Protein 1YVU (pdb70)

Foldseek 3Di:
DWFWLWWFKDFDFDPQKKWKKAWPDDDDVVCVLLVLLQVCVVQVFQWFDDPRIIIGDDDDPPFAWDFDAALVRDTIIIGGTIDGDDDDPDLRRVFSRLVSLCVSLVLVVVVQVVCCVVCVVLQKDDDVPFIKGFRKDKDWGWFAAAVGTIIIRIFIATWIWGPDFLLSVVQPDDDDQFQWWKDFPVDPDTFTFDDKDALLVDDQVVLVSNSNDSDDVQVVQSVCLNVPVVARGSWMWTATFQGDIGTSRRIITTDDDVVCVSCCVSFFLVVRLVVSLVSVVSSCVSCVNRRMDIGSGGDRFDDFQAFQQWKAAPVGDTDGAPLQDLVLLQPFQFDDPDLEFEEEEEEEDCCLVVVLVVVLQVSVVVNRHHYDYPYYDYDYDPPPVVLVVVVVVLVVPLVVGQEYEYEYCVVVVVSSLLSCLVRHFYHYHYPVCSVPDDSSVSSSLRNQRSCQQNLRHRIWGPAGFDQAAKEKEKEKDFRGDNHFTAKIKMWIWIAGRRQATPKIKIWIDGGDHLCGLLVSVLVVLVVVVVVPDAAEGHYEYEYAADQDPSNVVSCVVSCVVRRYAYWYKYKAQPDDIWIRDPPQSQQRIWGAGHQQKIFGFLDGDDDRSPGTTIIMGGPDHDDHSSSVVSNFSNQQPSSRSNDGDRGRPNCGCNVVSGVSSPDDDIDTDMDRRHSD

Radius of gyration: 27.71 Å; Cα contacts (8 Å, |Δi|>4): 1321; chains: 1; bounding box: 73×63×68 Å

B-factor: mean 47.28, std 25.0, range [2.0, 132.53]

InterPro domains:
  IPR003100 PAZ domain [PS50821] (168-259)
  IPR003165 Piwi domain [PF02171] (419-693)
  IPR003165 Piwi domain [PS50822] (419-694)
  IPR003165 Piwi domain [SM00950] (419-694)
  IPR012337 Ribonuclease H-like superfamily [SSF53098] (334-706)
  IPR036085 PAZ domain superfamily [SSF101690] (4-314)
  IPR036397 Ribonuclease H superfamily [G3DSA:3.30.420.10] (492-705)

Structure (mmCIF, N/CA/C/O backbone):
data_1YVU
#
_entry.id   1YVU
#
_cell.length_a   64.150
_cell.length_b   100.679
_cell.length_c   115.217
_cell.angle_alpha   90.00
_cell.angle_beta   90.00
_cell.angle_gamma   90.00
#
_symmetry.space_group_name_H-M   'P 21 21 21'
#
loop_
_entity.id
_entity.type
_entity.pdbx_description
1 polymer 'hypothetical protein aq_1447'
2 non-polymer 'CALCIUM ION'
3 water water
#
loop_
_atom_site.group_PDB
_atom_site.id
_atom_site.type_symbol
_atom_site.label_atom_id
_atom_site.label_alt_id
_atom_site.label_comp_id
_atom_site.label_asym_id
_atom_site.label_entity_id
_atom_site.label_seq_id
_atom_site.pdbx_PDB_ins_code
_atom_site.Cartn_x
_atom_site.Cartn_y
_atom_site.Cartn_z
_atom_site.occupancy
_atom_site.B_iso_or_equiv
_atom_site.auth_seq_id
_atom_site.auth_comp_id
_atom_site.auth_asym_id
_atom_site.auth_atom_id
_atom_site.pdbx_PDB_model_num
ATOM 1 N N . GLU A 1 4 ? 65.164 58.254 46.484 1.00 66.66 4 GLU A N 1
ATOM 2 C CA . GLU A 1 4 ? 65.435 57.481 45.236 1.00 68.83 4 GLU A CA 1
ATOM 3 C C . GLU A 1 4 ? 64.297 57.784 44.259 1.00 65.50 4 GLU A C 1
ATOM 4 O O . GLU A 1 4 ? 63.515 56.889 43.913 1.00 68.87 4 GLU A O 1
ATOM 10 N N . ALA A 1 5 ? 64.185 59.063 43.877 1.00 59.13 5 ALA A N 1
ATOM 11 C CA . ALA A 1 5 ? 63.165 59.615 42.944 1.00 48.34 5 ALA A CA 1
ATOM 12 C C . ALA A 1 5 ? 61.687 59.701 43.388 1.00 43.27 5 ALA A C 1
ATOM 13 O O . ALA A 1 5 ? 60.962 58.692 43.398 1.00 46.11 5 ALA A O 1
ATOM 15 N N . LEU A 1 6 ? 61.242 60.926 43.696 1.00 32.85 6 LEU A N 1
ATOM 16 C CA . LEU A 1 6 ? 59.883 61.179 44.164 1.00 24.55 6 LEU A CA 1
ATOM 17 C C . LEU A 1 6 ? 58.900 61.511 43.055 1.00 20.74 6 LEU A C 1
ATOM 18 O O . LEU A 1 6 ? 59.302 62.002 42.010 1.00 15.79 6 LEU A O 1
ATOM 23 N N . LEU A 1 7 ? 57.614 61.221 43.303 1.00 20.80 7 LEU A N 1
ATOM 24 C CA . LEU A 1 7 ? 56.518 61.488 42.370 1.00 11.91 7 LEU A CA 1
ATOM 25 C C . LEU A 1 7 ? 55.296 62.082 43.079 1.00 14.09 7 LEU A C 1
ATOM 26 O O . LEU A 1 7 ? 55.036 61.761 44.254 1.00 16.65 7 LEU A O 1
ATOM 31 N N . ASN A 1 8 ? 54.464 62.760 42.262 1.00 19.79 8 ASN A N 1
ATOM 32 C CA . ASN A 1 8 ? 53.180 63.421 42.593 1.00 15.86 8 ASN A CA 1
ATOM 33 C C . ASN A 1 8 ? 52.146 62.445 43.103 1.00 16.64 8 ASN A C 1
ATOM 34 O O . ASN A 1 8 ? 50.938 62.694 42.926 1.00 16.90 8 ASN A O 1
ATOM 39 N N . LEU A 1 9 ? 52.581 61.285 43.590 1.00 16.13 9 LEU A N 1
ATOM 40 C CA . LEU A 1 9 ? 51.654 60.246 44.050 1.00 13.86 9 LEU A CA 1
ATOM 41 C C . LEU A 1 9 ? 51.647 60.073 45.539 1.00 15.44 9 LEU A C 1
ATOM 42 O O . LEU A 1 9 ? 52.693 59.946 46.134 1.00 21.22 9 LEU A O 1
ATOM 47 N N . TYR A 1 10 ? 50.466 60.122 46.141 1.00 16.58 10 TYR A N 1
ATOM 48 C CA . TYR A 1 10 ? 50.323 59.987 47.583 1.00 20.26 10 TYR A CA 1
ATOM 49 C C . TYR A 1 10 ? 49.192 59.023 47.901 1.00 21.30 10 TYR A C 1
ATOM 50 O O . TYR A 1 10 ? 48.077 59.217 47.393 1.00 20.47 10 TYR A O 1
ATOM 59 N N . ARG A 1 11 ? 49.437 58.074 48.825 1.00 19.92 11 ARG A N 1
ATOM 60 C CA . ARG A 1 11 ? 48.429 57.086 49.244 1.00 11.39 11 ARG A CA 1
ATOM 61 C C . ARG A 1 11 ? 47.257 57.811 49.823 1.00 8.82 11 ARG A C 1
ATOM 62 O O . ARG A 1 11 ? 47.421 58.650 50.682 1.00 11.73 11 ARG A O 1
ATOM 70 N N . ILE A 1 12 ? 46.114 57.617 49.185 1.00 12.63 12 ILE A N 1
ATOM 71 C CA . ILE A 1 12 ? 44.869 58.218 49.611 1.00 17.26 12 ILE A CA 1
ATOM 72 C C . ILE A 1 12 ? 43.965 57.124 50.205 1.00 14.12 12 ILE A C 1
ATOM 73 O O . ILE A 1 12 ? 43.983 55.966 49.776 1.00 21.09 12 ILE A O 1
ATOM 78 N N . GLU A 1 13 ? 43.224 57.491 51.238 1.00 18.61 13 GLU A N 1
ATOM 79 C CA . GLU A 1 13 ? 42.346 56.564 51.924 1.00 17.55 13 GLU A CA 1
ATOM 80 C C . GLU A 1 13 ? 41.058 57.238 52.367 1.00 21.57 13 GLU A C 1
ATOM 81 O O . GLU A 1 13 ? 41.042 58.442 52.637 1.00 24.64 13 GLU A O 1
ATOM 87 N N . TYR A 1 14 ? 39.973 56.464 52.355 1.00 25.91 14 TYR A N 1
ATOM 88 C CA . TYR A 1 14 ? 38.654 56.928 52.782 1.00 22.88 14 TYR A CA 1
ATOM 89 C C . TYR A 1 14 ? 38.025 55.929 53.789 1.00 24.48 14 TYR A C 1
ATOM 90 O O . TYR A 1 14 ? 37.737 54.768 53.457 1.00 28.01 14 TYR A O 1
ATOM 99 N N . ARG A 1 15 ? 37.852 56.400 55.025 1.00 25.96 15 ARG A N 1
ATOM 100 C CA . ARG A 1 15 ? 37.265 55.629 56.131 1.00 29.68 15 ARG A CA 1
ATOM 101 C C . ARG A 1 15 ? 36.208 56.555 56.812 1.00 33.81 15 ARG A C 1
ATOM 102 O O . ARG A 1 15 ? 36.427 56.999 57.949 1.00 31.75 15 ARG A O 1
ATOM 110 N N . PRO A 1 16 ? 35.042 56.807 56.157 1.00 35.07 16 PRO A N 1
ATOM 111 C CA . PRO A 1 16 ? 33.997 57.690 56.725 1.00 34.96 16 PRO A CA 1
ATOM 112 C C . PRO A 1 16 ? 33.361 57.364 58.083 1.00 42.72 16 PRO A C 1
ATOM 113 O O . PRO A 1 16 ? 33.256 56.188 58.487 1.00 40.06 16 PRO A O 1
ATOM 117 N N . LYS A 1 17 ? 33.027 58.444 58.803 1.00 51.70 17 LYS A N 1
ATOM 118 C CA . LYS A 1 17 ? 32.387 58.382 60.123 1.00 56.08 17 LYS A CA 1
ATOM 119 C C . LYS A 1 17 ? 30.923 57.940 59.891 1.00 58.96 17 LYS A C 1
ATOM 120 O O . LYS A 1 17 ? 30.572 56.786 60.160 1.00 57.99 17 LYS A O 1
ATOM 126 N N . ASP A 1 18 ? 30.115 58.825 59.295 1.00 63.53 18 ASP A N 1
ATOM 127 C CA . ASP A 1 18 ? 28.710 58.539 58.954 1.00 66.03 18 ASP A CA 1
ATOM 128 C C . ASP A 1 18 ? 28.788 57.797 57.613 1.00 64.47 18 ASP A C 1
ATOM 129 O O . ASP A 1 18 ? 28.876 58.407 56.540 1.00 64.35 18 ASP A O 1
ATOM 134 N N . THR A 1 19 ? 28.811 56.473 57.704 1.00 61.57 19 THR A N 1
ATOM 135 C CA . THR A 1 19 ? 28.924 55.579 56.544 1.00 61.05 19 THR A CA 1
ATOM 136 C C . THR A 1 19 ? 27.601 55.359 55.770 1.00 56.70 19 THR A C 1
ATOM 137 O O . THR A 1 19 ? 27.528 54.497 54.891 1.00 56.03 19 THR A O 1
ATOM 141 N N . THR A 1 20 ? 26.577 56.160 56.084 1.00 55.71 20 THR A N 1
ATOM 142 C CA . THR A 1 20 ? 25.260 56.067 55.436 1.00 56.75 20 THR A CA 1
ATOM 143 C C . THR A 1 20 ? 25.210 56.849 54.117 1.00 53.18 20 THR A C 1
ATOM 144 O O . THR A 1 20 ? 25.542 58.047 54.065 1.00 48.35 20 THR A O 1
ATOM 148 N N . PHE A 1 21 ? 24.847 56.110 53.058 1.00 51.57 21 PHE A N 1
ATOM 149 C CA . PHE A 1 21 ? 24.737 56.572 51.658 1.00 48.46 21 PHE A CA 1
ATOM 150 C C . PHE A 1 21 ? 23.373 56.293 51.001 1.00 48.63 21 PHE A C 1
ATOM 151 O O . PHE A 1 21 ? 22.860 55.168 51.078 1.00 48.05 21 PHE A O 1
ATOM 159 N N . THR A 1 22 ? 22.867 57.283 50.261 1.00 44.98 22 THR A N 1
ATOM 160 C CA . THR A 1 22 ? 21.607 57.170 49.533 1.00 44.68 22 THR A CA 1
ATOM 161 C C . THR A 1 22 ? 21.834 56.731 48.063 1.00 38.19 22 THR A C 1
ATOM 162 O O . THR A 1 22 ? 22.542 57.390 47.294 1.00 32.57 22 THR A O 1
ATOM 166 N N . VAL A 1 23 ? 21.234 55.599 47.702 1.00 38.16 23 VAL A N 1
ATOM 167 C CA . VAL A 1 23 ? 21.347 55.036 46.355 1.00 41.50 23 VAL A CA 1
ATOM 168 C C . VAL A 1 23 ? 20.224 55.545 45.444 1.00 46.13 23 VAL A C 1
ATOM 169 O O . VAL A 1 23 ? 19.092 55.785 45.885 1.00 45.07 23 VAL A O 1
ATOM 173 N N . PHE A 1 24 ? 20.591 55.751 44.176 1.00 50.31 24 PHE A N 1
ATOM 174 C CA . PHE A 1 24 ? 19.704 56.217 43.113 1.00 46.49 24 PHE A CA 1
ATOM 175 C C . PHE A 1 24 ? 19.951 55.400 41.837 1.00 54.38 24 PHE A C 1
ATOM 176 O O . PHE A 1 24 ? 21.077 55.356 41.358 1.00 57.50 24 PHE A O 1
ATOM 184 N N . LYS A 1 25 ? 18.940 54.695 41.350 1.00 62.19 25 LYS A N 1
ATOM 185 C CA . LYS A 1 25 ? 19.079 53.924 40.105 1.00 61.69 25 LYS A CA 1
ATOM 186 C C . LYS A 1 25 ? 18.022 54.465 39.120 1.00 67.28 25 LYS A C 1
ATOM 187 O O . LYS A 1 25 ? 16.903 54.814 39.562 1.00 71.58 25 LYS A O 1
ATOM 193 N N . PRO A 1 26 ? 18.363 54.614 37.798 1.00 71.16 26 PRO A N 1
ATOM 194 C CA . PRO A 1 26 ? 17.379 55.130 36.825 1.00 69.37 26 PRO A CA 1
ATOM 195 C C . PRO A 1 26 ? 16.239 54.162 36.566 1.00 73.65 26 PRO A C 1
ATOM 196 O O . PRO A 1 26 ? 16.369 52.954 36.805 1.00 77.41 26 PRO A O 1
ATOM 200 N N . THR A 1 27 ? 15.104 54.691 36.130 1.00 78.83 27 THR A N 1
ATOM 201 C CA . THR A 1 27 ? 13.977 53.818 35.822 1.00 83.66 27 THR A CA 1
ATOM 202 C C . THR A 1 27 ? 14.061 53.421 34.341 1.00 90.74 27 THR A C 1
ATOM 203 O O . THR A 1 27 ? 13.351 52.526 33.878 1.00 87.13 27 THR A O 1
ATOM 207 N N . HIS A 1 28 ? 14.999 54.058 33.638 1.00 90.97 28 HIS A N 1
ATOM 208 C CA . HIS A 1 28 ? 15.252 53.821 32.216 1.00 97.04 28 HIS A CA 1
ATOM 209 C C . HIS A 1 28 ? 16.515 52.951 32.021 1.00 98.48 28 HIS A C 1
ATOM 210 O O . HIS A 1 28 ? 16.726 52.000 32.775 1.00 94.92 28 HIS A O 1
ATOM 217 N N . GLU A 1 29 ? 17.359 53.327 31.045 1.00 101.80 29 GLU A N 1
ATOM 218 C CA . GLU A 1 29 ? 18.590 52.599 30.664 1.00 107.05 29 GLU A CA 1
ATOM 219 C C . GLU A 1 29 ? 19.967 53.223 30.993 1.00 109.73 29 GLU A C 1
ATOM 220 O O . GLU A 1 29 ? 20.073 54.283 31.622 1.00 106.77 29 GLU A O 1
ATOM 226 N N . ILE A 1 30 ? 21.011 52.538 30.514 1.00 110.37 30 ILE A N 1
ATOM 227 C CA . ILE A 1 30 ? 22.420 52.913 30.683 1.00 112.23 30 ILE A CA 1
ATOM 228 C C . ILE A 1 30 ? 22.912 53.598 29.391 1.00 111.69 30 ILE A C 1
ATOM 229 O O . ILE A 1 30 ? 22.752 53.034 28.299 1.00 112.84 30 ILE A O 1
ATOM 234 N N . GLN A 1 31 ? 23.493 54.799 29.510 1.00 113.70 31 GLN A N 1
ATOM 235 C CA . GLN A 1 31 ? 24.050 55.527 28.356 1.00 112.37 31 GLN A CA 1
ATOM 236 C C . GLN A 1 31 ? 25.430 56.089 28.671 1.00 105.60 31 GLN A C 1
ATOM 237 O O . GLN A 1 31 ? 25.554 57.201 29.161 1.00 102.22 31 GLN A O 1
ATOM 243 N N . LYS A 1 32 ? 26.445 55.272 28.373 1.00 105.08 32 LYS A N 1
ATOM 244 C CA . LYS A 1 32 ? 27.885 55.508 28.610 1.00 100.50 32 LYS A CA 1
ATOM 245 C C . LYS A 1 32 ? 28.496 56.906 28.682 1.00 101.78 32 LYS A C 1
ATOM 246 O O . LYS A 1 32 ? 29.184 57.243 29.659 1.00 97.79 32 LYS A O 1
ATOM 252 N N . GLU A 1 33 ? 28.245 57.709 27.650 1.00 99.56 33 GLU A N 1
ATOM 253 C CA . GLU A 1 33 ? 28.773 59.072 27.545 1.00 90.99 33 GLU A CA 1
ATOM 254 C C . GLU A 1 33 ? 28.039 60.001 28.512 1.00 87.88 33 GLU A C 1
ATOM 255 O O . GLU A 1 33 ? 28.646 60.888 29.143 1.00 87.85 33 GLU A O 1
ATOM 261 N N . LYS A 1 34 ? 26.750 59.700 28.680 1.00 83.51 34 LYS A N 1
ATOM 262 C CA . LYS A 1 34 ? 25.834 60.453 29.521 1.00 78.78 34 LYS A CA 1
ATOM 263 C C . LYS A 1 34 ? 25.859 60.115 30.987 1.00 72.98 34 LYS A C 1
ATOM 264 O O . LYS A 1 34 ? 25.379 60.903 31.793 1.00 74.13 34 LYS A O 1
ATOM 270 N N . LEU A 1 35 ? 26.430 58.959 31.327 1.00 69.40 35 LEU A N 1
ATOM 271 C CA . LEU A 1 35 ? 26.519 58.503 32.711 1.00 60.54 35 LEU A CA 1
ATOM 272 C C . LEU A 1 35 ? 27.333 59.446 33.564 1.00 59.83 35 LEU A C 1
ATOM 273 O O . LEU A 1 35 ? 26.915 59.801 34.669 1.00 61.99 35 LEU A O 1
ATOM 278 N N . ASN A 1 36 ? 28.420 59.954 32.978 1.00 61.97 36 ASN A N 1
ATOM 279 C CA . ASN A 1 36 ? 29.333 60.889 33.648 1.00 58.20 36 ASN A CA 1
ATOM 280 C C . ASN A 1 36 ? 28.726 62.279 33.856 1.00 59.51 36 ASN A C 1
ATOM 281 O O . ASN A 1 36 ? 29.113 63.008 34.790 1.00 48.64 36 ASN A O 1
ATOM 286 N N . LYS A 1 37 ? 27.749 62.598 32.993 1.00 60.88 37 LYS A N 1
ATOM 287 C CA . LYS A 1 37 ? 27.004 63.871 33.001 1.00 58.63 37 LYS A CA 1
ATOM 288 C C . LYS A 1 37 ? 25.881 63.850 34.038 1.00 54.42 37 LYS A C 1
ATOM 289 O O . LYS A 1 37 ? 25.607 64.865 34.687 1.00 48.68 37 LYS A O 1
ATOM 295 N N . VAL A 1 38 ? 25.255 62.683 34.195 1.00 47.94 38 VAL A N 1
ATOM 296 C CA . VAL A 1 38 ? 24.162 62.498 35.139 1.00 48.29 38 VAL A CA 1
ATOM 297 C C . VAL A 1 38 ? 24.687 62.552 36.539 1.00 44.59 38 VAL A C 1
ATOM 298 O O . VAL A 1 38 ? 24.121 63.234 37.380 1.00 43.26 38 VAL A O 1
ATOM 302 N N . ARG A 1 39 ? 25.784 61.826 36.754 1.00 44.00 39 ARG A N 1
ATOM 303 C CA . ARG A 1 39 ? 26.496 61.737 38.031 1.00 43.66 39 ARG A CA 1
ATOM 304 C C . ARG A 1 39 ? 26.870 63.146 38.521 1.00 46.32 39 ARG A C 1
ATOM 305 O O . ARG A 1 39 ? 26.818 63.431 39.728 1.00 47.91 39 ARG A O 1
ATOM 313 N N . TRP A 1 40 ? 27.151 64.036 37.563 1.00 40.79 40 TRP A N 1
ATOM 314 C CA . TRP A 1 40 ? 27.502 65.414 37.856 1.00 43.88 40 TRP A CA 1
ATOM 315 C C . TRP A 1 40 ? 26.254 66.135 38.359 1.00 45.65 4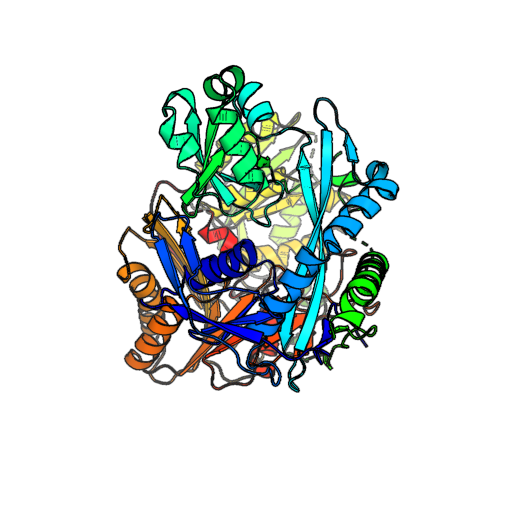0 TRP A C 1
ATOM 316 O O . TRP A 1 40 ? 26.293 66.835 39.382 1.00 43.80 40 TRP A O 1
ATOM 327 N N . ARG A 1 41 ? 25.138 65.864 37.681 1.00 44.17 41 ARG A N 1
ATOM 328 C CA . ARG A 1 41 ? 23.843 66.460 37.988 1.00 40.42 41 ARG A CA 1
ATOM 329 C C . ARG A 1 41 ? 23.202 65.928 39.253 1.00 40.78 41 ARG A C 1
ATOM 330 O O . ARG A 1 41 ? 22.515 66.701 39.943 1.00 36.29 41 ARG A O 1
ATOM 338 N N . VAL A 1 42 ? 23.495 64.651 39.590 1.00 37.02 42 VAL A N 1
ATOM 339 C CA . VAL A 1 42 ? 22.987 63.996 40.823 1.00 31.17 42 VAL A CA 1
ATOM 340 C C . VAL A 1 42 ? 23.646 64.721 41.971 1.00 26.98 42 VAL A C 1
ATOM 341 O O . VAL A 1 42 ? 23.022 64.988 42.959 1.00 28.64 42 VAL A O 1
ATOM 345 N N . PHE A 1 43 ? 24.912 65.058 41.802 1.00 24.37 43 PHE A N 1
ATOM 346 C CA . PHE A 1 43 ? 25.666 65.797 42.797 1.00 26.96 43 PHE A CA 1
ATOM 347 C C . PHE A 1 43 ? 25.159 67.274 42.884 1.00 31.76 43 PHE A C 1
ATOM 348 O O . PHE A 1 43 ? 25.087 67.836 43.973 1.00 29.59 43 PHE A O 1
ATOM 356 N N . LEU A 1 44 ? 24.730 67.859 41.765 1.00 36.41 44 LEU A N 1
ATOM 357 C CA . LEU A 1 44 ? 24.237 69.243 41.768 1.00 42.99 44 LEU A CA 1
ATOM 358 C C . LEU A 1 44 ? 22.903 69.477 42.484 1.00 46.96 44 LEU A C 1
ATOM 359 O O . LEU A 1 44 ? 22.799 70.393 43.312 1.00 39.70 44 LEU A O 1
ATOM 364 N N . GLN A 1 45 ? 21.903 68.635 42.169 1.00 53.66 45 GLN A N 1
ATOM 365 C CA . GLN A 1 45 ? 20.546 68.696 42.750 1.00 53.55 45 GLN A CA 1
ATOM 366 C C . GLN A 1 45 ? 20.475 68.271 44.213 1.00 56.15 45 GLN A C 1
ATOM 367 O O . GLN A 1 45 ? 19.722 68.855 45.007 1.00 55.69 45 GLN A O 1
ATOM 373 N N . THR A 1 46 ? 21.307 67.284 44.551 1.00 57.94 46 THR A N 1
ATOM 374 C CA . THR A 1 46 ? 21.444 66.726 45.900 1.00 57.25 46 THR A CA 1
ATOM 375 C C . THR A 1 46 ? 22.268 67.681 46.753 1.00 58.29 46 THR A C 1
ATOM 376 O O . THR A 1 46 ? 21.765 68.282 47.702 1.00 59.15 46 THR A O 1
ATOM 380 N N . GLY A 1 47 ? 23.532 67.819 46.379 1.00 52.91 47 GLY A N 1
ATOM 381 C CA . GLY A 1 47 ? 24.441 68.677 47.109 1.00 54.45 47 GLY A CA 1
ATOM 382 C C . GLY A 1 47 ? 25.415 67.831 47.893 1.00 53.17 47 GLY A C 1
ATOM 383 O O . GLY A 1 47 ? 26.268 68.367 48.595 1.00 54.08 47 GLY A O 1
ATOM 384 N N . LEU A 1 48 ? 25.269 66.509 47.791 1.00 47.30 48 LEU A N 1
ATOM 385 C CA . LEU A 1 48 ? 26.134 65.563 48.495 1.00 47.49 48 LEU A CA 1
ATOM 386 C C . LEU A 1 48 ? 26.985 64.807 47.489 1.00 47.46 48 LEU A C 1
ATOM 387 O O . LEU A 1 48 ? 26.477 64.413 46.434 1.00 45.68 48 LEU A O 1
ATOM 392 N N . PRO A 1 49 ? 28.311 64.660 47.760 1.00 43.81 49 PRO A N 1
ATOM 393 C CA . PRO A 1 49 ? 29.278 63.945 46.921 1.00 38.77 49 PRO A CA 1
ATOM 394 C C . PRO A 1 49 ? 28.727 62.622 46.371 1.00 36.64 49 PRO A C 1
ATOM 395 O O . PRO A 1 49 ? 28.093 61.855 47.098 1.00 34.88 49 PRO A O 1
ATOM 399 N N . THR A 1 50 ? 28.986 62.358 45.100 1.00 25.23 50 THR A N 1
ATOM 400 C CA . THR A 1 50 ? 28.438 61.190 44.460 1.00 18.73 50 THR A CA 1
ATOM 401 C C . THR A 1 50 ? 29.439 60.381 43.681 1.00 19.04 50 THR A C 1
ATOM 402 O O . THR A 1 50 ? 30.425 60.903 43.191 1.00 26.50 50 THR A O 1
ATOM 406 N N . PHE A 1 51 ? 29.206 59.078 43.637 1.00 24.97 51 PHE A N 1
ATOM 407 C CA . PHE A 1 51 ? 30.007 58.184 42.822 1.00 34.68 51 PHE A CA 1
ATOM 408 C C . PHE A 1 51 ? 29.080 57.226 42.069 1.00 33.73 51 PHE A C 1
ATOM 409 O O . PHE A 1 51 ? 27.946 56.981 42.496 1.00 33.12 51 PHE A O 1
ATOM 417 N N . ARG A 1 52 ? 29.587 56.688 40.964 1.00 35.50 52 ARG A N 1
ATOM 418 C CA . ARG A 1 52 ? 28.847 55.772 40.110 1.00 36.65 52 ARG A CA 1
ATOM 419 C C . ARG A 1 52 ? 29.330 54.319 40.254 1.00 37.26 52 ARG A C 1
ATOM 420 O O . ARG A 1 52 ? 30.435 53.984 39.834 1.00 36.43 52 ARG A O 1
ATOM 428 N N . ARG A 1 53 ? 28.489 53.473 40.858 1.00 43.44 53 ARG A N 1
ATOM 429 C CA . ARG A 1 53 ? 28.763 52.041 41.037 1.00 47.29 53 ARG A CA 1
ATOM 430 C C . ARG A 1 53 ? 27.886 51.366 39.988 1.00 49.66 53 ARG A C 1
ATOM 431 O O . ARG A 1 53 ? 26.690 51.169 40.204 1.00 46.38 53 ARG A O 1
ATOM 439 N N . GLU A 1 54 ? 28.482 51.098 38.824 1.00 56.83 54 GLU A N 1
ATOM 440 C CA . GLU A 1 54 ? 27.819 50.493 37.654 1.00 61.87 54 GLU A CA 1
ATOM 441 C C . GLU A 1 54 ? 26.550 51.262 37.209 1.00 64.41 54 GLU A C 1
ATOM 442 O O . GLU A 1 54 ? 26.661 52.226 36.449 1.00 69.17 54 GLU A O 1
ATOM 448 N N . ASP A 1 55 ? 25.383 50.907 37.753 1.00 62.41 55 ASP A N 1
ATOM 449 C CA . ASP A 1 55 ? 24.110 51.559 37.398 1.00 61.65 55 ASP A CA 1
ATOM 450 C C . ASP A 1 55 ? 23.546 52.423 38.501 1.00 56.68 55 ASP A C 1
ATOM 451 O O . ASP A 1 55 ? 22.719 53.304 38.263 1.00 56.82 55 ASP A O 1
ATOM 456 N N . GLU A 1 56 ? 23.954 52.099 39.719 1.00 54.04 56 GLU A N 1
ATOM 457 C CA . GLU A 1 56 ? 23.507 52.766 40.926 1.00 53.58 56 GLU A CA 1
ATOM 458 C C . GLU A 1 56 ? 24.353 54.003 41.241 1.00 43.71 56 GLU A C 1
ATOM 459 O O . GLU A 1 56 ? 25.569 53.931 41.229 1.00 47.29 56 GLU A O 1
ATOM 465 N N . PHE A 1 57 ? 23.704 55.128 41.530 1.00 37.44 57 PHE A N 1
ATOM 466 C CA . PHE A 1 57 ? 24.388 56.374 41.868 1.00 39.43 57 PHE A CA 1
ATOM 467 C C . PHE A 1 57 ? 24.385 56.600 43.375 1.00 39.52 57 PHE A C 1
ATOM 468 O O . PHE A 1 57 ? 23.430 57.126 43.950 1.00 42.97 57 PHE A O 1
ATOM 476 N N . TRP A 1 58 ? 25.501 56.244 44.000 1.00 42.19 58 TRP A N 1
ATOM 477 C CA . TRP A 1 58 ? 25.681 56.363 45.443 1.00 42.93 58 TRP A CA 1
ATOM 478 C C . TRP A 1 58 ? 26.026 57.785 45.895 1.00 40.12 58 TRP A C 1
ATOM 479 O O . TRP A 1 58 ? 26.987 58.362 45.430 1.00 38.84 58 TRP A O 1
ATOM 490 N N . CYS A 1 59 ? 25.255 58.324 46.832 1.00 37.94 59 CYS A N 1
ATOM 491 C CA . CYS A 1 59 ? 25.481 59.677 47.336 1.00 39.06 59 CYS A CA 1
ATOM 492 C C . CYS A 1 59 ? 25.857 59.710 48.815 1.00 42.66 59 CYS A C 1
ATOM 493 O O . CYS A 1 59 ? 25.202 59.092 49.627 1.00 41.29 59 CYS A O 1
ATOM 496 N N . ALA A 1 60 ? 26.856 60.516 49.160 1.00 43.53 60 ALA A N 1
ATOM 497 C CA . ALA A 1 60 ? 27.374 60.643 50.525 1.00 48.90 60 ALA A CA 1
ATOM 498 C C . ALA A 1 60 ? 26.573 61.374 51.603 1.00 50.70 60 ALA A C 1
ATOM 499 O O . ALA A 1 60 ? 26.858 62.526 51.919 1.00 47.12 60 ALA A O 1
ATOM 501 N N . GLY A 1 61 ? 25.646 60.661 52.229 1.00 56.16 61 GLY A N 1
ATOM 502 C CA . GLY A 1 61 ? 24.838 61.249 53.283 1.00 69.64 61 GLY A CA 1
ATOM 503 C C . GLY A 1 61 ? 23.345 61.085 53.107 1.00 73.37 61 GLY A C 1
ATOM 504 O O . GLY A 1 61 ? 22.877 60.436 52.166 1.00 75.54 61 GLY A O 1
ATOM 505 N N . LYS A 1 62 ? 22.600 61.721 54.011 1.00 82.67 62 LYS A N 1
ATOM 506 C CA . LYS A 1 62 ? 21.145 61.668 54.014 1.00 92.31 62 LYS A CA 1
ATOM 507 C C . LYS A 1 62 ? 20.484 62.925 53.463 1.00 95.62 62 LYS A C 1
ATOM 508 O O . LYS A 1 62 ? 20.813 64.048 53.866 1.00 91.62 62 LYS A O 1
ATOM 514 N N . VAL A 1 63 ? 19.602 62.707 52.486 1.00 103.86 63 VAL A N 1
ATOM 515 C CA . VAL A 1 63 ? 18.803 63.764 51.852 1.00 109.46 63 VAL A CA 1
ATOM 516 C C . VAL A 1 63 ? 17.407 63.505 52.428 1.00 114.05 63 VAL A C 1
ATOM 517 O O . VAL A 1 63 ? 16.850 62.409 52.241 1.00 117.01 63 VAL A O 1
ATOM 521 N N . GLU A 1 64 ? 16.866 64.482 53.158 1.00 117.24 64 GLU A N 1
ATOM 522 C CA . GLU A 1 64 ? 15.532 64.361 53.755 1.00 121.21 64 GLU A CA 1
ATOM 523 C C . GLU A 1 64 ? 14.453 64.534 52.688 1.00 122.46 64 GLU A C 1
ATOM 524 O O . GLU A 1 64 ? 14.645 65.296 51.733 1.00 122.79 64 GLU A O 1
ATOM 530 N N . LYS A 1 65 ? 13.360 63.774 52.834 1.00 118.29 65 LYS A N 1
ATOM 531 C CA . LYS A 1 65 ? 12.184 63.784 51.937 1.00 118.93 65 LYS A CA 1
ATOM 532 C C . LYS A 1 65 ? 12.431 63.377 50.461 1.00 114.76 65 LYS A C 1
ATOM 533 O O . LYS A 1 65 ? 11.535 63.545 49.623 1.00 115.23 65 LYS A O 1
ATOM 539 N N . ASP A 1 66 ? 13.616 62.822 50.158 1.00 118.68 66 ASP A N 1
ATOM 540 C CA . ASP A 1 66 ? 13.993 62.403 48.788 1.00 114.94 66 ASP A CA 1
ATOM 541 C C . ASP A 1 66 ? 13.139 61.279 48.178 1.00 117.24 66 ASP A C 1
ATOM 542 O O . ASP A 1 66 ? 13.020 60.183 48.744 1.00 121.31 66 ASP A O 1
ATOM 547 N N . THR A 1 67 ? 12.530 61.562 47.033 1.00 114.81 67 THR A N 1
ATOM 548 C CA . THR A 1 67 ? 11.706 60.567 46.367 1.00 112.10 67 THR A CA 1
ATOM 549 C C . THR A 1 67 ? 12.342 60.314 45.006 1.00 107.41 67 THR A C 1
ATOM 550 O O . THR A 1 67 ? 13.141 59.383 44.858 1.00 103.64 67 THR A O 1
ATOM 554 N N . LEU A 1 68 ? 12.034 61.194 44.047 1.00 102.79 68 LEU A N 1
ATOM 555 C CA . LEU A 1 68 ? 12.526 61.113 42.669 1.00 100.51 68 LEU A CA 1
ATOM 556 C C . LEU A 1 68 ? 13.413 62.277 42.266 1.00 89.54 68 LEU A C 1
ATOM 557 O O . LEU A 1 68 ? 13.250 63.407 42.744 1.00 85.47 68 LEU A O 1
ATOM 562 N N . TYR A 1 69 ? 14.357 61.975 41.379 1.00 85.65 69 TYR A N 1
ATOM 563 C CA . TYR A 1 69 ? 15.299 62.951 40.856 1.00 82.10 69 TYR A CA 1
ATOM 564 C C . TYR A 1 69 ? 15.081 63.103 39.367 1.00 75.92 69 TYR A C 1
ATOM 565 O O . TYR A 1 69 ? 15.250 62.149 38.607 1.00 67.52 69 TYR A O 1
ATOM 574 N N . LEU A 1 70 ? 14.689 64.313 38.973 1.00 73.28 70 LEU A N 1
ATOM 575 C CA . LEU A 1 70 ? 14.387 64.625 37.584 1.00 65.05 70 LEU A CA 1
ATOM 576 C C . LEU A 1 70 ? 15.464 65.524 36.971 1.00 64.02 70 LEU A C 1
ATOM 577 O O . LEU A 1 70 ? 15.237 66.701 36.686 1.00 64.05 70 LEU A O 1
ATOM 582 N N . THR A 1 71 ? 16.654 64.967 36.791 1.00 59.65 71 THR A N 1
ATOM 583 C CA . THR A 1 71 ? 17.771 65.701 36.196 1.00 56.56 71 THR A CA 1
ATOM 584 C C . THR A 1 71 ? 17.605 65.833 34.672 1.00 55.95 71 THR A C 1
ATOM 585 O O . THR A 1 71 ? 17.141 64.912 34.006 1.00 52.84 71 THR A O 1
ATOM 589 N N . LEU A 1 72 ? 17.907 67.014 34.149 1.00 56.83 72 LEU A N 1
ATOM 590 C CA . LEU A 1 72 ? 17.800 67.280 32.715 1.00 63.31 72 LEU A CA 1
ATOM 591 C C . LEU A 1 72 ? 19.192 67.455 32.109 1.00 62.80 72 LEU A C 1
ATOM 592 O O . LEU A 1 72 ? 19.937 68.329 32.535 1.00 63.49 72 LEU A O 1
ATOM 597 N N . SER A 1 73 ? 19.512 66.681 31.077 1.00 66.60 73 SER A N 1
ATOM 598 C CA . SER A 1 73 ? 20.826 66.763 30.433 1.00 72.10 73 SER A CA 1
ATOM 599 C C . SER A 1 73 ? 20.965 67.846 29.329 1.00 73.32 73 SER A C 1
ATOM 600 O O . SER A 1 73 ? 20.026 68.612 29.071 1.00 71.66 73 SER A O 1
ATOM 603 N N . ASN A 1 74 ? 22.164 67.930 28.735 1.00 74.92 74 ASN A N 1
ATOM 604 C CA . ASN A 1 74 ? 22.508 68.869 27.663 1.00 70.07 74 ASN A CA 1
ATOM 605 C C . ASN A 1 74 ? 21.669 68.615 26.434 1.00 71.74 74 ASN A C 1
ATOM 606 O O . ASN A 1 74 ? 21.270 69.560 25.760 1.00 74.41 74 ASN A O 1
ATOM 611 N N . GLY A 1 75 ? 21.418 67.325 26.164 1.00 74.15 75 GLY A N 1
ATOM 612 C CA . GLY A 1 75 ? 20.617 66.883 25.031 1.00 73.36 75 GLY A CA 1
ATOM 613 C C . GLY A 1 75 ? 19.290 67.604 25.068 1.00 74.59 75 GLY A C 1
ATOM 614 O O . GLY A 1 75 ? 19.077 68.490 24.256 1.00 79.92 75 GLY A O 1
ATOM 615 N N . GLU A 1 76 ? 18.530 67.343 26.133 1.00 74.90 76 GLU A N 1
ATOM 616 C CA . GLU A 1 76 ? 17.197 67.897 26.466 1.00 78.25 76 GLU A CA 1
ATOM 617 C C . GLU A 1 76 ? 16.441 66.736 27.096 1.00 76.28 76 GLU A C 1
ATOM 618 O O . GLU A 1 76 ? 15.333 66.915 27.591 1.00 77.55 76 GLU A O 1
ATOM 624 N N . ILE A 1 77 ? 17.063 65.555 27.094 1.00 74.86 77 ILE A N 1
ATOM 625 C CA . ILE A 1 77 ? 16.467 64.338 27.658 1.00 76.88 77 ILE A CA 1
ATOM 626 C C . ILE A 1 77 ? 16.342 64.455 29.180 1.00 77.43 77 ILE A C 1
ATOM 627 O O . ILE A 1 77 ? 17.294 64.861 29.858 1.00 71.70 77 ILE A O 1
ATOM 632 N N . VAL A 1 78 ? 15.153 64.147 29.700 1.00 71.80 78 VAL A N 1
ATOM 633 C CA . VAL A 1 78 ? 14.941 64.187 31.140 1.00 73.68 78 VAL A CA 1
ATOM 634 C C . VAL A 1 78 ? 15.193 62.769 31.656 1.00 76.63 78 VAL A C 1
ATOM 635 O O . VAL A 1 78 ? 14.948 61.778 30.942 1.00 72.90 78 VAL A O 1
ATOM 639 N N . GLU A 1 79 ? 15.786 62.694 32.853 1.00 78.31 79 GLU A N 1
ATOM 640 C CA . GLU A 1 79 ? 16.128 61.428 33.504 1.00 75.97 79 GLU A CA 1
ATOM 641 C C . GLU A 1 79 ? 15.591 61.315 34.921 1.00 69.36 79 GLU A C 1
ATOM 642 O O . GLU A 1 79 ? 15.814 62.193 35.740 1.00 68.53 79 GLU A O 1
ATOM 648 N N . LEU A 1 80 ? 14.889 60.223 35.199 1.00 68.45 80 LEU A N 1
ATOM 649 C CA . LEU A 1 80 ? 14.354 59.988 36.528 1.00 71.68 80 LEU A CA 1
ATOM 650 C C . LEU A 1 80 ? 15.053 58.820 37.209 1.00 71.30 80 LEU A C 1
ATOM 651 O O . LEU A 1 80 ? 15.507 57.864 36.562 1.00 70.12 80 LEU A O 1
ATOM 656 N N . LYS A 1 81 ? 15.275 59.001 38.508 1.00 66.11 81 LYS A N 1
ATOM 657 C CA . LYS A 1 81 ? 15.937 58.012 39.342 1.00 68.32 81 LYS A CA 1
ATOM 658 C C . LYS A 1 81 ? 15.446 58.097 40.767 1.00 68.90 81 LYS A C 1
ATOM 659 O O . LYS A 1 81 ? 15.212 59.200 41.275 1.00 70.92 81 LYS A O 1
ATOM 665 N N . ARG A 1 82 ? 15.258 56.924 41.384 1.00 66.23 82 ARG A N 1
ATOM 666 C CA . ARG A 1 82 ? 14.753 56.804 42.759 1.00 69.90 82 ARG A CA 1
ATOM 667 C C . ARG A 1 82 ? 15.579 55.841 43.642 1.00 63.42 82 ARG A C 1
ATOM 668 O O . ARG A 1 82 ? 16.768 55.741 43.426 1.00 60.16 82 ARG A O 1
ATOM 676 N N . VAL A 1 83 ? 14.937 55.134 44.597 1.00 62.40 83 VAL A N 1
ATOM 677 C CA . VAL A 1 83 ? 15.494 54.149 45.584 1.00 59.38 83 VAL A CA 1
ATOM 678 C C . VAL A 1 83 ? 16.057 54.812 46.849 1.00 56.07 83 VAL A C 1
ATOM 679 O O . VAL A 1 83 ? 16.158 56.048 46.925 1.00 54.99 83 VAL A O 1
ATOM 683 N N . GLY A 1 84 ? 16.348 53.966 47.845 1.00 52.14 84 GLY A N 1
ATOM 684 C CA . GLY A 1 84 ? 16.904 54.392 49.117 1.00 56.42 84 GLY A CA 1
ATOM 685 C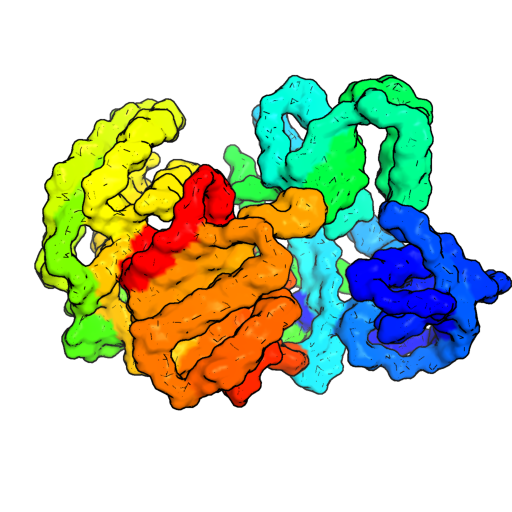 C . GLY A 1 84 ? 18.162 53.631 49.536 1.00 55.05 84 GLY A C 1
ATOM 686 O O . GLY A 1 84 ? 18.651 52.757 48.815 1.00 55.21 84 GLY A O 1
ATOM 687 N N . GLU A 1 85 ? 18.603 53.947 50.756 1.00 56.42 85 GLU A N 1
ATOM 688 C CA . GLU A 1 85 ? 19.796 53.458 51.481 1.00 61.93 85 GLU A CA 1
ATOM 689 C C . GLU A 1 85 ? 20.512 52.106 51.372 1.00 61.76 85 GLU A C 1
ATOM 690 O O . GLU A 1 85 ? 19.924 51.067 51.057 1.00 65.94 85 GLU A O 1
ATOM 696 N N . GLU A 1 86 ? 21.805 52.178 51.724 1.00 62.07 86 GLU A N 1
ATOM 697 C CA . GLU A 1 86 ? 22.793 51.087 51.787 1.00 62.66 86 GLU A CA 1
ATOM 698 C C . GLU A 1 86 ? 24.074 51.676 52.424 1.00 53.93 86 GLU A C 1
ATOM 699 O O . GLU A 1 86 ? 24.372 52.855 52.252 1.00 44.36 86 GLU A O 1
ATOM 705 N N . GLU A 1 87 ? 24.791 50.858 53.196 1.00 54.17 87 GLU A N 1
ATOM 706 C CA . GLU A 1 87 ? 26.011 51.272 53.893 1.00 52.00 87 GLU A CA 1
ATOM 707 C C . GLU A 1 87 ? 27.286 50.871 53.162 1.00 51.86 87 GLU A C 1
ATOM 708 O O . GLU A 1 87 ? 27.515 49.695 52.851 1.00 53.84 87 GLU A O 1
ATOM 714 N N . PHE A 1 88 ? 28.127 51.882 52.954 1.00 49.74 88 PHE A N 1
ATOM 715 C CA . PHE A 1 88 ? 29.412 51.841 52.233 1.00 52.64 88 PHE A CA 1
ATOM 716 C C . PHE A 1 88 ? 30.601 51.058 52.835 1.00 49.33 88 PHE A C 1
ATOM 717 O O . PHE A 1 88 ? 31.080 51.365 53.927 1.00 48.99 88 PHE A O 1
ATOM 725 N N . ARG A 1 89 ? 31.142 50.123 52.055 1.00 51.69 89 ARG A N 1
ATOM 726 C CA . ARG A 1 89 ? 32.275 49.301 52.496 1.00 54.88 89 ARG A CA 1
ATOM 727 C C . ARG A 1 89 ? 33.481 49.347 51.538 1.00 56.42 89 ARG A C 1
ATOM 728 O O . ARG A 1 89 ? 33.854 48.310 50.944 1.00 54.36 89 ARG A O 1
ATOM 736 N N . GLY A 1 90 ? 34.097 50.535 51.417 1.00 58.43 90 GLY A N 1
ATOM 737 C CA . GLY A 1 90 ? 35.249 50.735 50.527 1.00 51.86 90 GLY A CA 1
ATOM 738 C C . GLY A 1 90 ? 34.889 50.872 49.051 1.00 47.59 90 GLY A C 1
ATOM 739 O O . GLY A 1 90 ? 33.718 50.727 48.700 1.00 43.35 90 GLY A O 1
ATOM 740 N N . PHE A 1 91 ? 35.869 51.167 48.193 1.00 42.94 91 PHE A N 1
ATOM 741 C CA . PHE A 1 91 ? 35.599 51.327 46.760 1.00 39.59 91 PHE A CA 1
ATOM 742 C C . PHE A 1 91 ? 35.971 50.090 45.972 1.00 39.74 91 PHE A C 1
ATOM 743 O O . PHE A 1 91 ? 36.781 49.273 46.426 1.00 41.09 91 PHE A O 1
ATOM 751 N N . GLN A 1 92 ? 35.448 50.023 44.744 1.00 42.03 92 GLN A N 1
ATOM 752 C CA . GLN A 1 92 ? 35.704 48.922 43.797 1.00 40.53 92 GLN A CA 1
ATOM 753 C C . GLN A 1 92 ? 36.613 49.400 42.646 1.00 37.86 92 GLN A C 1
ATOM 754 O O . GLN A 1 92 ? 37.305 48.602 41.987 1.00 39.23 92 GLN A O 1
ATOM 760 N N . ASN A 1 93 ? 36.562 50.707 42.395 1.00 39.55 93 ASN A N 1
ATOM 761 C CA . ASN A 1 93 ? 37.347 51.362 41.363 1.00 40.33 93 ASN A CA 1
ATOM 762 C C . ASN A 1 93 ? 38.028 52.618 41.897 1.00 38.85 93 ASN A C 1
ATOM 763 O O . ASN A 1 93 ? 37.600 53.252 42.878 1.00 27.58 93 ASN A O 1
ATOM 768 N N . GLU A 1 94 ? 39.044 53.013 41.140 1.00 41.37 94 GLU A N 1
ATOM 769 C CA . GLU A 1 94 ? 39.844 54.209 41.372 1.00 37.89 94 GLU A CA 1
ATOM 770 C C . GLU A 1 94 ? 38.949 55.350 40.932 1.00 37.49 94 GLU A C 1
ATOM 771 O O . GLU A 1 94 ? 39.017 56.464 41.484 1.00 39.28 94 GLU A O 1
ATOM 777 N N . ARG A 1 95 ? 38.132 55.035 39.913 1.00 37.48 95 ARG A N 1
ATOM 778 C CA . ARG A 1 95 ? 37.178 55.947 39.296 1.00 34.87 95 ARG A CA 1
ATOM 779 C C . ARG A 1 95 ? 36.210 56.469 40.337 1.00 32.85 95 ARG A C 1
ATOM 780 O O . ARG A 1 95 ? 36.059 57.682 40.471 1.00 40.97 95 ARG A O 1
ATOM 788 N N . GLU A 1 96 ? 35.634 55.556 41.123 1.00 30.91 96 GLU A N 1
ATOM 789 C CA . GLU A 1 96 ? 34.678 55.909 42.177 1.00 30.77 96 GLU A CA 1
ATOM 790 C C . GLU A 1 96 ? 35.318 56.798 43.221 1.00 30.21 96 GLU A C 1
ATOM 791 O O . GLU A 1 96 ? 34.737 57.832 43.592 1.00 31.52 96 GLU A O 1
ATOM 797 N N . CYS A 1 97 ? 36.566 56.467 43.577 1.00 25.62 97 CYS A N 1
ATOM 798 C CA . CYS A 1 97 ? 37.343 57.224 44.562 1.00 18.46 97 CYS A CA 1
ATOM 799 C C . CYS A 1 97 ? 37.543 58.670 44.108 1.00 17.80 97 CYS A C 1
ATOM 800 O O . CYS A 1 97 ? 37.298 59.619 44.868 1.00 16.61 97 CYS A O 1
ATOM 803 N N . GLN A 1 98 ? 37.891 58.814 42.832 1.00 11.02 98 GLN A N 1
ATOM 804 C CA . GLN A 1 98 ? 38.089 60.113 42.215 1.00 5.41 98 GLN A CA 1
ATOM 805 C C . GLN A 1 98 ? 36.793 60.926 42.164 1.00 4.98 98 GLN A C 1
ATOM 806 O O . GLN A 1 98 ? 36.739 62.047 42.668 1.00 2.06 98 GLN A O 1
ATOM 812 N N . GLU A 1 99 ? 35.743 60.296 41.642 1.00 2.23 99 GLU A N 1
ATOM 813 C CA . GLU A 1 99 ? 34.430 60.903 41.501 1.00 8.28 99 GLU A CA 1
ATOM 814 C C . GLU A 1 99 ? 33.990 61.485 42.811 1.00 13.09 99 GLU A C 1
ATOM 815 O O . GLU A 1 99 ? 33.761 62.700 42.889 1.00 13.60 99 GLU A O 1
ATOM 821 N N . LEU A 1 100 ? 34.082 60.669 43.867 1.00 14.86 100 LEU A N 1
ATOM 822 C CA . LEU A 1 100 ? 33.692 61.104 45.209 1.00 17.15 100 LEU A CA 1
ATOM 823 C C . LEU A 1 100 ? 34.677 62.161 45.773 1.00 16.67 100 LEU A C 1
ATOM 824 O O . LEU A 1 100 ? 34.244 63.243 46.161 1.00 11.73 100 LEU A O 1
ATOM 829 N N . PHE A 1 101 ? 35.987 61.902 45.691 1.00 14.44 101 PHE A N 1
ATOM 830 C CA . PHE A 1 101 ? 37.000 62.846 46.184 1.00 18.46 101 PHE A CA 1
ATOM 831 C C . PHE A 1 101 ? 36.841 64.260 45.605 1.00 24.86 101 PHE A C 1
ATOM 832 O O . PHE A 1 101 ? 36.836 65.237 46.355 1.00 22.17 101 PHE A O 1
ATOM 840 N N . ARG A 1 102 ? 36.685 64.342 44.279 1.00 26.42 102 ARG A N 1
ATOM 841 C CA . ARG A 1 102 ? 36.545 65.607 43.549 1.00 28.91 102 ARG A CA 1
ATOM 842 C C . ARG A 1 102 ? 35.402 66.484 44.029 1.00 26.95 102 ARG A C 1
ATOM 843 O O . ARG A 1 102 ? 35.558 67.683 44.249 1.00 29.38 102 ARG A O 1
ATOM 851 N N . ASP A 1 103 ? 34.268 65.844 44.259 1.00 27.11 103 ASP A N 1
ATOM 852 C CA . ASP A 1 103 ? 33.059 66.499 44.730 1.00 23.31 103 ASP A CA 1
ATOM 853 C C . ASP A 1 103 ? 33.223 67.021 46.143 1.00 20.97 103 ASP A C 1
ATOM 854 O O . ASP A 1 103 ? 32.467 67.872 46.595 1.00 12.78 103 ASP A O 1
ATOM 859 N N . PHE A 1 104 ? 34.221 66.503 46.843 1.00 22.06 10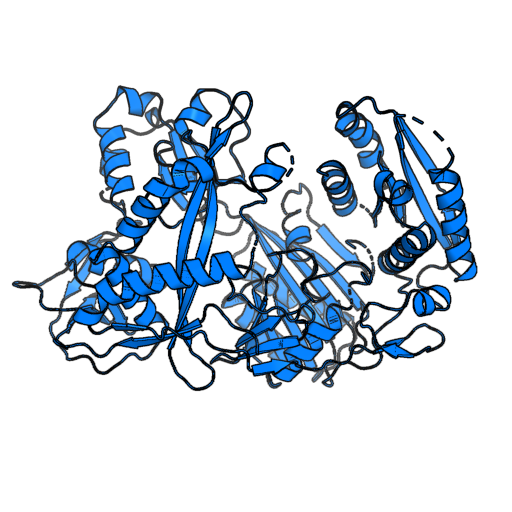4 PHE A N 1
ATOM 860 C CA . PHE A 1 104 ? 34.497 66.986 48.182 1.00 27.45 104 PHE A CA 1
ATOM 861 C C . PHE A 1 104 ? 35.282 68.271 48.076 1.00 28.46 104 PHE A C 1
ATOM 862 O O . PHE A 1 104 ? 34.982 69.216 48.780 1.00 32.68 104 PHE A O 1
ATOM 870 N N . LEU A 1 105 ? 36.219 68.326 47.124 1.00 31.54 105 LEU A N 1
ATOM 871 C CA . LEU A 1 105 ? 37.063 69.512 46.871 1.00 30.11 105 LEU A CA 1
ATOM 872 C C . LEU A 1 105 ? 36.222 70.701 46.416 1.00 30.54 105 LEU A C 1
ATOM 873 O O . LEU A 1 105 ? 36.598 71.8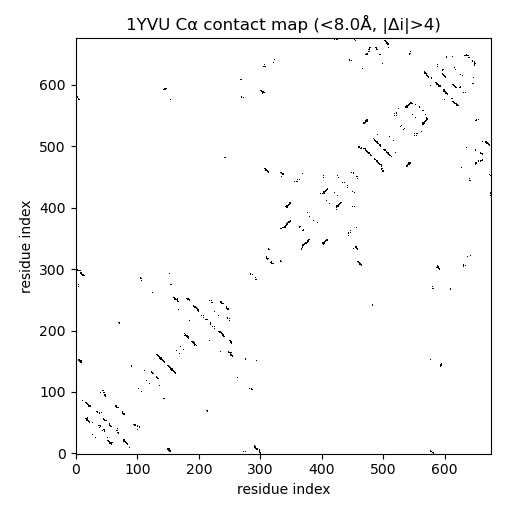70 46.574 1.00 28.77 105 LEU A O 1
ATOM 878 N N . THR A 1 106 ? 35.081 70.354 45.834 1.00 29.04 106 THR A N 1
ATOM 879 C CA . THR A 1 106 ? 34.129 71.296 45.307 1.00 32.38 106 THR A CA 1
ATOM 880 C C . THR A 1 106 ? 33.217 71.782 46.407 1.00 34.62 106 THR A C 1
ATOM 881 O O . THR A 1 106 ? 33.219 72.959 46.701 1.00 41.19 106 THR A O 1
ATOM 885 N N . LYS A 1 107 ? 32.479 70.868 47.040 1.00 46.78 107 LYS A N 1
ATOM 886 C CA . LYS A 1 107 ? 31.552 71.201 48.133 1.00 45.42 107 LYS A CA 1
ATOM 887 C C . LYS A 1 107 ? 32.214 71.844 49.364 1.00 44.15 107 LYS A C 1
ATOM 888 O O . LYS A 1 107 ? 31.551 72.609 50.068 1.00 47.64 107 LYS A O 1
ATOM 894 N N . THR A 1 108 ? 33.518 71.601 49.559 1.00 43.33 108 THR A N 1
ATOM 895 C CA . THR A 1 108 ? 34.279 72.178 50.677 1.00 44.44 108 THR A CA 1
ATOM 896 C C . THR A 1 108 ? 35.021 73.415 50.186 1.00 44.00 108 THR A C 1
ATOM 897 O O . THR A 1 108 ? 35.762 74.047 50.942 1.00 43.97 108 THR A O 1
ATOM 901 N N . LYS A 1 109 ? 34.861 73.701 48.888 1.00 52.24 109 LYS A N 1
ATOM 902 C CA . LYS A 1 109 ? 35.455 74.854 48.177 1.00 54.37 109 LYS A CA 1
ATOM 903 C C . LYS A 1 109 ? 36.935 75.152 48.448 1.00 51.13 109 LYS A C 1
ATOM 904 O O . LYS A 1 109 ? 37.393 76.282 48.268 1.00 51.15 109 LYS A O 1
ATOM 910 N N . VAL A 1 110 ? 37.678 74.101 48.808 1.00 49.13 110 VAL A N 1
ATOM 911 C CA . VAL A 1 110 ? 39.100 74.173 49.151 1.00 47.25 110 VAL A CA 1
ATOM 912 C C . VAL A 1 110 ? 40.049 74.485 47.984 1.00 44.50 110 VAL A C 1
ATOM 913 O O . VAL A 1 110 ? 41.111 75.082 48.173 1.00 40.72 110 VAL A O 1
ATOM 917 N N . LYS A 1 111 ? 39.624 74.136 46.776 1.00 45.57 111 LYS A N 1
ATOM 918 C CA . LYS A 1 111 ? 40.415 74.424 45.588 1.00 47.50 111 LYS A CA 1
ATOM 919 C C . LYS A 1 111 ? 40.144 75.900 45.227 1.00 43.62 111 LYS A C 1
ATOM 920 O O . LYS A 1 111 ? 41.001 76.594 44.683 1.00 44.98 111 LYS A O 1
ATOM 926 N N . ASP A 1 112 ? 38.975 76.388 45.630 1.00 46.69 112 ASP A N 1
ATOM 927 C CA . ASP A 1 112 ? 38.593 77.772 45.396 1.00 53.12 112 ASP A CA 1
ATOM 928 C C . ASP A 1 112 ? 39.278 78.685 46.413 1.00 52.61 112 ASP A C 1
ATOM 929 O O . ASP A 1 112 ? 39.620 79.821 46.082 1.00 53.40 112 ASP A O 1
ATOM 934 N N . LYS A 1 113 ? 39.482 78.188 47.642 1.00 53.83 113 LYS A N 1
ATOM 935 C CA . LYS A 1 113 ? 40.173 78.966 48.677 1.00 51.26 113 LYS A CA 1
ATOM 936 C C . LYS A 1 113 ? 41.636 79.092 48.258 1.00 53.88 113 LYS A C 1
ATOM 937 O O . LYS A 1 113 ? 42.221 80.164 48.385 1.00 52.20 113 LYS A O 1
ATOM 943 N N . PHE A 1 114 ? 42.175 78.021 47.667 1.00 50.29 114 PHE A N 1
ATOM 944 C CA . PHE A 1 114 ? 43.555 77.999 47.204 1.00 49.64 114 PHE A CA 1
ATOM 945 C C . PHE A 1 114 ? 43.796 78.955 46.052 1.00 53.83 114 PHE A C 1
ATOM 946 O O . PHE A 1 114 ? 44.725 79.754 46.104 1.00 55.28 114 PHE A O 1
ATOM 954 N N . ILE A 1 115 ? 43.007 78.826 44.988 1.00 56.57 115 ILE A N 1
ATOM 955 C CA . ILE A 1 115 ? 43.130 79.701 43.819 1.00 60.81 115 ILE A CA 1
ATOM 956 C C . ILE A 1 115 ? 43.098 81.185 44.255 1.00 60.22 115 ILE A C 1
ATOM 957 O O . ILE A 1 115 ? 44.038 81.917 43.962 1.00 64.08 115 ILE A O 1
ATOM 962 N N . SER A 1 116 ? 42.165 81.535 45.147 1.00 63.22 116 SER A N 1
ATOM 963 C CA . SER A 1 116 ? 42.046 82.905 45.646 1.00 55.99 116 SER A CA 1
ATOM 964 C C . SER A 1 116 ? 43.191 83.347 46.574 1.00 57.86 116 SER A C 1
ATOM 965 O O . SER A 1 116 ? 43.510 84.531 46.619 1.00 59.84 116 SER A O 1
ATOM 968 N N . ASP A 1 117 ? 43.805 82.402 47.288 1.00 55.53 117 ASP A N 1
ATOM 969 C CA . ASP A 1 117 ? 44.923 82.706 48.191 1.00 55.38 117 ASP A CA 1
ATOM 970 C C . ASP A 1 117 ? 46.265 82.772 47.424 1.00 57.86 117 ASP A C 1
ATOM 971 O O . ASP A 1 117 ? 47.244 83.372 47.901 1.00 58.78 117 ASP A O 1
ATOM 976 N N . PHE A 1 118 ? 46.291 82.175 46.231 1.00 54.34 118 PHE A N 1
ATOM 977 C CA . PHE A 1 118 ? 47.478 82.166 45.380 1.00 52.20 118 PHE A CA 1
ATOM 978 C C . PHE A 1 118 ? 47.507 83.436 44.531 1.00 56.87 118 PHE A C 1
ATOM 979 O O . PHE A 1 118 ? 48.535 83.790 43.984 1.00 56.59 118 PHE A O 1
ATOM 987 N N . TYR A 1 119 ? 46.352 84.073 44.368 1.00 61.99 119 TYR A N 1
ATOM 988 C CA . TYR A 1 119 ? 46.257 85.319 43.613 1.00 63.47 119 TYR A CA 1
ATOM 989 C C . TYR A 1 119 ? 46.667 86.469 44.528 1.00 66.94 119 TYR A C 1
ATOM 990 O O . TYR A 1 119 ? 47.429 87.329 44.119 1.00 68.38 119 TYR A O 1
ATOM 999 N N . LYS A 1 120 ? 46.234 86.418 45.796 1.00 68.81 120 LYS A N 1
ATOM 1000 C CA . LYS A 1 120 ? 46.549 87.442 46.808 1.00 71.82 120 LYS A CA 1
ATOM 1001 C C . LYS A 1 120 ? 48.059 87.725 46.979 1.00 72.77 120 LYS A C 1
ATOM 1002 O O . LYS A 1 120 ? 48.483 88.897 46.951 1.00 75.11 120 LYS A O 1
ATOM 1008 N N . LYS A 1 121 ? 48.859 86.659 47.065 1.00 74.54 121 LYS A N 1
ATOM 1009 C CA . LYS A 1 121 ? 50.306 86.802 47.209 1.00 76.61 121 LYS A CA 1
ATOM 1010 C C . LYS A 1 121 ? 51.014 86.856 45.851 1.00 73.46 121 LYS A C 1
ATOM 1011 O O . LYS A 1 121 ? 51.992 87.582 45.698 1.00 78.29 121 LYS A O 1
ATOM 1017 N N . PHE A 1 122 ? 50.518 86.096 44.870 1.00 72.22 122 PHE A N 1
ATOM 1018 C CA . PHE A 1 122 ? 51.162 86.016 43.550 1.00 70.00 122 PHE A CA 1
ATOM 1019 C C . PHE A 1 122 ? 50.610 86.789 42.324 1.00 72.43 122 PHE A C 1
ATOM 1020 O O . PHE A 1 122 ? 51.244 86.719 41.272 1.00 70.36 122 PHE A O 1
ATOM 1028 N N . ARG A 1 123 ? 49.501 87.544 42.445 1.00 70.42 123 ARG A N 1
ATOM 1029 C CA . ARG A 1 123 ? 48.883 88.339 41.325 1.00 76.92 123 ARG A CA 1
ATOM 1030 C C . ARG A 1 123 ? 49.839 89.208 40.507 1.00 75.20 123 ARG A C 1
ATOM 1031 O O . ARG A 1 123 ? 49.633 89.493 39.326 1.00 75.35 123 ARG A O 1
ATOM 1039 N N . ASP A 1 124 ? 50.860 89.655 41.211 1.00 72.51 124 ASP A N 1
ATOM 1040 C CA . ASP A 1 124 ? 51.901 90.528 40.729 1.00 70.62 124 ASP A CA 1
ATOM 1041 C C . ASP A 1 124 ? 52.874 89.734 39.883 1.00 69.18 124 ASP A C 1
ATOM 1042 O O . ASP A 1 124 ? 53.308 90.184 38.832 1.00 64.62 124 ASP A O 1
ATOM 1047 N N . LYS A 1 125 ? 53.140 88.513 40.336 1.00 67.41 125 LYS A N 1
ATOM 1048 C CA . LYS A 1 125 ? 54.059 87.572 39.691 1.00 66.00 125 LYS A CA 1
ATOM 1049 C C . LYS A 1 125 ? 53.378 86.832 38.545 1.00 65.66 125 LYS A C 1
ATOM 1050 O O . LYS A 1 125 ? 53.998 86.590 37.509 1.00 61.37 125 LYS A O 1
ATOM 1056 N N . ILE A 1 126 ? 52.091 86.527 38.736 1.00 62.50 126 ILE A N 1
ATOM 1057 C CA . ILE A 1 126 ? 51.228 85.841 37.758 1.00 61.78 126 ILE A CA 1
ATOM 1058 C C . ILE A 1 126 ? 51.009 86.670 36.466 1.00 66.00 126 ILE A C 1
ATOM 1059 O O . ILE A 1 126 ? 50.855 86.101 35.379 1.00 64.80 126 ILE A O 1
ATOM 1064 N N . THR A 1 127 ? 51.012 87.998 36.593 1.00 62.74 127 THR A N 1
ATOM 1065 C CA . THR A 1 127 ? 50.791 88.892 35.457 1.00 54.10 127 THR A CA 1
ATOM 1066 C C . THR A 1 127 ? 52.043 89.282 34.667 1.00 57.43 127 THR A C 1
ATOM 1067 O O . THR A 1 127 ? 53.123 89.495 35.229 1.00 54.83 127 THR A O 1
ATOM 1071 N N . VAL A 1 128 ? 51.869 89.317 33.345 1.00 58.13 128 VAL A N 1
ATOM 1072 C CA . VAL A 1 128 ? 52.899 89.695 32.368 1.00 64.34 128 VAL A CA 1
ATOM 1073 C C . VAL A 1 128 ? 52.272 90.813 31.501 1.00 69.98 128 VAL A C 1
ATOM 1074 O O . VAL A 1 128 ? 51.068 90.775 31.218 1.00 69.23 128 VAL A O 1
ATOM 1078 N N . GLN A 1 129 ? 53.070 91.828 31.147 1.00 76.91 129 GLN A N 1
ATOM 1079 C CA . GLN A 1 129 ? 52.612 92.958 30.323 1.00 82.02 129 GLN A CA 1
ATOM 1080 C C . GLN A 1 129 ? 53.458 93.150 29.090 1.00 82.99 129 GLN A C 1
ATOM 1081 O O . GLN A 1 129 ? 54.670 92.938 29.130 1.00 87.39 129 GLN A O 1
ATOM 1087 N N . GLY A 1 130 ? 52.818 93.630 28.028 1.00 85.97 130 GLY A N 1
ATOM 1088 C CA . GLY A 1 130 ? 53.497 93.909 26.775 1.00 83.86 130 GLY A CA 1
ATOM 1089 C C . GLY A 1 130 ? 53.003 95.252 26.269 1.00 91.82 130 GLY A C 1
ATOM 1090 O O . GLY A 1 130 ? 52.325 96.003 26.994 1.00 95.61 130 GLY A O 1
ATOM 1091 N N . LYS A 1 131 ? 53.390 95.592 25.044 1.00 95.05 131 LYS A N 1
ATOM 1092 C CA . LYS A 1 131 ? 52.928 96.831 24.438 1.00 96.16 131 LYS A CA 1
ATOM 1093 C C . LYS A 1 131 ? 51.691 96.420 23.615 1.00 98.35 131 LYS A C 1
ATOM 1094 O O . LYS A 1 131 ? 51.823 95.661 22.642 1.00 102.03 131 LYS A O 1
ATOM 1100 N N . ASN A 1 132 ? 50.506 96.894 24.050 1.00 95.96 132 ASN A N 1
ATOM 1101 C CA . ASN A 1 132 ? 49.148 96.666 23.459 1.00 96.08 132 ASN A CA 1
ATOM 1102 C C . ASN A 1 132 ? 48.359 95.389 23.902 1.00 95.88 132 ASN A C 1
ATOM 1103 O O . ASN A 1 132 ? 47.280 95.110 23.342 1.00 91.26 132 ASN A O 1
ATOM 1108 N N . ARG A 1 133 ? 48.854 94.673 24.929 1.00 91.21 133 ARG A N 1
ATOM 1109 C CA . ARG A 1 133 ? 48.222 93.432 25.440 1.00 85.19 133 ARG A CA 1
ATOM 1110 C C . ARG A 1 133 ? 48.694 93.050 26.871 1.00 82.56 133 ARG A C 1
ATOM 1111 O O . ARG A 1 133 ? 49.838 93.299 27.233 1.00 80.03 133 ARG A O 1
ATOM 1119 N N . LYS A 1 134 ? 47.813 92.419 27.655 1.00 77.50 134 LYS A N 1
ATOM 1120 C CA . LYS A 1 134 ? 48.081 91.997 29.056 1.00 73.31 134 LYS A CA 1
ATOM 1121 C C . LYS A 1 134 ? 47.605 90.525 29.301 1.00 67.42 134 LYS A C 1
ATOM 1122 O O . LYS A 1 134 ? 46.437 90.184 29.080 1.00 64.68 134 LYS A O 1
ATOM 1128 N N . ILE A 1 135 ? 48.531 89.664 29.737 1.00 67.59 135 ILE A N 1
ATOM 1129 C CA . ILE A 1 135 ? 48.282 88.223 29.987 1.00 62.55 135 ILE A CA 1
ATOM 1130 C C . ILE A 1 135 ? 48.432 87.796 31.485 1.00 61.78 135 ILE A C 1
ATOM 1131 O O . ILE A 1 135 ? 49.130 88.459 32.266 1.00 61.10 135 ILE A O 1
ATOM 1136 N N . ALA A 1 136 ? 47.772 86.688 31.859 1.00 59.98 136 ALA A N 1
ATOM 1137 C CA . ALA A 1 136 ? 47.808 86.096 33.211 1.00 54.02 136 ALA A CA 1
ATOM 1138 C C . ALA A 1 136 ? 48.076 84.592 33.106 1.00 44.90 136 ALA A C 1
ATOM 1139 O O . ALA A 1 136 ? 47.619 83.932 32.174 1.00 49.48 136 ALA A O 1
ATOM 1141 N N . LEU A 1 137 ? 48.839 84.067 34.059 1.00 49.26 137 LEU A N 1
ATOM 1142 C CA . LEU A 1 137 ? 49.201 82.645 34.109 1.00 47.09 137 LEU A CA 1
ATOM 1143 C C . LEU A 1 137 ? 48.335 81.973 35.160 1.00 43.78 137 LEU A C 1
ATOM 1144 O O . LEU A 1 137 ? 48.787 81.714 36.266 1.00 47.52 137 LEU A O 1
ATOM 1149 N N . ILE A 1 138 ? 47.090 81.680 34.809 1.00 44.45 138 ILE A N 1
ATOM 1150 C CA . ILE A 1 138 ? 46.148 81.064 35.741 1.00 42.97 138 ILE A CA 1
ATOM 1151 C C . ILE A 1 138 ? 46.542 79.654 36.200 1.00 47.88 138 ILE A C 1
ATOM 1152 O O . ILE A 1 138 ? 47.020 78.866 35.407 1.00 49.62 138 ILE A O 1
ATOM 1157 N N . PRO A 1 139 ? 46.507 79.396 37.523 1.00 49.30 139 PRO A N 1
ATOM 1158 C CA . PRO A 1 139 ? 46.860 78.071 38.060 1.00 53.01 139 PRO A CA 1
ATOM 1159 C C . PRO A 1 139 ? 45.718 77.079 37.963 1.00 54.61 139 PRO A C 1
ATOM 1160 O O . PRO A 1 139 ? 44.560 77.399 38.254 1.00 54.65 139 PRO A O 1
ATOM 1164 N N . GLU A 1 140 ? 46.053 75.875 37.527 1.00 60.06 140 GLU A N 1
ATOM 1165 C CA . GLU A 1 140 ? 45.081 74.800 37.435 1.00 63.90 140 GLU A CA 1
ATOM 1166 C C . GLU A 1 140 ? 45.631 73.665 38.276 1.00 58.36 140 GLU A C 1
ATOM 1167 O O . GLU A 1 140 ? 46.841 73.371 38.276 1.00 54.35 140 GLU A O 1
ATOM 1173 N N . VAL A 1 141 ? 44.739 73.139 39.103 1.00 56.34 141 VAL A N 1
ATOM 1174 C CA . VAL A 1 141 ? 45.065 72.047 39.989 1.00 52.83 141 VAL A CA 1
ATOM 1175 C C . VAL A 1 141 ? 44.222 70.853 39.554 1.00 48.58 141 VAL A C 1
ATOM 1176 O O . VAL A 1 141 ? 42.997 70.832 39.732 1.00 41.11 141 VAL A O 1
ATOM 1180 N N . ASN A 1 142 ? 44.891 69.915 38.891 1.00 46.00 142 ASN A N 1
ATOM 1181 C CA . ASN A 1 142 ? 44.265 68.698 38.409 1.00 49.76 142 ASN A CA 1
ATOM 1182 C C . ASN A 1 142 ? 44.630 67.498 39.296 1.00 48.09 142 ASN A C 1
ATOM 1183 O O . ASN A 1 142 ? 45.809 67.270 39.603 1.00 48.27 142 ASN A O 1
ATOM 1188 N N . GLU A 1 143 ? 43.592 66.819 39.795 1.00 50.07 143 GLU A N 1
ATOM 1189 C CA . GLU A 1 143 ? 43.718 65.623 40.652 1.00 45.28 143 GLU A CA 1
ATOM 1190 C C . GLU A 1 143 ? 43.048 64.436 39.974 1.00 47.67 143 GLU A C 1
ATOM 1191 O O . GLU A 1 143 ? 41.923 64.534 39.467 1.00 50.48 143 GLU A O 1
ATOM 1197 N N . LYS A 1 144 ? 43.737 63.312 39.988 1.00 47.35 144 LYS A N 1
ATOM 1198 C CA . LYS A 1 144 ? 43.209 62.078 39.440 1.00 41.64 144 LYS A CA 1
ATOM 1199 C C . LYS A 1 144 ? 43.620 60.975 40.419 1.00 40.07 144 LYS A C 1
ATOM 1200 O O . LYS A 1 144 ? 44.690 61.055 41.034 1.00 42.27 144 LYS A O 1
ATOM 1206 N N . VAL A 1 145 ? 42.724 60.023 40.665 1.00 39.02 145 VAL A N 1
ATOM 1207 C CA . VAL A 1 145 ? 43.029 58.916 41.563 1.00 33.56 145 VAL A CA 1
ATOM 1208 C C . VAL A 1 145 ? 43.439 57.696 40.756 1.00 29.87 145 VAL A C 1
ATOM 1209 O O . VAL A 1 145 ? 42.680 57.215 39.925 1.00 34.16 145 VAL A O 1
ATOM 1213 N N . LEU A 1 146 ? 44.682 57.270 40.968 1.00 28.78 146 LEU A N 1
ATOM 1214 C CA . LEU A 1 146 ? 45.283 56.101 40.314 1.00 21.58 146 LEU A CA 1
ATOM 1215 C C . LEU A 1 146 ? 45.399 54.959 41.314 1.00 16.84 146 LEU A C 1
ATOM 1216 O O . LEU A 1 146 ? 45.058 55.129 42.478 1.00 14.65 146 LEU A O 1
ATOM 1221 N N . LYS A 1 147 ? 45.886 53.811 40.860 1.00 21.17 147 LYS A N 1
ATOM 1222 C CA . LYS A 1 147 ? 45.990 52.621 41.693 1.00 27.00 147 LYS A CA 1
ATOM 1223 C C . LYS A 1 147 ? 47.368 52.082 41.506 1.00 30.31 147 LYS A C 1
ATOM 1224 O O . LYS A 1 147 ? 47.768 51.825 40.364 1.00 38.63 147 LYS A O 1
ATOM 1230 N N . SER A 1 148 ? 48.049 51.809 42.616 1.00 40.38 148 SER A N 1
ATOM 1231 C CA . SER A 1 148 ? 49.408 51.271 42.573 1.00 41.67 148 SER A CA 1
ATOM 1232 C C . SER A 1 148 ? 49.466 49.802 42.127 1.00 40.91 148 SER A C 1
ATOM 1233 O O . SER A 1 148 ? 48.431 49.152 41.875 1.00 39.95 148 SER A O 1
ATOM 1236 N N . GLU A 1 149 ? 50.693 49.297 42.030 1.00 40.70 149 GLU A N 1
ATOM 1237 C CA . GLU A 1 149 ? 50.971 47.917 41.641 1.00 41.94 149 GLU A CA 1
ATOM 1238 C C . GLU A 1 149 ? 50.396 46.994 42.720 1.00 40.02 149 GLU A C 1
ATOM 1239 O O . GLU A 1 149 ? 49.606 46.084 42.427 1.00 46.80 149 GLU A O 1
ATOM 1245 N N . GLU A 1 150 ? 50.686 47.372 43.967 1.00 39.48 150 GLU A N 1
ATOM 1246 C CA . GLU A 1 150 ? 50.289 46.650 45.166 1.00 39.62 150 GLU A CA 1
ATOM 1247 C C . GLU A 1 150 ? 48.784 46.674 45.435 1.00 36.62 150 GLU A C 1
ATOM 1248 O O . GLU A 1 150 ? 48.242 45.705 45.988 1.00 42.86 150 GLU A O 1
ATOM 1254 N N . GLY A 1 151 ? 48.121 47.762 45.030 1.00 37.15 151 GLY A N 1
ATOM 1255 C CA . GLY A 1 151 ? 46.683 47.866 45.207 1.00 33.27 151 GLY A CA 1
ATOM 1256 C C . GLY A 1 151 ? 46.100 49.075 45.924 1.00 33.89 151 GLY A C 1
ATOM 1257 O O . GLY A 1 151 ? 44.852 49.173 46.024 1.00 35.81 151 GLY A O 1
ATOM 1258 N N . TYR A 1 152 ? 46.966 49.980 46.411 1.00 33.73 152 TYR A N 1
ATOM 1259 C CA . TYR A 1 152 ? 46.539 51.196 47.125 1.00 34.47 152 TYR A CA 1
ATOM 1260 C C . TYR A 1 152 ? 46.206 52.282 46.112 1.00 34.49 152 TYR A C 1
ATOM 1261 O O . TYR A 1 152 ? 46.793 52.326 45.020 1.00 29.02 152 TYR A O 1
ATOM 1270 N N . PHE A 1 153 ? 45.231 53.125 46.457 1.00 34.77 153 PHE A N 1
ATOM 1271 C CA . PHE A 1 153 ? 44.845 54.240 45.593 1.00 30.11 153 PHE A CA 1
ATOM 1272 C C . PHE A 1 153 ? 45.797 55.406 45.812 1.00 31.24 153 PHE A C 1
ATOM 1273 O O . PHE A 1 153 ? 46.221 55.674 46.941 1.00 33.64 153 PHE A O 1
ATOM 1281 N N . LEU A 1 154 ? 46.239 56.016 44.721 1.00 23.53 154 LEU A N 1
ATOM 1282 C CA . LEU A 1 154 ? 47.164 57.139 44.818 1.00 26.98 154 LEU A CA 1
ATOM 1283 C C . LEU A 1 154 ? 46.526 58.427 44.337 1.00 24.36 154 LEU A C 1
ATOM 1284 O O . LEU A 1 154 ? 45.823 58.440 43.318 1.00 30.79 154 LEU A O 1
ATOM 1289 N N . LEU A 1 155 ? 46.700 59.507 45.090 1.00 24.60 155 LEU A N 1
ATOM 1290 C CA . LEU A 1 155 ? 46.175 60.750 44.607 1.00 19.41 155 LEU A CA 1
ATOM 1291 C C . LEU A 1 155 ? 47.305 61.353 43.836 1.00 22.19 155 LEU A C 1
ATOM 1292 O O . LEU A 1 155 ? 48.421 61.526 44.344 1.00 19.04 155 LEU A O 1
ATOM 1297 N N . HIS A 1 156 ? 47.039 61.439 42.542 1.00 25.24 156 HIS A N 1
ATOM 1298 C CA . HIS A 1 156 ? 47.937 62.051 41.603 1.00 27.72 156 HIS A CA 1
ATOM 1299 C C . HIS A 1 156 ? 47.491 63.512 41.642 1.00 33.78 156 HIS A C 1
ATOM 1300 O O . HIS A 1 156 ? 46.338 63.830 41.290 1.00 31.69 156 HIS A O 1
ATOM 1307 N N . LEU A 1 157 ? 48.405 64.368 42.106 1.00 34.65 157 LEU A N 1
ATOM 1308 C CA . LEU A 1 157 ? 48.140 65.792 42.207 1.00 35.85 157 LEU A CA 1
ATOM 1309 C C . LEU A 1 157 ? 49.223 66.652 41.570 1.00 34.24 157 LEU A C 1
ATOM 1310 O O . LEU A 1 157 ? 50.407 66.528 41.883 1.00 35.39 157 LEU A O 1
ATOM 1315 N N . ASP A 1 158 ? 48.789 67.546 40.694 1.00 37.46 158 ASP A N 1
ATOM 1316 C CA . ASP A 1 158 ? 49.701 68.438 40.008 1.00 39.80 158 ASP A CA 1
ATOM 1317 C C . ASP A 1 158 ? 49.162 69.863 40.007 1.00 42.03 158 ASP A C 1
ATOM 1318 O O . ASP A 1 158 ? 47.996 70.111 40.348 1.00 41.27 158 ASP A O 1
ATOM 1323 N N . LEU A 1 159 ? 50.051 70.778 39.608 1.00 38.94 159 LEU A N 1
ATOM 1324 C CA . LEU A 1 159 ? 49.792 72.207 39.495 1.00 39.42 159 LEU A CA 1
ATOM 1325 C C . LEU A 1 159 ? 50.402 72.700 38.193 1.00 37.65 159 LEU A C 1
ATOM 1326 O O . LEU A 1 159 ? 51.616 72.641 37.993 1.00 32.96 159 LEU A O 1
ATOM 1331 N N . LYS A 1 160 ? 49.548 73.122 37.277 1.00 36.96 160 LYS A N 1
ATOM 1332 C CA . LYS A 1 160 ? 50.028 73.634 36.006 1.00 49.02 160 LYS A CA 1
ATOM 1333 C C . LYS A 1 160 ? 49.546 75.076 35.838 1.00 44.35 160 LYS A C 1
ATOM 1334 O O . LYS A 1 160 ? 48.759 75.548 36.653 1.00 44.89 160 LYS A O 1
ATOM 1340 N N . PHE A 1 161 ? 50.109 75.812 34.877 1.00 43.01 161 PHE A N 1
ATOM 1341 C CA . PHE A 1 161 ? 49.713 77.209 34.630 1.00 42.49 161 PHE A CA 1
ATOM 1342 C C . PHE A 1 161 ? 49.105 77.423 33.267 1.00 41.60 161 PHE A C 1
ATOM 1343 O O . PHE A 1 161 ? 49.765 77.279 32.245 1.00 39.58 161 PHE A O 1
ATOM 1351 N N . ARG A 1 162 ? 47.833 77.786 33.281 1.00 39.59 162 ARG A N 1
ATOM 1352 C CA . ARG A 1 162 ? 47.046 78.033 32.085 1.00 41.98 162 ARG A CA 1
ATOM 1353 C C . ARG A 1 162 ? 47.297 79.469 31.665 1.00 42.28 162 ARG A C 1
ATOM 1354 O O . ARG A 1 162 ? 47.061 80.392 32.445 1.00 37.50 162 ARG A O 1
ATOM 1362 N N . ILE A 1 163 ? 47.835 79.643 30.458 1.00 41.13 163 ILE A N 1
ATOM 1363 C CA . ILE A 1 163 ? 48.141 80.981 29.931 1.00 43.68 163 ILE A CA 1
ATOM 1364 C C . ILE A 1 163 ? 46.872 81.537 29.306 1.00 43.54 163 ILE A C 1
ATOM 1365 O O . ILE A 1 163 ? 46.333 80.972 28.362 1.00 43.31 163 ILE A O 1
ATOM 1370 N N . GLN A 1 164 ? 46.375 82.630 29.871 1.00 44.38 164 GLN A N 1
ATOM 1371 C CA . GLN A 1 164 ? 45.137 83.234 29.410 1.00 50.70 164 GLN A CA 1
ATOM 1372 C C . GLN A 1 164 ? 45.189 84.753 29.402 1.00 52.64 164 GLN A C 1
ATOM 1373 O O . GLN A 1 164 ? 45.836 85.325 30.266 1.00 55.94 164 GLN A O 1
ATOM 1379 N N . PRO A 1 165 ? 44.554 85.420 28.402 1.00 58.42 165 PRO A N 1
ATOM 1380 C CA . PRO A 1 165 ? 44.525 86.891 28.311 1.00 57.27 165 PRO A CA 1
ATOM 1381 C C . PRO A 1 165 ? 43.448 87.461 29.240 1.00 60.58 165 PRO A C 1
ATOM 1382 O O . PRO A 1 165 ? 42.481 86.772 29.574 1.00 61.89 165 PRO A O 1
ATOM 1386 N N . PHE A 1 166 ? 43.615 88.723 29.628 1.00 59.32 166 PHE A N 1
ATOM 1387 C CA . PHE A 1 166 ? 42.673 89.406 30.513 1.00 62.37 166 PHE A CA 1
ATOM 1388 C C . PHE A 1 166 ? 41.343 89.598 29.803 1.00 65.80 166 PHE A C 1
ATOM 1389 O O . PHE A 1 166 ? 40.266 89.455 30.401 1.00 64.42 166 PHE A O 1
ATOM 1397 N N . GLU A 1 167 ? 41.456 89.811 28.493 1.00 62.28 167 GLU A N 1
ATOM 1398 C CA . GLU A 1 167 ? 40.326 90.043 27.613 1.00 61.19 167 GLU A CA 1
ATOM 1399 C C . GLU A 1 167 ? 39.578 88.766 27.355 1.00 53.26 167 GLU A C 1
ATOM 1400 O O . GLU A 1 167 ? 40.160 87.691 27.238 1.00 53.78 167 GLU A O 1
ATOM 1406 N N . THR A 1 168 ? 38.273 88.923 27.254 1.00 52.19 168 THR A N 1
ATOM 1407 C CA . THR A 1 168 ? 37.329 87.854 26.989 1.00 43.87 168 THR A CA 1
ATOM 1408 C C . THR A 1 168 ? 37.401 87.557 25.482 1.00 40.24 168 THR A C 1
ATOM 1409 O O . THR A 1 168 ? 38.100 88.261 24.748 1.00 36.11 168 THR A O 1
ATOM 1413 N N . LEU A 1 169 ? 36.736 86.493 25.038 1.00 35.51 169 LEU A N 1
ATOM 1414 C CA . LEU A 1 169 ? 36.695 86.167 23.616 1.00 32.37 169 LEU A CA 1
ATOM 1415 C C . LEU A 1 169 ? 35.738 87.160 22.943 1.00 30.35 169 LEU A C 1
ATOM 1416 O O . LEU A 1 169 ? 35.929 87.481 21.790 1.00 25.86 169 LEU A O 1
ATOM 1421 N N . GLN A 1 170 ? 34.782 87.707 23.706 1.00 34.07 170 GLN A N 1
ATOM 1422 C CA . GLN A 1 170 ? 33.832 88.726 23.219 1.00 31.28 170 GLN A CA 1
ATOM 1423 C C . GLN A 1 170 ? 34.548 90.083 23.043 1.00 33.45 170 GLN A C 1
ATOM 1424 O O . GLN A 1 170 ? 34.461 90.690 21.976 1.00 32.51 170 GLN A O 1
ATOM 1430 N N . THR A 1 171 ? 35.304 90.508 24.061 1.00 28.71 171 THR A N 1
ATOM 1431 C CA . THR A 1 171 ? 36.074 91.754 24.039 1.00 30.87 171 THR A CA 1
ATOM 1432 C C . THR A 1 171 ? 37.051 91.694 22.849 1.00 40.12 171 THR A C 1
ATOM 1433 O O . THR A 1 171 ? 37.281 92.692 22.174 1.00 38.75 171 THR A O 1
ATOM 1437 N N . LEU A 1 172 ? 37.540 90.484 22.571 1.00 43.88 172 LEU A N 1
ATOM 1438 C CA . LEU A 1 172 ? 38.477 90.209 21.474 1.00 48.15 172 LEU A CA 1
ATOM 1439 C C . LEU A 1 172 ? 37.850 90.171 20.093 1.00 49.54 172 LEU A C 1
ATOM 1440 O O . LEU A 1 172 ? 38.429 90.708 19.154 1.00 53.11 172 LEU A O 1
ATOM 1445 N N . LEU A 1 173 ? 36.705 89.499 19.959 1.00 51.14 173 LEU A N 1
ATOM 1446 C CA . LEU A 1 173 ? 35.997 89.397 18.674 1.00 50.21 173 LEU A CA 1
ATOM 1447 C C . LEU A 1 173 ? 35.431 90.757 18.239 1.00 55.83 173 LEU A C 1
ATOM 1448 O O . LEU A 1 173 ? 35.276 91.025 17.034 1.00 56.45 173 LEU A O 1
ATOM 1453 N N . GLU A 1 174 ? 35.198 91.619 19.241 1.00 63.68 174 GLU A N 1
ATOM 1454 C CA . GLU A 1 174 ? 34.682 92.990 19.086 1.00 63.58 174 GLU A CA 1
ATOM 1455 C C . GLU A 1 174 ? 35.702 93.924 18.434 1.00 65.75 174 GLU A C 1
ATOM 1456 O O . GLU A 1 174 ? 35.434 94.468 17.358 1.00 64.46 174 GLU A O 1
ATOM 1462 N N . ARG A 1 175 ? 36.879 94.061 19.063 1.00 68.39 175 ARG A N 1
ATOM 1463 C CA . ARG A 1 175 ? 37.929 94.965 18.587 1.00 67.28 175 ARG A CA 1
ATOM 1464 C C . ARG A 1 175 ? 38.535 94.720 17.205 1.00 73.45 175 ARG A C 1
ATOM 1465 O O . ARG A 1 175 ? 38.422 95.583 16.324 1.00 73.30 175 ARG A O 1
ATOM 1473 N N . ASN A 1 176 ? 39.119 93.545 16.989 1.00 75.86 176 ASN A N 1
ATOM 1474 C CA . ASN A 1 176 ? 39.714 93.230 15.694 1.00 81.99 176 ASN A CA 1
ATOM 1475 C C . ASN A 1 176 ? 39.415 91.804 15.249 1.00 81.41 176 ASN A C 1
ATOM 1476 O O . ASN A 1 176 ? 39.347 90.885 16.064 1.00 80.87 176 ASN A O 1
ATOM 1481 N N . ASP A 1 177 ? 39.225 91.651 13.941 1.00 87.08 177 ASP A N 1
ATOM 1482 C CA . ASP A 1 177 ? 38.915 90.369 13.303 1.00 92.87 177 ASP A CA 1
ATOM 1483 C C . ASP A 1 177 ? 40.122 89.483 12.933 1.00 97.99 177 ASP A C 1
ATOM 1484 O O . ASP A 1 177 ? 40.546 89.431 11.765 1.00 96.90 177 ASP A O 1
ATOM 1489 N N . PHE A 1 178 ? 40.660 88.788 13.941 1.00 102.09 178 PHE A N 1
ATOM 1490 C CA . PHE A 1 178 ? 41.789 87.847 13.793 1.00 100.86 178 PHE A CA 1
ATOM 1491 C C . PHE A 1 178 ? 41.197 86.419 13.678 1.00 100.33 178 PHE A C 1
ATOM 1492 O O . PHE A 1 178 ? 40.169 86.134 14.304 1.00 105.36 178 PHE A O 1
ATOM 1500 N N . ASN A 1 179 ? 41.832 85.553 12.879 1.00 102.02 179 ASN A N 1
ATOM 1501 C CA . ASN A 1 179 ? 41.386 84.161 12.617 1.00 98.78 179 ASN A CA 1
ATOM 1502 C C . ASN A 1 179 ? 40.971 83.304 13.827 1.00 92.32 179 ASN A C 1
ATOM 1503 O O . ASN A 1 179 ? 41.813 82.667 14.474 1.00 89.03 179 ASN A O 1
ATOM 1508 N N . PRO A 1 180 ? 39.645 83.219 14.087 1.00 89.44 180 PRO A N 1
ATOM 1509 C CA . PRO A 1 180 ? 39.042 82.471 15.198 1.00 86.70 180 PRO A CA 1
ATOM 1510 C C . PRO A 1 180 ? 39.180 80.948 15.284 1.00 82.79 180 PRO A C 1
ATOM 1511 O O . PRO A 1 180 ? 39.293 80.407 16.378 1.00 79.61 180 PRO A O 1
ATOM 1515 N N . LYS A 1 181 ? 39.191 80.264 14.141 1.00 81.83 181 LYS A N 1
ATOM 1516 C CA . LYS A 1 181 ? 39.271 78.804 14.113 1.00 87.68 181 LYS A CA 1
ATOM 1517 C C . LYS A 1 181 ? 40.590 78.221 14.563 1.00 87.45 181 LYS A C 1
ATOM 1518 O O . LYS A 1 181 ? 41.658 78.789 14.293 1.00 86.83 181 LYS A O 1
ATOM 1524 N N . ARG A 1 182 ? 40.463 77.111 15.302 1.00 82.40 182 ARG A N 1
ATOM 1525 C CA . ARG A 1 182 ? 41.561 76.341 15.908 1.00 84.32 182 ARG A CA 1
ATOM 1526 C C . ARG A 1 182 ? 42.086 76.991 17.179 1.00 79.12 182 ARG A C 1
ATOM 1527 O O . ARG A 1 182 ? 43.162 76.630 17.677 1.00 83.50 182 ARG A O 1
ATOM 1535 N N . ILE A 1 183 ? 41.349 77.967 17.692 1.00 75.52 183 ILE A N 1
ATOM 1536 C CA . ILE A 1 183 ? 41.776 78.643 18.900 1.00 72.28 183 ILE A CA 1
ATOM 1537 C C . ILE A 1 183 ? 41.198 77.926 20.100 1.00 71.52 183 ILE A C 1
ATOM 1538 O O . ILE A 1 183 ? 39.988 77.762 20.216 1.00 72.23 183 ILE A O 1
ATOM 1543 N N . ARG A 1 184 ? 42.093 77.435 20.952 1.00 64.74 184 ARG A N 1
ATOM 1544 C CA . ARG A 1 184 ? 41.701 76.718 22.158 1.00 58.17 184 ARG A CA 1
ATOM 1545 C C . ARG A 1 184 ? 41.216 77.737 23.172 1.00 52.09 184 ARG A C 1
ATOM 1546 O O . ARG A 1 184 ? 41.895 78.732 23.446 1.00 57.40 184 ARG A O 1
ATOM 1554 N N . VAL A 1 185 ? 39.965 77.566 23.580 1.00 46.97 185 VAL A N 1
ATOM 1555 C CA . VAL A 1 185 ? 39.327 78.445 24.559 1.00 40.60 185 VAL A CA 1
ATOM 1556 C C . VAL A 1 185 ? 38.854 77.658 25.786 1.00 36.92 185 VAL A C 1
ATOM 1557 O O . VAL A 1 185 ? 38.795 76.437 25.761 1.00 35.20 185 VAL A O 1
ATOM 1561 N N . LYS A 1 186 ? 38.556 78.363 26.872 1.00 37.03 186 LYS A N 1
ATOM 1562 C CA . LYS A 1 186 ? 38.082 77.735 28.098 1.00 40.49 186 LYS A CA 1
ATOM 1563 C C . LYS A 1 186 ? 37.098 78.638 28.821 1.00 45.39 186 LYS A C 1
ATOM 1564 O O . LYS A 1 186 ? 37.360 79.845 28.946 1.00 42.42 186 LYS A O 1
ATOM 1570 N N . PRO A 1 187 ? 35.951 78.073 29.279 1.00 46.01 187 PRO A N 1
ATOM 1571 C CA . PRO A 1 187 ? 34.911 78.812 30.027 1.00 49.67 187 PRO A CA 1
ATOM 1572 C C . PRO A 1 187 ? 35.432 79.035 31.465 1.00 50.56 187 PRO A C 1
ATOM 1573 O O . PRO A 1 187 ? 36.150 78.179 31.995 1.00 50.43 187 PRO A O 1
ATOM 1577 N N . ILE A 1 188 ? 35.013 80.121 32.119 1.00 51.47 188 ILE A N 1
ATOM 1578 C CA . ILE A 1 188 ? 35.525 80.475 33.450 1.00 56.71 188 ILE A CA 1
ATOM 1579 C C . ILE A 1 188 ? 35.493 79.455 34.603 1.00 58.75 188 ILE A C 1
ATOM 1580 O O . ILE A 1 188 ? 36.568 78.992 35.043 1.00 59.33 188 ILE A O 1
ATOM 1585 N N . GLY A 1 189 ? 34.303 79.132 35.107 1.00 59.62 189 GLY A N 1
ATOM 1586 C CA . GLY A 1 189 ? 34.216 78.166 36.194 1.00 59.61 189 GLY A CA 1
ATOM 1587 C C . GLY A 1 189 ? 34.178 76.708 35.727 1.00 54.74 189 GLY A C 1
ATOM 1588 O O . GLY A 1 189 ? 33.763 75.831 36.485 1.00 58.46 189 GLY A O 1
ATOM 1589 N N . ILE A 1 190 ? 34.600 76.457 34.477 1.00 55.50 190 ILE A N 1
ATOM 1590 C CA . ILE A 1 190 ? 34.603 75.120 33.861 1.00 54.93 190 ILE A CA 1
ATOM 1591 C C . ILE A 1 190 ? 36.007 74.558 33.482 1.00 53.75 190 ILE A C 1
ATOM 1592 O O . ILE A 1 190 ? 36.780 75.207 32.781 1.00 56.72 190 ILE A O 1
ATOM 1597 N N . ASP A 1 191 ? 36.262 73.314 33.920 1.00 50.87 191 ASP A N 1
ATOM 1598 C CA . ASP A 1 191 ? 37.503 72.527 33.710 1.00 47.55 191 ASP A CA 1
ATOM 1599 C C . ASP A 1 191 ? 37.631 72.006 32.248 1.00 43.85 191 ASP A C 1
ATOM 1600 O O . ASP A 1 191 ? 38.141 70.903 31.998 1.00 43.14 191 ASP A O 1
ATOM 1605 N N . PHE A 1 192 ? 37.259 72.830 31.286 1.00 42.60 192 PHE A N 1
ATOM 1606 C CA . PHE A 1 192 ? 37.255 72.384 29.898 1.00 42.48 192 PHE A CA 1
ATOM 1607 C C . PHE A 1 192 ? 37.955 73.286 28.875 1.00 40.02 192 PHE A C 1
ATOM 1608 O O . PHE A 1 192 ? 37.811 74.492 28.909 1.00 39.59 192 PHE A O 1
ATOM 1616 N N . VAL A 1 193 ? 38.670 72.668 27.933 1.00 32.48 193 VAL A N 1
ATOM 1617 C CA . VAL A 1 193 ? 39.366 73.384 26.863 1.00 31.73 193 VAL A CA 1
ATOM 1618 C C . VAL A 1 193 ? 38.976 72.705 25.539 1.00 35.49 193 VAL A C 1
ATOM 1619 O O . VAL A 1 193 ? 39.049 71.470 25.414 1.00 32.91 193 VAL A O 1
ATOM 1623 N N . GLY A 1 194 ? 38.528 73.532 24.591 1.00 32.79 194 GLY A N 1
ATOM 1624 C CA . GLY A 1 194 ? 38.122 73.070 23.274 1.00 37.04 194 GLY A CA 1
ATOM 1625 C C . GLY A 1 194 ? 38.527 74.056 22.194 1.00 38.73 194 GLY A C 1
ATOM 1626 O O . GLY A 1 194 ? 38.826 75.212 22.502 1.00 36.48 194 GLY A O 1
ATOM 1627 N N . ARG A 1 195 ? 38.573 73.597 20.942 1.00 45.33 195 ARG A N 1
ATOM 1628 C CA . ARG A 1 195 ? 38.950 74.453 19.807 1.00 50.57 195 ARG A CA 1
ATOM 1629 C C . ARG A 1 195 ? 37.722 75.001 19.128 1.00 48.03 195 ARG A C 1
ATOM 1630 O O . ARG A 1 195 ? 36.773 74.264 18.894 1.00 48.05 195 ARG A O 1
ATOM 1638 N N . VAL A 1 196 ? 37.782 76.272 18.738 1.00 54.04 196 VAL A N 1
ATOM 1639 C CA . VAL A 1 196 ? 36.662 76.954 18.078 1.00 55.92 196 VAL A CA 1
ATOM 1640 C C . VAL A 1 196 ? 36.355 76.380 16.696 1.00 62.48 196 VAL A C 1
ATOM 1641 O O . VAL A 1 196 ? 37.251 76.235 15.855 1.00 69.68 196 VAL A O 1
ATOM 1645 N N . GLN A 1 197 ? 35.078 76.053 16.492 1.00 65.87 197 GLN A N 1
ATOM 1646 C CA . GLN A 1 197 ? 34.597 75.504 15.229 1.00 72.36 197 GLN A CA 1
ATOM 1647 C C . GLN A 1 197 ? 33.789 76.528 14.418 1.00 72.65 197 GLN A C 1
ATOM 1648 O O . GLN A 1 197 ? 34.109 76.778 13.244 1.00 70.57 197 GLN A O 1
ATOM 1654 N N . ASP A 1 198 ? 32.742 77.083 15.046 1.00 74.21 198 ASP A N 1
ATOM 1655 C CA . ASP A 1 198 ? 31.832 78.071 14.432 1.00 74.01 198 ASP A CA 1
ATOM 1656 C C . ASP A 1 198 ? 31.494 79.251 15.347 1.00 69.81 198 ASP A C 1
ATOM 1657 O O . ASP A 1 198 ? 31.289 79.074 16.552 1.00 67.29 198 ASP A O 1
ATOM 1662 N N . VAL A 1 199 ? 31.440 80.446 14.751 1.00 66.04 199 VAL A N 1
ATOM 1663 C CA . VAL A 1 199 ? 31.087 81.685 15.448 1.00 56.71 199 VAL A CA 1
ATOM 1664 C C . VAL A 1 199 ? 29.939 82.339 14.689 1.00 57.71 199 VAL A C 1
ATOM 1665 O O . VAL A 1 199 ? 29.947 82.413 13.445 1.00 58.32 199 VAL A O 1
ATOM 1669 N N . PHE A 1 200 ? 28.935 82.759 15.457 1.00 57.34 200 PHE A N 1
ATOM 1670 C CA . PHE A 1 200 ? 27.773 83.452 14.925 1.00 55.74 200 PHE A CA 1
ATOM 1671 C C . PHE A 1 200 ? 27.207 84.426 15.962 1.00 55.47 200 PHE A C 1
ATOM 1672 O O . PHE A 1 200 ? 27.505 84.308 17.150 1.00 54.31 200 PHE A O 1
ATOM 1680 N N . LYS A 1 201 ? 26.405 85.382 15.493 1.00 53.86 201 LYS A N 1
ATOM 1681 C CA . LYS A 1 201 ? 25.784 86.403 16.336 1.00 51.74 201 LYS A CA 1
ATOM 1682 C C . LYS A 1 201 ? 24.607 85.880 17.161 1.00 51.29 201 LYS A C 1
ATOM 1683 O O . LYS A 1 201 ? 23.905 84.946 16.745 1.00 49.43 201 LYS A O 1
ATOM 1689 N N . ALA A 1 202 ? 24.397 86.499 18.325 1.00 49.76 202 ALA A N 1
ATOM 1690 C CA . ALA A 1 202 ? 23.322 86.131 19.238 1.00 48.84 202 ALA A CA 1
ATOM 1691 C C . ALA A 1 202 ? 21.993 86.748 18.835 1.00 48.76 202 ALA A C 1
ATOM 1692 O O . ALA A 1 202 ? 20.937 86.317 19.313 1.00 44.04 202 ALA A O 1
ATOM 1694 N N . LYS A 1 203 ? 22.054 87.741 17.938 1.00 51.27 203 LYS A N 1
ATOM 1695 C CA . LYS A 1 203 ? 20.859 88.398 17.390 1.00 59.19 203 LYS A CA 1
ATOM 1696 C C . LYS A 1 203 ? 20.081 87.324 16.619 1.00 64.39 203 LYS A C 1
ATOM 1697 O O . LYS A 1 203 ? 18.842 87.292 16.665 1.00 67.88 203 LYS A O 1
ATOM 1703 N N . GLU A 1 204 ? 20.843 86.435 15.956 1.00 65.22 204 GLU A N 1
ATOM 1704 C CA . GLU A 1 204 ? 20.344 85.331 15.119 1.00 60.64 204 GLU A CA 1
ATOM 1705 C C . GLU A 1 204 ? 19.379 84.382 15.803 1.00 62.69 204 GLU A C 1
ATOM 1706 O O . GLU A 1 204 ? 18.633 83.650 15.148 1.00 65.54 204 GLU A O 1
ATOM 1712 N N . LYS A 1 205 ? 19.418 84.380 17.131 1.00 56.18 205 LYS A N 1
ATOM 1713 C CA . LYS A 1 205 ? 18.538 83.548 17.923 1.00 53.07 205 LYS A CA 1
ATOM 1714 C C . LYS A 1 205 ? 17.640 84.430 18.796 1.00 49.42 205 LYS A C 1
ATOM 1715 O O . LYS A 1 205 ? 18.070 85.491 19.264 1.00 53.48 205 LYS A O 1
ATOM 1721 N N . GLY A 1 206 ? 16.383 84.013 18.952 1.00 48.83 206 GLY A N 1
ATOM 1722 C CA . GLY A 1 206 ? 15.410 84.751 19.749 1.00 48.77 206 GLY A CA 1
ATOM 1723 C C . GLY A 1 206 ? 15.373 84.373 21.222 1.00 48.66 206 GLY A C 1
ATOM 1724 O O . GLY A 1 206 ? 16.076 83.450 21.631 1.00 46.40 206 GLY A O 1
ATOM 1725 N N . GLU A 1 207 ? 14.492 85.032 21.984 1.00 47.06 207 GLU A N 1
ATOM 1726 C CA . GLU A 1 207 ? 14.333 84.842 23.439 1.00 49.77 207 GLU A CA 1
ATOM 1727 C C . GLU A 1 207 ? 14.364 83.449 24.091 1.00 47.49 207 GLU A C 1
ATOM 1728 O O . GLU A 1 207 ? 15.163 83.229 25.012 1.00 48.23 207 GLU A O 1
ATOM 1734 N N . GLU A 1 208 ? 13.553 82.505 23.600 1.00 50.83 208 GLU A N 1
ATOM 1735 C CA . GLU A 1 208 ? 13.506 81.140 24.175 1.00 48.61 208 GLU A CA 1
ATOM 1736 C C . GLU A 1 208 ? 14.782 80.289 24.035 1.00 48.74 208 GLU A C 1
ATOM 1737 O O . GLU A 1 208 ? 14.997 79.402 24.841 1.00 45.33 208 GLU A O 1
ATOM 1743 N N . PHE A 1 209 ? 15.651 80.597 23.069 1.00 45.20 209 PHE A N 1
ATOM 1744 C CA . PHE A 1 209 ? 16.907 79.866 22.860 1.00 35.74 209 PHE A CA 1
ATOM 1745 C C . PHE A 1 209 ? 17.784 79.972 24.089 1.00 39.45 209 PHE A C 1
ATOM 1746 O O . PHE A 1 209 ? 18.299 78.969 24.583 1.00 42.56 209 PHE A O 1
ATOM 1754 N N . PHE A 1 210 ? 17.934 81.216 24.550 1.00 37.71 210 PHE A N 1
ATOM 1755 C CA . PHE A 1 210 ? 18.752 81.604 25.697 1.00 35.04 210 PHE A CA 1
ATOM 1756 C C . PHE A 1 210 ? 18.250 81.062 26.981 1.00 29.77 210 PHE A C 1
ATOM 1757 O O . PHE A 1 210 ? 19.042 80.779 27.875 1.00 27.67 210 PHE A O 1
ATOM 1765 N N . ARG A 1 211 ? 16.925 80.979 27.067 1.00 34.36 211 ARG A N 1
ATOM 1766 C CA . ARG A 1 211 ? 16.223 80.448 28.228 1.00 35.99 211 ARG A CA 1
ATOM 1767 C C . ARG A 1 211 ? 16.389 78.926 28.230 1.00 36.36 211 ARG A C 1
ATOM 1768 O O . ARG A 1 211 ? 16.600 78.327 29.293 1.00 34.62 211 ARG A O 1
ATOM 1776 N N . LEU A 1 212 ? 16.390 78.337 27.025 1.00 30.86 212 LEU A N 1
ATOM 1777 C CA . LEU A 1 212 ? 16.538 76.900 26.860 1.00 35.51 212 LEU A CA 1
ATOM 1778 C C . LEU A 1 212 ? 17.937 76.432 27.150 1.00 34.79 212 LEU A C 1
ATOM 1779 O O . LEU A 1 212 ? 18.128 75.488 27.924 1.00 36.64 212 LEU A O 1
ATOM 1784 N N . CYS A 1 213 ? 18.907 77.144 26.582 1.00 31.19 213 CYS A N 1
ATOM 1785 C CA . CYS A 1 213 ? 20.321 76.837 26.744 1.00 37.32 213 CYS A CA 1
ATOM 1786 C C . CYS A 1 213 ? 20.803 77.108 28.176 1.00 37.66 213 CYS A C 1
ATOM 1787 O O . CYS A 1 213 ? 21.829 76.573 28.616 1.00 30.88 213 CYS A O 1
ATOM 1798 N N . GLU A 1 215 ? 18.499 76.612 30.784 1.00 53.62 215 GLU A N 1
ATOM 1799 C CA . GLU A 1 215 ? 17.895 75.481 31.477 1.00 63.02 215 GLU A CA 1
ATOM 1800 C C . GLU A 1 215 ? 18.717 74.205 31.226 1.00 65.59 215 GLU A C 1
ATOM 1801 O O . GLU A 1 215 ? 18.695 73.261 32.035 1.00 67.28 215 GLU A O 1
ATOM 1807 N N . ARG A 1 216 ? 19.480 74.218 30.130 1.00 65.91 216 ARG A N 1
ATOM 1808 C CA . ARG A 1 216 ? 20.333 73.092 29.746 1.00 64.90 216 ARG A CA 1
ATOM 1809 C C . ARG A 1 216 ? 21.783 73.269 30.144 1.00 62.32 216 ARG A C 1
ATOM 1810 O O . ARG A 1 216 ? 22.634 72.455 29.759 1.00 56.97 216 ARG A O 1
ATOM 1818 N N . SER A 1 217 ? 22.071 74.323 30.904 1.00 62.68 217 SER A N 1
ATOM 1819 C CA . SER A 1 217 ? 23.448 74.560 31.321 1.00 60.36 217 SER A CA 1
ATOM 1820 C C . SER A 1 217 ? 23.881 73.782 32.567 1.00 57.63 217 SER A C 1
ATOM 1821 O O . SER A 1 217 ? 23.230 73.808 33.625 1.00 59.26 217 SER A O 1
ATOM 1824 N N . THR A 1 218 ? 24.949 73.015 32.369 1.00 54.13 218 THR A N 1
ATOM 1825 C CA . THR A 1 218 ? 25.555 72.150 33.379 1.00 55.49 218 THR A CA 1
ATOM 1826 C C . THR A 1 218 ? 26.179 72.812 34.615 1.00 56.49 218 THR A C 1
ATOM 1827 O O . THR A 1 218 ? 26.104 72.245 35.717 1.00 59.21 218 THR A O 1
ATOM 1831 N N . HIS A 1 219 ? 26.842 73.961 34.412 1.00 57.97 219 HIS A N 1
ATOM 1832 C CA . HIS A 1 219 ? 27.509 74.714 35.483 1.00 52.53 219 HIS A CA 1
ATOM 1833 C C . HIS A 1 219 ? 26.835 76.051 35.743 1.00 51.31 219 HIS A C 1
ATOM 1834 O O . HIS A 1 219 ? 26.027 76.502 34.941 1.00 50.18 219 HIS A O 1
ATOM 1841 N N . LYS A 1 220 ? 27.232 76.695 36.841 1.00 52.55 220 LYS A N 1
ATOM 1842 C CA . LYS A 1 220 ? 26.698 77.987 37.306 1.00 52.40 220 LYS A CA 1
ATOM 1843 C C . LYS A 1 220 ? 27.095 79.226 36.485 1.00 50.54 220 LYS A C 1
ATOM 1844 O O . LYS A 1 220 ? 26.232 80.060 36.186 1.00 53.61 220 LYS A O 1
ATOM 1850 N N . SER A 1 221 ? 28.386 79.369 36.144 1.00 44.57 221 SER A N 1
ATOM 1851 C CA . SER A 1 221 ? 28.853 80.517 35.347 1.00 43.72 221 SER A CA 1
ATOM 1852 C C . SER A 1 221 ? 28.183 80.585 33.962 1.00 42.34 221 SER A C 1
ATOM 1853 O O . SER A 1 221 ? 27.911 81.674 33.465 1.00 38.78 221 SER A O 1
ATOM 1856 N N . SER A 1 222 ? 27.797 79.419 33.435 1.00 36.90 222 SER A N 1
ATOM 1857 C CA . SER A 1 222 ? 27.108 79.293 32.154 1.00 40.02 222 SER A CA 1
ATOM 1858 C C . SER A 1 222 ? 25.602 79.601 32.277 1.00 44.03 222 SER A C 1
ATOM 1859 O O . SER A 1 222 ? 25.005 80.093 31.315 1.00 40.53 222 SER A O 1
ATOM 1862 N N . LYS A 1 223 ? 25.003 79.335 33.455 1.00 42.18 223 LYS A N 1
ATOM 1863 C CA . LYS A 1 223 ? 23.582 79.648 33.740 1.00 42.34 223 LYS A CA 1
ATOM 1864 C C . LYS A 1 223 ? 23.519 81.158 33.689 1.00 41.37 223 LYS A C 1
ATOM 1865 O O . LYS A 1 223 ? 22.796 81.723 32.864 1.00 39.75 223 LYS A O 1
ATOM 1871 N N . LYS A 1 224 ? 24.452 81.765 34.430 1.00 41.05 224 LYS A N 1
ATOM 1872 C CA . LYS A 1 224 ? 24.612 83.214 34.552 1.00 45.17 224 LYS A CA 1
ATOM 1873 C C . LYS A 1 224 ? 25.040 83.948 33.281 1.00 47.39 224 LYS A C 1
ATOM 1874 O O . LYS A 1 224 ? 24.872 85.164 33.183 1.00 44.32 224 LYS A O 1
ATOM 1880 N N . ALA A 1 225 ? 25.598 83.212 32.321 1.00 44.15 225 ALA A N 1
ATOM 1881 C CA . ALA A 1 225 ? 26.028 83.786 31.047 1.00 39.47 225 ALA A CA 1
ATOM 1882 C C . ALA A 1 225 ? 24.848 83.787 30.061 1.00 40.47 225 ALA A C 1
ATOM 1883 O O . ALA A 1 225 ? 24.699 84.707 29.242 1.00 40.53 225 ALA A O 1
ATOM 1885 N N . TRP A 1 226 ? 24.004 82.757 30.152 1.00 38.50 226 TRP A N 1
ATOM 1886 C CA . TRP A 1 226 ? 22.836 82.666 29.293 1.00 36.39 226 TRP A CA 1
ATOM 1887 C C . TRP A 1 226 ? 21.744 83.566 29.855 1.00 40.21 226 TRP A C 1
ATOM 1888 O O . TRP A 1 226 ? 21.000 84.184 29.079 1.00 44.32 226 TRP A O 1
ATOM 1899 N N . GLU A 1 227 ? 21.734 83.725 31.189 1.00 40.11 227 GLU A N 1
ATOM 1900 C CA . GLU A 1 227 ? 20.773 84.594 31.900 1.00 41.24 227 GLU A CA 1
ATOM 1901 C C . GLU A 1 227 ? 20.935 86.021 31.394 1.00 42.39 227 GLU A C 1
ATOM 1902 O O . GLU A 1 227 ? 19.968 86.646 30.995 1.00 42.15 227 GLU A O 1
ATOM 1908 N N . GLU A 1 228 ? 22.180 86.461 31.259 1.00 37.50 228 GLU A N 1
ATOM 1909 C CA . GLU A 1 228 ? 22.482 87.795 30.790 1.00 37.48 228 GLU A CA 1
ATOM 1910 C C . GLU A 1 228 ? 22.097 88.079 29.345 1.00 36.75 228 GLU A C 1
ATOM 1911 O O . GLU A 1 228 ? 21.496 89.098 29.069 1.00 37.39 228 GLU A O 1
ATOM 1917 N N . LEU A 1 229 ? 22.331 87.143 28.435 1.00 39.63 229 LEU A N 1
ATOM 1918 C CA . LEU A 1 229 ? 22.013 87.398 27.024 1.00 36.39 229 LEU A CA 1
ATOM 1919 C C . LEU A 1 229 ? 20.517 87.496 26.792 1.00 32.54 229 LEU A C 1
ATOM 1920 O O . LEU A 1 229 ? 20.058 88.252 25.941 1.00 34.27 229 LEU A O 1
ATOM 1925 N N . LEU A 1 230 ? 19.777 86.763 27.613 1.00 32.89 230 LEU A N 1
ATOM 1926 C CA . LEU A 1 230 ? 18.326 86.730 27.589 1.00 27.95 230 LEU A CA 1
ATOM 1927 C C . LEU A 1 230 ? 17.758 88.036 28.166 1.00 32.23 230 LEU A C 1
ATOM 1928 O O . LEU A 1 230 ? 16.925 88.701 27.540 1.00 32.74 230 LEU A O 1
ATOM 1933 N N . LYS A 1 231 ? 18.256 88.394 29.350 1.00 30.55 231 LYS A N 1
ATOM 1934 C CA . LYS A 1 231 ? 17.802 89.561 30.081 1.00 24.57 231 LYS A CA 1
ATOM 1935 C C . LYS A 1 231 ? 18.440 90.900 29.751 1.00 30.22 231 LYS A C 1
ATOM 1936 O O . LYS A 1 231 ? 17.851 91.927 30.053 1.00 29.79 231 LYS A O 1
ATOM 1942 N N . ASN A 1 232 ? 19.596 90.900 29.084 1.00 34.73 232 ASN A N 1
ATOM 1943 C CA . ASN A 1 232 ? 20.301 92.144 28.702 1.00 30.68 232 ASN A CA 1
ATOM 1944 C C . ASN A 1 232 ? 20.407 92.224 27.175 1.00 33.96 232 ASN A C 1
ATOM 1945 O O . ASN A 1 232 ? 21.204 91.496 26.556 1.00 30.40 232 ASN A O 1
ATOM 1950 N N . ARG A 1 233 ? 19.639 93.144 26.584 1.00 36.59 233 ARG A N 1
ATOM 1951 C CA . ARG A 1 233 ? 19.628 93.295 25.127 1.00 40.41 233 ARG A CA 1
ATOM 1952 C C . ARG A 1 233 ? 20.747 94.081 24.485 1.00 40.43 233 ARG A C 1
ATOM 1953 O O . ARG A 1 233 ? 20.959 93.976 23.273 1.00 43.04 233 ARG A O 1
ATOM 1961 N N . GLU A 1 234 ? 21.479 94.834 25.300 1.00 36.73 234 GLU A N 1
ATOM 1962 C CA . GLU A 1 234 ? 22.632 95.589 24.831 1.00 37.48 234 GLU A CA 1
ATOM 1963 C C . GLU A 1 234 ? 23.649 94.515 24.419 1.00 35.74 234 GLU A C 1
ATOM 1964 O O . GLU A 1 234 ? 24.120 94.482 23.283 1.00 28.98 234 GLU A O 1
ATOM 1970 N N . LEU A 1 235 ? 23.821 93.553 25.324 1.00 33.84 235 LEU A N 1
ATOM 1971 C CA . LEU A 1 235 ? 24.722 92.419 25.173 1.00 30.46 235 LEU A CA 1
ATOM 1972 C C . LEU A 1 235 ? 24.312 91.518 24.028 1.00 32.41 235 LEU A C 1
ATOM 1973 O O . LEU A 1 235 ? 25.074 91.334 23.091 1.00 28.88 235 LEU A O 1
ATOM 1978 N N . ARG A 1 236 ? 23.093 90.986 24.108 1.00 32.28 236 ARG A N 1
ATOM 1979 C CA . ARG A 1 236 ? 22.554 90.072 23.109 1.00 31.60 236 ARG A CA 1
ATOM 1980 C C . ARG A 1 236 ? 22.750 90.502 21.680 1.00 35.50 236 ARG A C 1
ATOM 1981 O O . ARG A 1 236 ? 22.972 89.660 20.809 1.00 35.94 236 ARG A O 1
ATOM 1989 N N . GLU A 1 237 ? 22.649 91.800 21.428 1.00 36.30 237 GLU A N 1
ATOM 1990 C CA . GLU A 1 237 ? 22.845 92.270 20.068 1.00 45.56 237 GLU A CA 1
ATOM 1991 C C . GLU A 1 237 ? 24.287 92.148 19.579 1.00 46.65 237 GLU A C 1
ATOM 1992 O O . GLU A 1 237 ? 24.546 91.401 18.620 1.00 48.87 237 GLU A O 1
ATOM 1998 N N . LYS A 1 238 ? 25.222 92.703 20.362 1.00 48.30 238 LYS A N 1
ATOM 1999 C CA . LYS A 1 238 ? 26.666 92.666 20.064 1.00 44.73 238 LYS A CA 1
ATOM 2000 C C . LYS A 1 238 ? 27.352 91.326 20.408 1.00 34.50 238 LYS A C 1
ATOM 2001 O O . LYS A 1 238 ? 28.524 91.126 20.078 1.00 30.22 238 LYS A O 1
ATOM 2007 N N . ALA A 1 239 ? 26.615 90.420 21.051 1.00 31.71 239 ALA A N 1
ATOM 2008 C CA . ALA A 1 239 ? 27.163 89.138 21.469 1.00 29.26 239 ALA A CA 1
ATOM 2009 C C . ALA A 1 239 ? 27.245 88.051 20.445 1.00 29.30 239 ALA A C 1
ATOM 2010 O O . ALA A 1 239 ? 26.466 88.001 19.488 1.00 36.21 239 ALA A O 1
ATOM 2012 N N . PHE A 1 240 ? 28.216 87.181 20.678 1.00 29.07 240 PHE A N 1
ATOM 2013 C CA . PHE A 1 240 ? 28.463 86.039 19.832 1.00 29.54 240 PHE A CA 1
ATOM 2014 C C . PHE A 1 240 ? 28.338 84.753 20.623 1.00 29.55 240 PHE A C 1
ATOM 2015 O O . PHE A 1 240 ? 28.505 84.707 21.854 1.00 26.89 240 PHE A O 1
ATOM 2023 N N . LEU A 1 241 ? 27.955 83.713 19.902 1.00 27.24 241 LEU A N 1
ATOM 2024 C CA . LEU A 1 241 ? 27.834 82.396 20.476 1.00 28.63 241 LEU A CA 1
ATOM 2025 C C . LEU A 1 241 ? 28.819 81.611 19.674 1.00 30.14 241 LEU A C 1
ATOM 2026 O O . LEU A 1 241 ? 28.967 81.814 18.466 1.00 25.90 241 LEU A O 1
ATOM 2031 N N . VAL A 1 242 ? 29.582 80.814 20.411 1.00 31.68 242 VAL A N 1
ATOM 2032 C CA . VAL A 1 242 ? 30.655 79.989 19.879 1.00 36.26 242 VAL A CA 1
ATOM 2033 C C . VAL A 1 242 ? 30.362 78.506 20.053 1.00 35.89 242 VAL A C 1
ATOM 2034 O O . VAL A 1 242 ? 30.043 78.046 21.157 1.00 38.25 242 VAL A O 1
ATOM 2038 N N . VAL A 1 243 ? 30.489 77.768 18.950 1.00 39.47 243 VAL A N 1
ATOM 2039 C CA . VAL A 1 243 ? 30.275 76.319 18.948 1.00 41.80 243 VAL A CA 1
ATOM 2040 C C . VAL A 1 243 ? 31.653 75.644 18.971 1.00 42.07 243 VAL A C 1
ATOM 2041 O O . VAL A 1 243 ? 32.524 75.942 18.145 1.00 40.37 243 VAL A O 1
ATOM 2045 N N . LEU A 1 244 ? 31.854 74.779 19.959 1.00 49.06 244 LEU A N 1
ATOM 2046 C CA . LEU A 1 244 ? 33.115 74.073 20.111 1.00 56.47 244 LEU A CA 1
ATOM 2047 C C . LEU A 1 244 ? 33.111 72.661 19.510 1.00 61.01 244 LEU A C 1
ATOM 2048 O O . LEU A 1 244 ? 32.050 72.136 19.160 1.00 62.68 244 LEU A O 1
ATOM 2053 N N . GLU A 1 245 ? 34.310 72.081 19.385 1.00 67.67 245 GLU A N 1
ATOM 2054 C CA . GLU A 1 245 ? 34.570 70.769 18.772 1.00 74.55 245 GLU A CA 1
ATOM 2055 C C . GLU A 1 245 ? 33.588 69.623 18.927 1.00 76.56 245 GLU A C 1
ATOM 2056 O O . GLU A 1 245 ? 32.979 69.170 17.940 1.00 75.36 245 GLU A O 1
ATOM 2062 N N . LYS A 1 246 ? 33.404 69.200 20.174 1.00 79.19 246 LYS A N 1
ATOM 2063 C CA . LYS A 1 246 ? 32.513 68.098 20.513 1.00 78.41 246 LYS A CA 1
ATOM 2064 C C . LYS A 1 246 ? 31.033 68.469 20.252 1.00 79.95 246 LYS A C 1
ATOM 2065 O O . LYS A 1 246 ? 30.224 67.608 19.871 1.00 80.87 246 LYS A O 1
ATOM 2071 N N . GLY A 1 247 ? 30.743 69.773 20.330 1.00 76.78 247 GLY A N 1
ATOM 2072 C CA . GLY A 1 247 ? 29.400 70.285 20.094 1.00 74.25 247 GLY A CA 1
ATOM 2073 C C . GLY A 1 247 ? 28.978 71.432 20.998 1.00 72.94 247 GLY A C 1
ATOM 2074 O O . GLY A 1 247 ? 28.260 72.339 20.537 1.00 68.27 247 GLY A O 1
ATOM 2075 N N . TYR A 1 248 ? 29.416 71.367 22.268 1.00 70.26 248 TYR A N 1
ATOM 2076 C CA . TYR A 1 248 ? 29.151 72.324 23.370 1.00 65.69 248 TYR A CA 1
ATOM 2077 C C . TYR A 1 248 ? 29.090 73.803 22.944 1.00 63.17 248 TYR A C 1
ATOM 2078 O O . TYR A 1 248 ? 30.068 74.335 22.408 1.00 62.32 248 TYR A O 1
ATOM 2087 N N . THR A 1 249 ? 27.936 74.447 23.129 1.00 55.49 249 THR A N 1
ATOM 2088 C CA . THR A 1 249 ? 27.790 75.855 22.763 1.00 45.95 249 THR A CA 1
ATOM 2089 C C . THR A 1 249 ? 27.925 76.713 23.996 1.00 48.47 249 THR A C 1
ATOM 2090 O O . THR A 1 249 ? 27.318 76.418 25.034 1.00 47.36 249 THR A O 1
ATOM 2094 N N . TYR A 1 250 ? 28.777 77.735 23.886 1.00 44.94 250 TYR A N 1
ATOM 2095 C CA . TYR A 1 250 ? 29.045 78.683 24.973 1.00 35.24 250 TYR A CA 1
ATOM 2096 C C . TYR A 1 250 ? 29.097 80.103 24.404 1.00 28.15 250 TYR A C 1
ATOM 2097 O O . TYR A 1 250 ? 29.469 80.263 23.236 1.00 28.54 250 TYR A O 1
ATOM 2106 N N . PRO A 1 251 ? 28.624 81.132 25.171 1.00 22.27 251 PRO A N 1
ATOM 2107 C CA . PRO A 1 251 ? 28.640 82.548 24.746 1.00 18.87 251 PRO A CA 1
ATOM 2108 C C . PRO A 1 251 ? 30.059 83.060 24.852 1.00 14.60 251 PRO A C 1
ATOM 2109 O O . PRO A 1 251 ? 30.752 82.786 25.850 1.00 15.89 251 PRO A O 1
ATOM 2113 N N . ALA A 1 252 ? 30.469 83.833 23.845 1.00 18.31 252 ALA A N 1
ATOM 2114 C CA . ALA A 1 252 ? 31.804 84.420 23.773 1.00 15.58 252 ALA A CA 1
ATOM 2115 C C . ALA A 1 252 ? 32.180 85.209 25.021 1.00 22.29 252 ALA A C 1
ATOM 2116 O O . ALA A 1 252 ? 33.358 85.422 25.309 1.00 20.97 252 ALA A O 1
ATOM 2118 N N . THR A 1 253 ? 31.153 85.573 25.782 1.00 25.86 253 THR A N 1
ATOM 2119 C CA . THR A 1 253 ? 31.275 86.333 27.020 1.00 31.99 253 THR A CA 1
ATOM 2120 C C . THR A 1 253 ? 31.982 85.599 28.155 1.00 34.25 253 THR A C 1
ATOM 2121 O O . THR A 1 253 ? 32.640 86.234 28.985 1.00 38.14 253 THR A O 1
ATOM 2125 N N . ILE A 1 254 ? 31.867 84.276 28.198 1.00 36.01 254 ILE A N 1
ATOM 2126 C CA . ILE A 1 254 ? 32.530 83.525 29.255 1.00 40.91 254 ILE A CA 1
ATOM 2127 C C . ILE A 1 254 ? 33.730 82.743 28.748 1.00 44.27 254 ILE A C 1
ATOM 2128 O O . ILE A 1 254 ? 34.282 81.920 29.483 1.00 51.78 254 ILE A O 1
ATOM 2133 N N . LEU A 1 255 ? 34.126 82.973 27.498 1.00 47.43 255 LEU A N 1
ATOM 2134 C CA . LEU A 1 255 ? 35.272 82.264 26.938 1.00 44.80 255 LEU A CA 1
ATOM 2135 C C . LEU A 1 255 ? 36.538 83.082 26.961 1.00 41.57 255 LEU A C 1
ATOM 2136 O O . LEU A 1 255 ? 36.560 84.238 26.547 1.00 43.96 255 LEU A O 1
ATOM 2141 N N . LYS A 1 256 ? 37.578 82.470 27.508 1.00 43.46 256 LYS A N 1
ATOM 2142 C CA . LYS A 1 256 ? 38.890 83.071 27.580 1.00 39.64 256 LYS A CA 1
ATOM 2143 C C . LYS A 1 256 ? 39.808 82.155 26.770 1.00 32.69 256 LYS A C 1
ATOM 2144 O O . LYS A 1 256 ? 39.665 80.940 26.846 1.00 34.64 256 LYS A O 1
ATOM 2150 N N . PRO A 1 257 ? 40.643 82.722 25.873 1.00 36.27 257 PRO A N 1
ATOM 2151 C CA . PRO A 1 257 ? 41.583 81.946 25.048 1.00 31.70 257 PRO A CA 1
ATOM 2152 C C . PRO A 1 257 ? 42.691 81.330 25.848 1.00 33.08 257 PRO A C 1
ATOM 2153 O O . PRO A 1 257 ? 43.058 81.835 26.898 1.00 28.86 257 PRO A O 1
ATOM 2157 N N . VAL A 1 258 ? 43.195 80.211 25.349 1.00 37.22 258 VAL A N 1
ATOM 2158 C CA . VAL A 1 258 ? 44.290 79.480 25.985 1.00 37.98 258 VAL A CA 1
ATOM 2159 C C . VAL A 1 258 ? 45.510 79.579 25.028 1.00 39.77 258 VAL A C 1
ATOM 2160 O O . VAL A 1 258 ? 45.414 79.195 23.851 1.00 42.73 258 VAL A O 1
ATOM 2164 N N . LEU A 1 259 ? 46.624 80.129 25.535 1.00 39.38 259 LEU A N 1
ATOM 2165 C CA . LEU A 1 259 ? 47.843 80.360 24.743 1.00 42.14 259 LEU A CA 1
ATOM 2166 C C . LEU A 1 259 ? 49.029 79.447 25.025 1.00 44.67 259 LEU A C 1
ATOM 2167 O O . LEU A 1 259 ? 49.209 79.012 26.165 1.00 44.44 259 LEU A O 1
ATOM 2172 N N . THR A 1 260 ? 49.834 79.201 23.975 1.00 51.05 260 THR A N 1
ATOM 2173 C CA . THR A 1 260 ? 51.085 78.382 23.994 1.00 61.09 260 THR A CA 1
ATOM 2174 C C . THR A 1 260 ? 52.157 79.176 23.205 1.00 60.79 260 THR A C 1
ATOM 2175 O O . THR A 1 260 ? 51.845 80.259 22.698 1.00 63.04 260 THR A O 1
ATOM 2179 N N . TYR A 1 261 ? 53.367 78.596 23.072 1.00 64.67 261 TYR A N 1
ATOM 2180 C CA . TYR A 1 261 ? 54.598 79.115 22.406 1.00 63.86 261 TYR A CA 1
ATOM 2181 C C . TYR A 1 261 ? 55.598 79.582 23.458 1.00 61.70 261 TYR A C 1
ATOM 2182 O O . TYR A 1 261 ? 56.267 78.781 24.098 1.00 63.02 261 TYR A O 1
ATOM 2191 N N . GLU A 1 268 ? 60.470 90.505 25.776 1.00 113.29 268 GLU A N 1
ATOM 2192 C CA . GLU A 1 268 ? 60.020 89.223 25.225 1.00 114.77 268 GLU A CA 1
ATOM 2193 C C . GLU A 1 268 ? 59.116 88.518 26.234 1.00 110.01 268 GLU A C 1
ATOM 2194 O O . GLU A 1 268 ? 59.460 88.421 27.414 1.00 111.75 268 GLU A O 1
ATOM 2200 N N . ARG A 1 269 ? 57.968 88.028 25.758 1.00 110.77 269 ARG A N 1
ATOM 2201 C CA . ARG A 1 269 ? 56.971 87.329 26.591 1.00 108.48 269 ARG A CA 1
ATOM 2202 C C . ARG A 1 269 ? 57.388 85.925 26.959 1.00 107.24 269 ARG A C 1
ATOM 2203 O O . ARG A 1 269 ? 57.169 85.495 28.087 1.00 103.78 269 ARG A O 1
ATOM 2211 N N . ASN A 1 270 ? 57.987 85.231 25.989 1.00 107.22 270 ASN A N 1
ATOM 2212 C CA . ASN A 1 270 ? 58.481 83.867 26.154 1.00 99.12 270 ASN A CA 1
ATOM 2213 C C . ASN A 1 270 ? 59.418 83.761 27.343 1.00 98.74 270 ASN A C 1
ATOM 2214 O O . ASN A 1 270 ? 59.275 82.858 28.159 1.00 100.00 270 ASN A O 1
ATOM 2219 N N . GLU A 1 271 ? 60.257 84.782 27.508 1.00 93.08 271 GLU A N 1
ATOM 2220 C CA . GLU A 1 271 ? 61.218 84.871 28.597 1.00 96.72 271 GLU A CA 1
ATOM 2221 C C . GLU A 1 271 ? 60.570 84.979 29.972 1.00 92.70 271 GLU A C 1
ATOM 2222 O O . GLU A 1 271 ? 60.845 84.154 30.843 1.00 96.14 271 GLU A O 1
ATOM 2228 N N . VAL A 1 272 ? 59.666 85.951 30.137 1.00 88.29 272 VAL A N 1
ATOM 2229 C CA . VAL A 1 272 ? 58.990 86.190 31.428 1.00 91.02 272 VAL A CA 1
ATOM 2230 C C . VAL A 1 272 ? 57.969 85.093 31.777 1.00 90.39 272 VAL A C 1
ATOM 2231 O O . VAL A 1 272 ? 57.549 84.965 32.934 1.00 89.72 272 VAL A O 1
ATOM 2235 N N . ALA A 1 273 ? 57.602 84.296 30.774 1.00 91.65 273 ALA A N 1
ATOM 2236 C CA . ALA A 1 273 ? 56.649 83.202 30.948 1.00 89.89 273 ALA A CA 1
ATOM 2237 C C . ALA A 1 273 ? 57.344 81.838 30.982 1.00 90.96 273 ALA A C 1
ATOM 2238 O O . ALA A 1 273 ? 56.697 80.792 30.906 1.00 93.39 273 ALA A O 1
ATOM 2240 N N . ASP A 1 274 ? 58.671 81.865 31.071 1.00 89.97 274 ASP A N 1
ATOM 2241 C CA . ASP A 1 274 ? 59.482 80.653 31.179 1.00 92.58 274 ASP A CA 1
ATOM 2242 C C . ASP A 1 274 ? 59.898 80.448 32.651 1.00 95.74 274 ASP A C 1
ATOM 2243 O O . ASP A 1 274 ? 60.674 79.544 32.973 1.00 95.78 274 ASP A O 1
ATOM 2248 N N . ILE A 1 275 ? 59.362 81.295 33.538 1.00 93.60 275 ILE A N 1
ATOM 2249 C CA . ILE A 1 275 ? 59.614 81.209 34.989 1.00 93.20 275 ILE A CA 1
ATOM 2250 C C . ILE A 1 275 ? 58.514 80.281 35.530 1.00 88.67 275 ILE A C 1
ATOM 2251 O O . ILE A 1 275 ? 58.490 79.917 36.705 1.00 89.33 275 ILE A O 1
ATOM 2256 N N . VAL A 1 276 ? 57.628 79.883 34.626 1.00 90.19 276 VAL A N 1
ATOM 2257 C CA . VAL A 1 276 ? 56.511 79.009 34.910 1.00 85.38 276 VAL A CA 1
ATOM 2258 C C . VAL A 1 276 ? 56.917 77.539 34.896 1.00 79.99 276 VAL A C 1
ATOM 2259 O O . VAL A 1 276 ? 56.171 76.679 35.375 1.00 83.56 276 VAL A O 1
ATOM 2263 N N . ARG A 1 277 ? 58.114 77.281 34.363 1.00 82.59 277 ARG A N 1
ATOM 2264 C CA . ARG A 1 277 ? 58.702 75.944 34.282 1.00 82.02 277 ARG A CA 1
ATOM 2265 C C . ARG A 1 277 ? 58.975 75.445 35.689 1.00 83.56 277 ARG A C 1
ATOM 2266 O O . ARG A 1 277 ? 58.807 74.258 35.974 1.00 84.40 277 ARG A O 1
ATOM 2282 N N . GLU A 1 279 ? 61.378 75.282 39.434 1.00 85.98 279 GLU A N 1
ATOM 2283 C CA . GLU A 1 279 ? 62.426 74.343 39.837 1.00 89.77 279 GLU A CA 1
ATOM 2284 C C . GLU A 1 279 ? 61.653 73.119 40.369 1.00 88.38 279 GLU A C 1
ATOM 2285 O O . GLU A 1 279 ? 60.479 73.267 40.747 1.00 87.60 279 GLU A O 1
ATOM 2291 N N . PRO A 1 280 ? 62.242 71.890 40.329 1.00 81.30 280 PRO A N 1
ATOM 2292 C CA . PRO A 1 280 ? 61.510 70.725 40.852 1.00 80.17 280 PRO A CA 1
ATOM 2293 C C . PRO A 1 280 ? 61.141 70.856 42.346 1.00 74.69 280 PRO A C 1
ATOM 2294 O O . PRO A 1 280 ? 60.160 70.278 42.785 1.00 71.39 280 PRO A O 1
ATOM 2298 N N . GLY A 1 281 ? 61.897 71.678 43.081 1.00 68.13 281 GLY A N 1
ATOM 2299 C CA . GLY A 1 281 ? 61.634 71.934 44.489 1.00 63.35 281 GLY A CA 1
ATOM 2300 C C . GLY A 1 281 ? 60.381 72.774 44.678 1.00 60.50 281 GLY A C 1
ATOM 2301 O O . GLY A 1 281 ? 59.592 72.496 45.574 1.00 58.90 281 GLY A O 1
ATOM 2302 N N . LYS A 1 282 ? 60.169 73.723 43.756 1.00 59.13 282 LYS A N 1
ATOM 2303 C CA . LYS A 1 282 ? 59.018 74.650 43.732 1.00 65.50 282 LYS A CA 1
ATOM 2304 C C . LYS A 1 282 ? 57.622 74.054 43.478 1.00 63.76 282 LYS A C 1
ATOM 2305 O O . LYS A 1 282 ? 56.654 74.522 44.074 1.00 63.77 282 LYS A O 1
ATOM 2311 N N . ARG A 1 283 ? 57.502 73.086 42.557 1.00 57.55 283 ARG A N 1
ATOM 2312 C CA . ARG A 1 283 ? 56.212 72.421 42.276 1.00 50.24 283 ARG A CA 1
ATOM 2313 C C . ARG A 1 283 ? 55.965 71.488 43.428 1.00 42.53 283 ARG A C 1
ATOM 2314 O O . ARG A 1 283 ? 54.907 71.531 44.024 1.00 41.24 283 ARG A O 1
ATOM 2322 N N . LEU A 1 284 ? 56.994 70.705 43.760 1.00 30.20 284 LEU A N 1
ATOM 2323 C CA . LEU A 1 284 ? 56.960 69.713 44.826 1.00 32.46 284 LEU A CA 1
ATOM 2324 C C . LEU A 1 284 ? 56.530 70.288 46.166 1.00 36.64 284 LEU A C 1
ATOM 2325 O O . LEU A 1 284 ? 55.686 69.693 46.825 1.00 38.62 284 LEU A O 1
ATOM 2330 N N . ASN A 1 285 ? 57.036 71.472 46.522 1.00 36.08 285 ASN A N 1
ATOM 2331 C CA . ASN A 1 285 ? 56.675 72.109 47.798 1.00 36.42 285 ASN A CA 1
ATOM 2332 C C . ASN A 1 285 ? 55.321 72.792 47.767 1.00 30.60 285 ASN A C 1
ATOM 2333 O O . ASN A 1 285 ? 54.650 72.905 48.803 1.00 33.14 285 ASN A O 1
ATOM 2338 N N . LEU A 1 286 ? 54.908 73.154 46.553 1.00 31.46 286 LEU A N 1
ATOM 2339 C CA . LEU A 1 286 ? 53.631 73.803 46.284 1.00 31.58 286 LEU A CA 1
ATOM 2340 C C . LEU A 1 286 ? 52.555 72.739 46.339 1.00 29.31 286 LEU A C 1
ATOM 2341 O O . LEU A 1 286 ? 51.564 72.912 47.026 1.00 29.48 286 LEU A O 1
ATOM 2346 N N . ILE A 1 287 ? 52.778 71.632 45.629 1.00 26.21 287 ILE A N 1
ATOM 2347 C CA . ILE A 1 287 ? 51.877 70.482 45.640 1.00 26.03 287 ILE A CA 1
ATOM 2348 C C . ILE A 1 287 ? 51.739 70.098 47.111 1.00 32.54 287 ILE A C 1
ATOM 2349 O O . ILE A 1 287 ? 50.614 69.946 47.587 1.00 39.20 287 ILE A O 1
ATOM 2354 N N . ARG A 1 288 ? 52.874 70.097 47.840 1.00 41.91 288 ARG A N 1
ATOM 2355 C CA . ARG A 1 288 ? 52.914 69.782 49.280 1.00 40.45 288 ARG A CA 1
ATOM 2356 C C . ARG A 1 288 ? 52.126 70.811 50.062 1.00 37.57 288 ARG A C 1
ATOM 2357 O O . ARG A 1 288 ? 51.585 70.480 51.095 1.00 44.43 288 ARG A O 1
ATOM 2365 N N . TYR A 1 289 ? 52.013 72.034 49.558 1.00 33.10 289 TYR A N 1
ATOM 2366 C CA . TYR A 1 289 ? 51.235 73.042 50.277 1.00 44.31 289 TYR A CA 1
ATOM 2367 C C . TYR A 1 289 ? 49.732 72.855 50.014 1.00 39.25 289 TYR A C 1
ATOM 2368 O O . TYR A 1 289 ? 48.918 73.071 50.903 1.00 34.88 289 TYR A O 1
ATOM 2377 N N . ILE A 1 290 ? 49.387 72.391 48.814 1.00 38.98 290 ILE A N 1
ATOM 2378 C CA . ILE A 1 290 ? 47.994 72.164 48.404 1.00 36.80 290 ILE A CA 1
ATOM 2379 C C . ILE A 1 290 ? 47.385 71.003 49.192 1.00 37.05 290 ILE A C 1
ATOM 2380 O O . ILE A 1 290 ? 46.231 71.073 49.635 1.00 40.45 290 ILE A O 1
ATOM 2385 N N . LEU A 1 291 ? 48.182 69.949 49.371 1.00 46.52 291 LEU A N 1
ATOM 2386 C CA . LEU A 1 291 ? 47.794 68.743 50.108 1.00 47.86 291 LEU A CA 1
ATOM 2387 C C . LEU A 1 291 ? 47.345 69.038 51.526 1.00 48.81 291 LEU A C 1
ATOM 2388 O O . LEU A 1 291 ? 46.297 68.565 51.955 1.00 49.50 291 LEU A O 1
ATOM 2393 N N . ARG A 1 292 ? 48.147 69.840 52.231 1.00 52.28 292 ARG A N 1
ATOM 2394 C CA . ARG A 1 292 ? 47.881 70.220 53.611 1.00 52.82 292 ARG A CA 1
ATOM 2395 C C . ARG A 1 292 ? 46.470 70.796 53.791 1.00 52.49 292 ARG A C 1
ATOM 2396 O O . ARG A 1 292 ? 45.737 70.337 54.667 1.00 53.83 292 ARG A O 1
ATOM 2404 N N . ARG A 1 293 ? 46.050 71.659 52.856 1.00 53.89 293 ARG A N 1
ATOM 2405 C CA . ARG A 1 293 ? 44.725 72.310 52.891 1.00 55.63 293 ARG A CA 1
ATOM 2406 C C . ARG A 1 293 ? 43.555 71.370 52.642 1.00 52.33 293 ARG A C 1
ATOM 2407 O O . ARG A 1 293 ? 42.461 71.563 53.198 1.00 50.86 293 ARG A O 1
ATOM 2415 N N . TYR A 1 294 ? 43.801 70.361 51.802 1.00 48.73 294 TYR A N 1
ATOM 2416 C CA . TYR A 1 294 ? 42.810 69.333 51.481 1.00 45.42 294 TYR A CA 1
ATOM 2417 C C . TYR A 1 294 ? 42.580 68.492 52.730 1.00 43.90 294 TYR A C 1
ATOM 2418 O O . TYR A 1 294 ? 41.439 68.181 53.060 1.00 44.27 294 TYR A O 1
ATOM 2427 N N . VAL A 1 295 ? 43.664 68.219 53.462 1.00 43.77 295 VAL A N 1
ATOM 2428 C CA . VAL A 1 295 ? 43.591 67.399 54.662 1.00 44.14 295 VAL A CA 1
ATOM 2429 C C . VAL A 1 295 ? 42.862 68.086 55.811 1.00 44.92 295 VAL A C 1
ATOM 2430 O O . VAL A 1 295 ? 42.275 67.391 56.638 1.00 48.42 295 VAL A O 1
ATOM 2434 N N . LYS A 1 296 ? 42.854 69.427 55.848 1.00 48.98 296 LYS A N 1
ATOM 2435 C CA . LYS A 1 296 ? 42.135 70.180 56.907 1.00 43.27 296 LYS A CA 1
ATOM 2436 C C . LYS A 1 296 ? 40.647 70.058 56.594 1.00 43.26 296 LYS A C 1
ATOM 2437 O O . LYS A 1 296 ? 39.805 69.648 57.422 1.00 42.39 296 LYS A O 1
ATOM 2443 N N . ALA A 1 297 ? 40.398 70.337 55.319 1.00 39.37 297 ALA A N 1
ATOM 2444 C CA . ALA A 1 297 ? 39.096 70.364 54.714 1.00 35.57 297 ALA A CA 1
ATOM 2445 C C . ALA A 1 297 ? 38.386 69.042 54.637 1.00 37.24 297 ALA A C 1
ATOM 2446 O O . ALA A 1 297 ? 37.151 69.027 54.579 1.00 37.12 297 ALA A O 1
ATOM 2448 N N . LEU A 1 298 ? 39.157 67.944 54.604 1.00 31.41 298 LEU A N 1
ATOM 2449 C CA . LEU A 1 298 ? 38.582 66.606 54.443 1.00 28.49 298 LEU A CA 1
ATOM 2450 C C . LEU A 1 298 ? 38.783 65.485 55.493 1.00 24.92 298 LEU A C 1
ATOM 2451 O O . LEU A 1 298 ? 38.131 64.430 55.401 1.00 22.29 298 LEU A O 1
ATOM 2456 N N . ARG A 1 299 ? 39.631 65.728 56.498 1.00 29.00 299 ARG A N 1
ATOM 2457 C CA . ARG A 1 299 ? 39.930 64.777 57.600 1.00 36.42 299 ARG A CA 1
ATOM 2458 C C . ARG A 1 299 ? 38.669 64.413 58.381 1.00 36.92 299 ARG A C 1
ATOM 2459 O O . ARG A 1 299 ? 38.475 63.279 58.815 1.00 36.87 299 ARG A O 1
ATOM 2467 N N . ASP A 1 300 ? 37.833 65.432 58.553 1.00 43.00 300 ASP A N 1
ATOM 2468 C CA . ASP A 1 300 ? 36.569 65.357 59.271 1.00 37.81 300 ASP A CA 1
ATOM 2469 C C . ASP A 1 300 ? 35.522 64.599 58.466 1.00 32.95 300 ASP A C 1
ATOM 2470 O O . ASP A 1 300 ? 34.568 64.043 59.016 1.00 33.45 300 ASP A O 1
ATOM 2475 N N . TYR A 1 301 ? 35.783 64.485 57.167 1.00 31.40 301 TYR A N 1
ATOM 2476 C CA . TYR A 1 301 ? 34.874 63.814 56.240 1.00 30.62 301 TYR A CA 1
ATOM 2477 C C . TYR A 1 301 ? 35.281 62.374 56.002 1.00 27.35 301 TYR A C 1
ATOM 2478 O O . TYR A 1 301 ? 34.575 61.611 55.335 1.00 20.96 301 TYR A O 1
ATOM 2487 N N . GLY A 1 302 ? 36.388 62.008 56.649 1.00 28.01 302 GLY A N 1
ATOM 2488 C CA . GLY A 1 302 ? 36.941 60.663 56.589 1.00 29.84 302 GLY A CA 1
ATOM 2489 C C . GLY A 1 302 ? 38.079 60.409 55.617 1.00 25.16 302 GLY A C 1
ATOM 2490 O O . GLY A 1 302 ? 38.430 59.251 55.384 1.00 23.35 302 GLY A O 1
ATOM 2491 N N . TRP A 1 303 ? 38.685 61.473 55.086 1.00 26.27 303 TRP A N 1
ATOM 2492 C CA . TRP A 1 303 ? 39.776 61.356 54.114 1.00 23.72 303 TRP A CA 1
ATOM 2493 C C . TRP A 1 303 ? 41.197 61.506 54.641 1.00 26.56 303 TRP A C 1
ATOM 2494 O O . TRP A 1 303 ? 41.506 62.452 55.366 1.00 26.42 303 TRP A O 1
ATOM 2505 N N . TYR A 1 304 ? 42.068 60.605 54.192 1.00 25.26 304 TYR A N 1
ATOM 2506 C CA . TYR A 1 304 ? 43.478 60.630 54.544 1.00 21.98 304 TYR A CA 1
ATOM 2507 C C . TYR A 1 304 ? 44.247 60.661 53.246 1.00 24.14 304 TYR A C 1
ATOM 2508 O O . TYR A 1 304 ? 43.862 60.014 52.271 1.00 28.76 304 TYR A O 1
ATOM 2517 N N . ILE A 1 305 ? 45.321 61.446 53.255 1.00 22.04 305 ILE A N 1
ATOM 2518 C CA . ILE A 1 305 ? 46.227 61.591 52.135 1.00 24.94 305 ILE A CA 1
ATOM 2519 C C . ILE A 1 305 ? 47.611 61.545 52.781 1.00 24.30 305 ILE A C 1
ATOM 2520 O O . ILE A 1 305 ? 47.885 62.273 53.751 1.00 21.93 305 ILE A O 1
ATOM 2525 N N . SER A 1 306 ? 48.466 60.663 52.261 1.00 27.34 306 SER A N 1
ATOM 2526 C CA . SER A 1 306 ? 49.824 60.503 52.743 1.00 33.17 306 SER A CA 1
ATOM 2527 C C . SER A 1 306 ? 50.666 61.768 52.453 1.00 39.33 306 SER A C 1
ATOM 2528 O O . SER A 1 306 ? 50.561 62.354 51.369 1.00 37.98 306 SER A O 1
ATOM 2531 N N . PRO A 1 307 ? 51.395 62.289 53.478 1.00 44.14 307 PRO A N 1
ATOM 2532 C CA . PRO A 1 307 ? 52.254 63.484 53.331 1.00 39.41 307 PRO A CA 1
ATOM 2533 C C . PRO A 1 307 ? 53.504 63.131 52.512 1.00 35.20 307 PRO A C 1
ATOM 2534 O O . PRO A 1 307 ? 54.175 64.003 51.959 1.00 32.72 307 PRO A O 1
ATOM 2538 N N . GLU A 1 308 ? 53.765 61.831 52.437 1.00 25.82 308 GLU A N 1
ATOM 2539 C CA . GLU A 1 308 ? 54.898 61.274 51.737 1.00 34.51 308 GLU A CA 1
ATOM 2540 C C . GLU A 1 308 ? 54.635 60.784 50.294 1.00 35.39 308 GLU A C 1
ATOM 2541 O O . GLU A 1 308 ? 53.760 59.937 50.039 1.00 39.64 308 GLU A O 1
ATOM 2547 N N . GLU A 1 309 ? 55.455 61.301 49.369 1.00 30.27 309 GLU A N 1
ATOM 2548 C CA . GLU A 1 309 ? 55.423 60.983 47.944 1.00 25.53 309 GLU A CA 1
ATOM 2549 C C . GLU A 1 309 ? 55.729 59.530 47.750 1.00 25.25 309 GLU A C 1
ATOM 2550 O O . GLU A 1 309 ? 56.321 58.921 48.629 1.00 22.80 309 GLU A O 1
ATOM 2556 N N . GLU A 1 310 ? 55.306 58.962 46.625 1.00 24.34 310 GLU A N 1
ATOM 2557 C CA . GLU A 1 310 ? 55.608 57.572 46.358 1.00 23.45 310 GLU A CA 1
ATOM 2558 C C . GLU A 1 310 ? 56.901 57.590 45.568 1.00 30.30 310 GLU A C 1
ATOM 2559 O O . GLU A 1 310 ? 57.081 58.406 44.655 1.00 28.49 310 GLU A O 1
ATOM 2565 N N . ARG A 1 311 ? 57.854 56.788 46.032 1.00 30.44 311 ARG A N 1
ATOM 2566 C CA . ARG A 1 311 ? 59.158 56.691 45.400 1.00 28.47 311 ARG A CA 1
ATOM 2567 C C . ARG A 1 311 ? 59.116 55.720 44.251 1.00 21.18 311 ARG A C 1
ATOM 2568 O O . ARG A 1 311 ? 58.344 54.760 44.281 1.00 20.01 311 ARG A O 1
ATOM 2576 N N . ALA A 1 312 ? 59.940 55.986 43.240 1.00 19.55 312 ALA A N 1
ATOM 2577 C CA . ALA A 1 312 ? 60.051 55.130 42.050 1.00 24.59 312 ALA A CA 1
ATOM 2578 C C . ALA A 1 312 ? 60.639 53.783 42.409 1.00 22.70 312 ALA A C 1
ATOM 2579 O O . ALA A 1 312 ? 61.309 53.662 43.433 1.00 30.47 312 ALA A O 1
ATOM 2581 N N . LYS A 1 313 ? 60.390 52.773 41.588 1.00 24.21 313 LYS A N 1
ATOM 2582 C CA . LYS A 1 313 ? 60.945 51.458 41.871 1.00 31.33 313 LYS A CA 1
ATOM 2583 C C . LYS A 1 313 ? 62.441 51.354 41.554 1.00 32.42 313 LYS A C 1
ATOM 2584 O O . LYS A 1 313 ? 63.208 50.913 42.406 1.00 37.88 313 LYS A O 1
ATOM 2590 N N . GLY A 1 314 ? 62.856 51.804 40.369 1.00 29.48 314 GLY A N 1
ATOM 2591 C CA . GLY A 1 314 ? 64.266 51.757 40.003 1.00 26.93 314 GLY A CA 1
ATOM 2592 C C . GLY A 1 314 ? 64.620 52.123 38.570 1.00 31.58 314 GLY A C 1
ATOM 2593 O O . GLY A 1 314 ? 63.864 52.799 37.881 1.00 25.04 314 GLY A O 1
ATOM 2594 N N . LYS A 1 315 ? 65.815 51.737 38.137 1.00 31.66 315 LYS A N 1
ATOM 2595 C CA . LYS A 1 315 ? 66.219 51.999 36.772 1.00 34.17 315 LYS A CA 1
ATOM 2596 C C . LYS A 1 315 ? 66.054 50.686 36.014 1.00 34.44 315 LYS A C 1
ATOM 2597 O O . LYS A 1 315 ? 66.375 49.609 36.517 1.00 31.75 315 LYS A O 1
ATOM 2603 N N . LEU A 1 316 ? 65.456 50.790 34.838 1.00 34.56 316 LEU A N 1
ATOM 2604 C CA . LEU A 1 316 ? 65.233 49.653 33.972 1.00 31.86 316 LEU A CA 1
ATOM 2605 C C . LEU A 1 316 ? 66.313 49.715 32.906 1.00 35.10 316 LEU A C 1
ATOM 2606 O O . LEU A 1 316 ? 66.398 50.673 32.153 1.00 30.89 316 LEU A O 1
ATOM 2611 N N . ASN A 1 317 ? 67.214 48.744 32.911 1.00 39.18 317 ASN A N 1
ATOM 2612 C CA . ASN A 1 317 ? 68.256 48.724 31.898 1.00 40.61 317 ASN A CA 1
ATOM 2613 C C . ASN A 1 317 ? 67.616 48.271 30.610 1.00 41.40 317 ASN A C 1
ATOM 2614 O O . ASN A 1 317 ? 66.582 47.582 30.588 1.00 39.92 317 ASN A O 1
ATOM 2619 N N . PHE A 1 318 ? 68.160 48.805 29.540 1.00 36.43 318 PHE A N 1
ATOM 2620 C CA . PHE A 1 318 ? 67.677 48.502 28.224 1.00 34.14 318 PHE A CA 1
ATOM 2621 C C . PHE A 1 318 ? 68.888 48.273 27.341 1.00 29.16 318 PHE A C 1
ATOM 2622 O O . PHE A 1 318 ? 69.995 48.671 27.715 1.00 28.50 318 PHE A O 1
ATOM 2630 N N . LYS A 1 319 ? 68.670 47.658 26.179 1.00 28.56 319 LYS A N 1
ATOM 2631 C CA . LYS A 1 319 ? 69.736 47.391 25.230 1.00 27.26 319 LYS A CA 1
ATOM 2632 C C . LYS A 1 319 ? 70.060 48.657 24.409 1.00 32.41 319 LYS A C 1
ATOM 2633 O O . LYS A 1 319 ? 69.381 48.988 23.439 1.00 37.47 319 LYS A O 1
ATOM 2639 N N . ASP A 1 320 ? 71.068 49.396 24.855 1.00 34.65 320 ASP A N 1
ATOM 2640 C CA . ASP A 1 320 ? 71.480 50.644 24.207 1.00 33.07 320 ASP A CA 1
ATOM 2641 C C . ASP A 1 320 ? 72.610 50.520 23.202 1.00 31.98 320 ASP A C 1
ATOM 2642 O O . ASP A 1 320 ? 72.995 51.504 22.563 1.00 30.12 320 ASP A O 1
ATOM 2647 N N . THR A 1 321 ? 73.116 49.304 23.046 1.00 31.68 321 THR A N 1
ATOM 2648 C CA . THR A 1 321 ? 74.215 49.058 22.133 1.00 26.01 321 THR A CA 1
ATOM 2649 C C . THR A 1 321 ? 73.776 49.115 20.692 1.00 32.51 321 THR A C 1
ATOM 2650 O O . THR A 1 321 ? 72.830 48.432 20.275 1.00 30.92 321 THR A O 1
ATOM 2654 N N . VAL A 1 322 ? 74.453 50.008 19.980 1.00 32.08 322 VAL A N 1
ATOM 2655 C CA . VAL A 1 322 ? 74.254 50.244 18.564 1.00 32.59 322 VAL A CA 1
ATOM 2656 C C . VAL A 1 322 ? 75.506 49.854 17.762 1.00 29.25 322 VAL A C 1
ATOM 2657 O O . VAL A 1 322 ? 76.610 49.808 18.303 1.00 30.43 322 VAL A O 1
ATOM 2661 N N . LEU A 1 323 ? 75.330 49.597 16.473 1.00 31.77 323 LEU A N 1
ATOM 2662 C CA . LEU A 1 323 ? 76.443 49.235 15.603 1.00 38.43 323 LEU A CA 1
ATOM 2663 C C . LEU A 1 323 ? 76.323 49.785 14.186 1.00 36.64 323 LEU A C 1
ATOM 2664 O O . LEU A 1 323 ? 75.220 50.022 13.712 1.00 32.28 323 LEU A O 1
ATOM 2669 N N . ASP A 1 324 ? 77.461 49.976 13.521 1.00 39.85 324 ASP A N 1
ATOM 2670 C CA . ASP A 1 324 ? 77.491 50.479 12.144 1.00 44.83 324 ASP A CA 1
ATOM 2671 C C . ASP A 1 324 ? 77.516 49.345 11.084 1.00 49.44 324 ASP A C 1
ATOM 2672 O O . ASP A 1 324 ? 77.239 48.182 11.417 1.00 53.30 324 ASP A O 1
ATOM 2677 N N . ALA A 1 325 ? 77.792 49.693 9.818 1.00 47.59 325 ALA A N 1
ATOM 2678 C CA . ALA A 1 325 ? 77.824 48.729 8.709 1.00 48.50 325 ALA A CA 1
ATOM 2679 C C . ALA A 1 325 ? 78.983 47.770 8.771 1.00 49.35 325 ALA A C 1
ATOM 2680 O O . ALA A 1 325 ? 78.922 46.687 8.184 1.00 51.84 325 ALA A O 1
ATOM 2682 N N . LYS A 1 326 ? 80.048 48.190 9.451 1.00 58.43 326 LYS A N 1
ATOM 2683 C CA . LYS A 1 326 ? 81.216 47.340 9.623 1.00 62.84 326 LYS A CA 1
ATOM 2684 C C . LYS A 1 326 ? 81.027 46.482 10.889 1.00 60.68 326 LYS A C 1
ATOM 2685 O O . LYS A 1 326 ? 81.577 45.368 11.013 1.00 62.01 326 LYS A O 1
ATOM 2691 N N . GLY A 1 327 ? 80.176 46.986 11.780 1.00 56.82 327 GLY A N 1
ATOM 2692 C CA . GLY A 1 327 ? 79.870 46.280 13.001 1.00 51.45 327 GLY A CA 1
ATOM 2693 C C . GLY A 1 327 ? 80.598 46.757 14.229 1.00 51.46 327 GLY A C 1
ATOM 2694 O O . GLY A 1 327 ? 80.868 45.933 15.097 1.00 50.83 327 GLY A O 1
ATOM 2695 N N . LYS A 1 328 ? 80.922 48.051 14.313 1.00 49.16 328 LYS A N 1
ATOM 2696 C CA . LYS A 1 328 ? 81.601 48.591 15.499 1.00 54.54 328 LYS A CA 1
ATOM 2697 C C . LYS A 1 328 ? 80.576 48.806 16.614 1.00 52.81 328 LYS A C 1
ATOM 2698 O O . LYS A 1 328 ? 79.564 49.453 16.406 1.00 45.94 328 LYS A O 1
ATOM 2704 N N . ASN A 1 329 ? 80.832 48.208 17.776 1.00 52.91 329 ASN A N 1
ATOM 2705 C CA . ASN A 1 329 ? 79.925 48.286 18.913 1.00 55.05 329 ASN A CA 1
ATOM 2706 C C . ASN A 1 329 ? 80.362 49.316 19.913 1.00 56.93 329 ASN A C 1
ATOM 2707 O O . ASN A 1 329 ? 81.557 49.459 20.167 1.00 62.66 329 ASN A O 1
ATOM 2712 N N . THR A 1 330 ? 79.388 50.050 20.449 1.00 62.75 330 THR A N 1
ATOM 2713 C CA . THR A 1 330 ? 79.587 51.032 21.522 1.00 69.40 330 THR A CA 1
ATOM 2714 C C . THR A 1 330 ? 78.230 51.386 22.091 1.00 70.90 330 THR A C 1
ATOM 2715 O O . THR A 1 330 ? 77.296 51.707 21.341 1.00 66.07 330 THR A O 1
ATOM 2719 N N . LYS A 1 331 ? 78.139 51.327 23.426 1.00 74.70 331 LYS A N 1
ATOM 2720 C CA . LYS A 1 331 ? 76.920 51.659 24.179 1.00 76.96 331 LYS A CA 1
ATOM 2721 C C . LYS A 1 331 ? 76.585 53.134 23.932 1.00 81.44 331 LYS A C 1
ATOM 2722 O O . LYS A 1 331 ? 77.478 53.954 23.665 1.00 87.38 331 LYS A O 1
ATOM 2728 N N . VAL A 1 332 ? 75.293 53.441 23.946 1.00 86.40 332 VAL A N 1
ATOM 2729 C CA . VAL A 1 332 ? 74.805 54.801 23.734 1.00 89.32 332 VAL A CA 1
ATOM 2730 C C . VAL A 1 332 ? 74.337 55.454 25.048 1.00 94.18 332 VAL A C 1
ATOM 2731 O O . VAL A 1 332 ? 73.380 55.006 25.696 1.00 94.66 332 VAL A O 1
ATOM 2735 N N . ILE A 1 333 ? 75.110 56.449 25.484 1.00 95.45 333 ILE A N 1
ATOM 2736 C CA . ILE A 1 333 ? 74.825 57.213 26.704 1.00 103.78 333 ILE A CA 1
ATOM 2737 C C . ILE A 1 333 ? 74.740 58.716 26.306 1.00 110.59 333 ILE A C 1
ATOM 2738 O O . ILE A 1 333 ? 74.067 59.504 26.982 1.00 111.70 333 ILE A O 1
ATOM 2743 N N . THR A 1 334 ? 75.417 59.073 25.198 1.00 113.53 334 THR A N 1
ATOM 2744 C CA . THR A 1 334 ? 75.460 60.421 24.560 1.00 110.29 334 THR A CA 1
ATOM 2745 C C . THR A 1 334 ? 75.990 60.215 23.101 1.00 108.78 334 THR A C 1
ATOM 2746 O O . THR A 1 334 ? 76.118 61.185 22.337 1.00 109.47 334 THR A O 1
ATOM 2750 N N . ASN A 1 335 ? 76.147 58.932 22.706 1.00 108.06 335 ASN A N 1
ATOM 2751 C CA . ASN A 1 335 ? 76.694 58.417 21.408 1.00 101.41 335 ASN A CA 1
ATOM 2752 C C . ASN A 1 335 ? 77.987 59.131 21.103 1.00 96.40 335 ASN A C 1
ATOM 2753 O O . ASN A 1 335 ? 77.976 60.287 20.654 1.00 95.14 335 ASN A O 1
ATOM 2758 N N . LEU A 1 336 ? 79.091 58.423 21.291 1.00 90.48 336 LEU A N 1
ATOM 2759 C CA . LEU A 1 336 ? 80.399 59.000 21.082 1.00 84.85 336 LEU A CA 1
ATOM 2760 C C . LEU A 1 336 ? 80.532 59.774 19.786 1.00 83.65 336 LEU A C 1
ATOM 2761 O O . LEU A 1 336 ? 79.897 59.442 18.768 1.00 83.57 336 LEU A O 1
ATOM 2766 N N . ARG A 1 337 ? 81.259 60.884 19.877 1.00 82.41 337 ARG A N 1
ATOM 2767 C CA . ARG A 1 337 ? 81.563 61.687 18.707 1.00 79.96 337 ARG A CA 1
ATOM 2768 C C . ARG A 1 337 ? 82.512 60.778 17.943 1.00 76.18 337 ARG A C 1
ATOM 2769 O O . ARG A 1 337 ? 82.472 60.712 16.720 1.00 71.15 337 ARG A O 1
ATOM 2777 N N . LYS A 1 338 ? 83.308 60.036 18.726 1.00 65.13 338 LYS A N 1
ATOM 2778 C CA . LYS A 1 338 ? 84.296 59.076 18.253 1.00 59.73 338 LYS A CA 1
ATOM 2779 C C . LYS A 1 338 ? 83.635 58.035 17.386 1.00 54.97 338 LYS A C 1
ATOM 2780 O O . LYS A 1 338 ? 84.092 57.800 16.254 1.00 49.99 338 LYS A O 1
ATOM 2786 N N . PHE A 1 339 ? 82.529 57.470 17.893 1.00 45.76 339 PHE A N 1
ATOM 2787 C CA . PHE A 1 339 ? 81.779 56.457 17.151 1.00 34.62 339 PHE A CA 1
ATOM 2788 C C . PHE A 1 339 ? 81.260 57.060 15.844 1.00 33.80 339 PHE A C 1
ATOM 2789 O O . PHE A 1 339 ? 81.495 56.515 14.776 1.00 33.58 339 PHE A O 1
ATOM 2797 N N . LEU A 1 340 ? 80.711 58.263 15.925 1.00 33.59 340 LEU A N 1
ATOM 2798 C CA . LEU A 1 340 ? 80.172 58.915 14.742 1.00 32.44 340 LEU A CA 1
ATOM 2799 C C . LEU A 1 340 ? 81.218 59.441 13.772 1.00 36.01 340 LEU A C 1
ATOM 2800 O O . LEU A 1 340 ? 80.873 59.863 12.671 1.00 34.53 340 LEU A O 1
ATOM 2805 N N . GLU A 1 341 ? 82.483 59.440 14.189 1.00 32.02 341 GLU A N 1
ATOM 2806 C CA . GLU A 1 341 ? 83.561 59.908 13.331 1.00 32.59 341 GLU A CA 1
ATOM 2807 C C . GLU A 1 341 ? 83.983 58.742 12.492 1.00 34.73 341 GLU A C 1
ATOM 2808 O O . GLU A 1 341 ? 83.991 58.820 11.269 1.00 30.65 341 GLU A O 1
ATOM 2814 N N . LEU A 1 342 ? 84.155 57.619 13.180 1.00 38.25 342 LEU A N 1
ATOM 2815 C CA . LEU A 1 342 ? 84.612 56.362 12.600 1.00 44.75 342 LEU A CA 1
ATOM 2816 C C . LEU A 1 342 ? 83.589 55.433 11.944 1.00 45.77 342 LEU A C 1
ATOM 2817 O O . LEU A 1 342 ? 83.972 54.552 11.167 1.00 40.75 342 LEU A O 1
ATOM 2822 N N . CYS A 1 343 ? 82.305 55.638 12.245 1.00 42.63 343 CYS A N 1
ATOM 2823 C CA . CYS A 1 343 ? 81.214 54.801 11.722 1.00 44.46 343 CYS A CA 1
ATOM 2824 C C . CYS A 1 343 ? 80.922 54.818 10.209 1.00 49.63 343 CYS A C 1
ATOM 2825 O O . CYS A 1 343 ? 80.892 55.871 9.567 1.00 54.50 343 CYS A O 1
ATOM 2828 N N . ARG A 1 344 ? 80.664 53.626 9.672 1.00 50.96 344 ARG A N 1
ATOM 2829 C CA . ARG A 1 344 ? 80.321 53.423 8.266 1.00 53.10 344 ARG A CA 1
ATOM 2830 C C . ARG A 1 344 ? 78.786 53.195 8.255 1.00 53.82 344 ARG A C 1
ATOM 2831 O O . ARG A 1 344 ? 78.307 52.230 8.846 1.00 58.94 344 ARG A O 1
ATOM 2839 N N . PRO A 1 345 ? 78.007 54.099 7.625 1.00 49.07 345 PRO A N 1
ATOM 2840 C CA . PRO A 1 345 ? 76.533 53.978 7.561 1.00 50.13 345 PRO A CA 1
ATOM 2841 C C . PRO A 1 345 ? 75.978 52.797 6.733 1.00 49.67 345 PRO A C 1
ATOM 2842 O O . PRO A 1 345 ? 76.719 52.063 6.099 1.00 54.16 345 PRO A O 1
ATOM 2846 N N . PHE A 1 346 ? 74.665 52.600 6.776 1.00 45.10 346 PHE A N 1
ATOM 2847 C CA . PHE A 1 346 ? 74.028 51.561 5.987 1.00 44.67 346 PHE A CA 1
ATOM 2848 C C . PHE A 1 346 ? 73.463 52.324 4.817 1.00 46.48 346 PHE A C 1
ATOM 2849 O O . PHE A 1 346 ? 72.389 52.901 4.902 1.00 48.22 346 PHE A O 1
ATOM 2857 N N . VAL A 1 347 ? 74.216 52.350 3.733 1.00 52.15 347 VAL A N 1
ATOM 2858 C CA . VAL A 1 347 ? 73.829 53.083 2.531 1.00 54.53 347 VAL A CA 1
ATOM 2859 C C . VAL A 1 347 ? 72.578 52.655 1.742 1.00 52.60 347 VAL A C 1
ATOM 2860 O O . VAL A 1 347 ? 72.464 51.516 1.297 1.00 54.29 347 VAL A O 1
ATOM 2864 N N . LYS A 1 348 ? 71.631 53.579 1.614 1.00 51.33 348 LYS A N 1
ATOM 2865 C CA . LYS A 1 348 ? 70.407 53.337 0.864 1.00 52.70 348 LYS A CA 1
ATOM 2866 C C . LYS A 1 348 ? 70.493 54.078 -0.468 1.00 53.32 348 LYS A C 1
ATOM 2867 O O . LYS A 1 348 ? 69.907 53.643 -1.465 1.00 59.82 348 LYS A O 1
ATOM 2873 N N . LYS A 1 349 ? 71.209 55.204 -0.474 1.00 53.19 349 LYS A N 1
ATOM 2874 C CA . LYS A 1 349 ? 71.403 55.998 -1.684 1.00 48.49 349 LYS A CA 1
ATOM 2875 C C . LYS A 1 349 ? 72.818 56.587 -1.676 1.00 48.46 349 LYS A C 1
ATOM 2876 O O . LYS A 1 349 ? 73.095 57.563 -0.973 1.00 43.53 349 LYS A O 1
ATOM 2882 N N . ASP A 1 350 ? 73.709 55.951 -2.448 1.00 49.38 350 ASP A N 1
ATOM 2883 C CA . ASP A 1 350 ? 75.119 56.349 -2.560 1.00 50.54 350 ASP A CA 1
ATOM 2884 C C . ASP A 1 350 ? 75.378 57.780 -3.044 1.00 45.61 350 ASP A C 1
ATOM 2885 O O . ASP A 1 350 ? 76.318 58.417 -2.583 1.00 43.57 350 ASP A O 1
ATOM 2890 N N . VAL A 1 351 ? 74.481 58.293 -3.889 1.00 45.53 351 VAL A N 1
ATOM 2891 C CA . VAL A 1 351 ? 74.542 59.647 -4.460 1.00 43.94 351 VAL A CA 1
ATOM 2892 C C . VAL A 1 351 ? 73.257 60.409 -4.126 1.00 44.71 351 VAL A C 1
ATOM 2893 O O . VAL A 1 351 ? 72.162 59.889 -4.349 1.00 49.41 351 VAL A O 1
ATOM 2897 N N . LEU A 1 352 ? 73.378 61.665 -3.694 1.00 41.08 352 LEU A N 1
ATOM 2898 C CA . LEU A 1 352 ? 72.198 62.486 -3.331 1.00 47.78 352 LEU A CA 1
ATOM 2899 C C . LEU A 1 352 ? 72.013 63.859 -4.026 1.00 42.53 352 LEU A C 1
ATOM 2900 O O . LEU A 1 352 ? 72.991 64.540 -4.342 1.00 40.94 352 LEU A O 1
ATOM 2905 N N . SER A 1 353 ? 70.756 64.265 -4.230 1.00 41.07 353 SER A N 1
ATOM 2906 C CA . SER A 1 353 ? 70.432 65.557 -4.850 1.00 40.83 353 SER A CA 1
ATOM 2907 C C . SER A 1 353 ? 69.912 66.490 -3.757 1.00 39.47 353 SER A C 1
ATOM 2908 O O . SER A 1 353 ? 68.862 66.233 -3.167 1.00 44.37 353 SER A O 1
ATOM 2911 N N . VAL A 1 354 ? 70.696 67.531 -3.458 1.00 39.27 354 VAL A N 1
ATOM 2912 C CA . VAL A 1 354 ? 70.406 68.505 -2.396 1.00 32.95 354 VAL A CA 1
ATOM 2913 C C . VAL A 1 354 ? 70.174 69.933 -2.890 1.00 27.39 354 VAL A C 1
ATOM 2914 O O . VAL A 1 354 ? 70.842 70.368 -3.821 1.00 28.15 354 VAL A O 1
ATOM 2918 N N . GLU A 1 355 ? 69.198 70.623 -2.298 1.00 25.42 355 GLU A N 1
ATOM 2919 C CA . GLU A 1 355 ? 68.942 72.051 -2.565 1.00 27.67 355 GLU A CA 1
ATOM 2920 C C . GLU A 1 355 ? 69.417 72.797 -1.290 1.00 24.15 355 GLU A C 1
ATOM 2921 O O . GLU A 1 355 ? 69.348 72.246 -0.180 1.00 29.93 355 GLU A O 1
ATOM 2927 N N . ILE A 1 356 ? 69.965 74.002 -1.441 1.00 18.46 356 ILE A N 1
ATOM 2928 C CA . ILE A 1 356 ? 70.445 74.782 -0.293 1.00 19.43 356 ILE A CA 1
ATOM 2929 C C . ILE A 1 356 ? 69.777 76.130 -0.220 1.00 15.90 356 ILE A C 1
ATOM 2930 O O . ILE A 1 356 ? 69.348 76.665 -1.257 1.00 20.05 356 ILE A O 1
ATOM 2935 N N . ILE A 1 357 ? 69.610 76.643 1.002 1.00 7.49 357 ILE A N 1
ATOM 2936 C CA . ILE A 1 357 ? 69.012 77.961 1.205 1.00 16.78 357 ILE A CA 1
ATOM 2937 C C . ILE A 1 357 ? 69.743 78.704 2.290 1.00 18.49 357 ILE A C 1
ATOM 2938 O O . ILE A 1 357 ? 70.025 78.145 3.338 1.00 21.55 357 ILE A O 1
ATOM 2943 N N . SER A 1 358 ? 69.999 79.983 2.048 1.00 22.83 358 SER A N 1
ATOM 2944 C CA . SER A 1 358 ? 70.631 80.803 3.036 1.00 28.37 358 SER A CA 1
ATOM 2945 C C . SER A 1 358 ? 69.838 82.058 3.185 1.00 29.33 358 SER A C 1
ATOM 2946 O O . SER A 1 358 ? 69.364 82.645 2.231 1.00 31.97 358 SER A O 1
ATOM 2949 N N . VAL A 1 359 ? 69.665 82.383 4.443 1.00 33.33 359 VAL A N 1
ATOM 2950 C CA . VAL A 1 359 ? 68.954 83.529 4.939 1.00 41.87 359 VAL A CA 1
ATOM 2951 C C . VAL A 1 359 ? 70.099 84.336 5.556 1.00 45.24 359 VAL A C 1
ATOM 2952 O O . VAL A 1 359 ? 70.687 83.942 6.584 1.00 41.27 359 VAL A O 1
ATOM 2956 N N . SER A 1 360 ? 70.431 85.444 4.899 1.00 54.44 360 SER A N 1
ATOM 2957 C CA . SER A 1 360 ? 71.555 86.262 5.338 1.00 60.59 360 SER A CA 1
ATOM 2958 C C . SER A 1 360 ? 71.217 87.725 5.578 1.00 67.73 360 SER A C 1
ATOM 2959 O O . SER A 1 360 ? 70.107 88.174 5.278 1.00 69.00 360 SER A O 1
ATOM 2962 N N . VAL A 1 361 ? 72.207 88.448 6.116 1.00 70.18 361 VAL A N 1
ATOM 2963 C CA . VAL A 1 361 ? 72.125 89.887 6.419 1.00 76.50 361 VAL A CA 1
ATOM 2964 C C . VAL A 1 361 ? 73.226 90.675 5.647 1.00 81.49 361 VAL A C 1
ATOM 2965 O O . VAL A 1 361 ? 72.960 91.408 4.673 1.00 76.98 361 VAL A O 1
ATOM 2969 N N . TRP A 1 367 ? 81.130 83.396 4.528 1.00 91.27 367 TRP A N 1
ATOM 2970 C CA . TRP A 1 367 ? 81.954 82.395 3.863 1.00 95.23 367 TRP A CA 1
ATOM 2971 C C . TRP A 1 367 ? 82.298 81.348 4.906 1.00 93.69 367 TRP A C 1
ATOM 2972 O O . TRP A 1 367 ? 83.259 80.577 4.785 1.00 95.69 367 TRP A O 1
ATOM 2983 N N . ARG A 1 368 ? 81.408 81.317 5.902 1.00 89.52 368 ARG A N 1
ATOM 2984 C CA . ARG A 1 368 ? 81.419 80.421 7.053 1.00 88.92 368 ARG A CA 1
ATOM 2985 C C . ARG A 1 368 ? 80.524 79.249 6.737 1.00 81.35 368 ARG A C 1
ATOM 2986 O O . ARG A 1 368 ? 80.868 78.104 7.025 1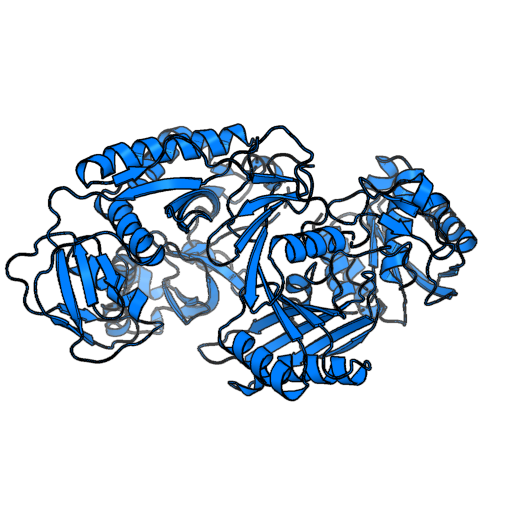.00 85.02 368 ARG A O 1
ATOM 2994 N N . LYS A 1 369 ? 79.349 79.569 6.189 1.00 73.97 369 LYS A N 1
ATOM 2995 C CA . LYS A 1 369 ? 78.338 78.592 5.811 1.00 66.56 369 LYS A CA 1
ATOM 2996 C C . LYS A 1 369 ? 78.914 77.710 4.721 1.00 59.65 369 LYS A C 1
ATOM 2997 O O . LYS A 1 369 ? 78.844 76.490 4.797 1.00 54.31 369 LYS A O 1
ATOM 3003 N N . GLU A 1 370 ? 79.603 78.361 3.796 1.00 54.34 370 GLU A N 1
ATOM 3004 C CA . GLU A 1 370 ? 80.243 77.730 2.655 1.00 56.38 370 GLU A CA 1
ATOM 3005 C C . GLU A 1 370 ? 81.361 76.788 3.052 1.00 50.08 370 GLU A C 1
ATOM 3006 O O . GLU A 1 370 ? 81.458 75.671 2.548 1.00 47.60 370 GLU A O 1
ATOM 3012 N N . GLU A 1 371 ? 82.218 77.271 3.947 1.00 51.21 371 GLU A N 1
ATOM 3013 C CA . GLU A 1 371 ? 83.359 76.515 4.467 1.00 46.47 371 GLU A CA 1
ATOM 3014 C C . GLU A 1 371 ? 82.855 75.240 5.162 1.00 46.37 371 GLU A C 1
ATOM 3015 O O . GLU A 1 371 ? 83.408 74.149 4.966 1.00 48.41 371 GLU A O 1
ATOM 3021 N N . PHE A 1 372 ? 81.742 75.398 5.888 1.00 38.41 372 PHE A N 1
ATOM 3022 C CA . PHE A 1 372 ? 81.067 74.346 6.647 1.00 28.08 372 PHE A CA 1
ATOM 3023 C C . PHE A 1 372 ? 80.375 73.323 5.756 1.00 25.16 372 PHE A C 1
ATOM 3024 O O . PHE A 1 372 ? 80.483 72.118 5.978 1.00 25.12 372 PHE A O 1
ATOM 3032 N N . LEU A 1 373 ? 79.649 73.819 4.763 1.00 18.53 373 LEU A N 1
ATOM 3033 C CA . LEU A 1 373 ? 78.949 72.978 3.809 1.00 22.66 373 LEU A CA 1
ATOM 3034 C C . LEU A 1 373 ? 79.941 72.091 3.095 1.00 20.71 373 LEU A C 1
ATOM 3035 O O . LEU A 1 373 ? 79.676 70.923 2.862 1.00 25.83 373 LEU A O 1
ATOM 3040 N N . LYS A 1 374 ? 81.114 72.647 2.826 1.00 24.23 374 LYS A N 1
ATOM 3041 C CA . LYS A 1 374 ? 82.176 71.928 2.149 1.00 27.08 374 LYS A CA 1
ATOM 3042 C C . LYS A 1 374 ? 82.758 70.843 3.039 1.00 24.48 374 LYS A C 1
ATOM 3043 O O . LYS A 1 374 ? 82.943 69.718 2.583 1.00 23.43 374 LYS A O 1
ATOM 3049 N N . GLU A 1 375 ? 82.913 71.147 4.332 1.00 31.34 375 GLU A N 1
ATOM 3050 C CA . GLU A 1 375 ? 83.448 70.184 5.309 1.00 34.55 375 GLU A CA 1
ATOM 3051 C C . GLU A 1 375 ? 82.484 69.032 5.555 1.00 37.71 375 GLU A C 1
ATOM 3052 O O . GLU A 1 375 ? 82.917 67.887 5.762 1.00 36.45 375 GLU A O 1
ATOM 3058 N N . LEU A 1 376 ? 81.188 69.359 5.489 1.00 37.05 376 LEU A N 1
ATOM 3059 C CA . LEU A 1 376 ? 80.075 68.408 5.623 1.00 37.52 376 LEU A CA 1
ATOM 3060 C C . LEU A 1 376 ? 80.151 67.415 4.487 1.00 38.25 376 LEU A C 1
ATOM 3061 O O . LEU A 1 376 ? 80.352 66.221 4.723 1.00 34.32 376 LEU A O 1
ATOM 3066 N N . ILE A 1 377 ? 80.051 67.966 3.267 1.00 32.09 377 ILE A N 1
ATOM 3067 C CA . ILE A 1 377 ? 80.125 67.235 2.014 1.00 30.00 377 ILE A CA 1
ATOM 3068 C C . ILE A 1 377 ? 81.334 66.297 2.052 1.00 31.61 377 ILE A C 1
ATOM 3069 O O . ILE A 1 377 ? 81.206 65.118 1.698 1.00 36.51 377 ILE A O 1
ATOM 3074 N N . ASN A 1 378 ? 82.453 66.777 2.605 1.00 36.40 378 ASN A N 1
ATOM 3075 C CA . ASN A 1 378 ? 83.625 65.931 2.664 1.00 39.72 378 ASN A CA 1
ATOM 3076 C C . ASN A 1 378 ? 83.549 64.845 3.708 1.00 36.91 378 ASN A C 1
ATOM 3077 O O . ASN A 1 378 ? 83.900 63.700 3.414 1.00 34.38 378 ASN A O 1
ATOM 3082 N N . PHE A 1 379 ? 82.978 65.170 4.868 1.00 34.26 379 PHE A N 1
ATOM 3083 C CA . PHE A 1 379 ? 82.838 64.195 5.943 1.00 34.28 379 PHE A CA 1
ATOM 3084 C C . PHE A 1 379 ? 82.006 62.987 5.487 1.00 35.85 379 PHE A C 1
ATOM 3085 O O . PHE A 1 379 ? 82.409 61.826 5.680 1.00 38.82 379 PHE A O 1
ATOM 3093 N N . LEU A 1 380 ? 80.923 63.287 4.767 1.00 36.09 380 LEU A N 1
ATOM 3094 C CA . LEU A 1 380 ? 79.990 62.285 4.248 1.00 35.92 380 LEU A CA 1
ATOM 3095 C C . LEU A 1 380 ? 80.496 61.523 3.014 1.00 41.98 380 LEU A C 1
ATOM 3096 O O . LEU A 1 380 ? 80.070 60.382 2.780 1.00 40.75 380 LEU A O 1
ATOM 3101 N N . LYS A 1 381 ? 81.373 62.153 2.219 1.00 44.75 381 LYS A N 1
ATOM 3102 C CA . LYS A 1 381 ? 81.945 61.549 1.005 1.00 46.61 381 LYS A CA 1
ATOM 3103 C C . LYS A 1 381 ? 82.836 60.404 1.406 1.00 45.94 381 LYS A C 1
ATOM 3104 O O . LYS A 1 381 ? 82.746 59.289 0.873 1.00 40.86 381 LYS A O 1
ATOM 3110 N N . ASN A 1 382 ? 83.569 60.683 2.483 1.00 46.78 382 ASN A N 1
ATOM 3111 C CA . ASN A 1 382 ? 84.507 59.770 3.114 1.00 53.77 382 ASN A CA 1
ATOM 3112 C C . ASN A 1 382 ? 83.735 58.780 3.977 1.00 54.08 382 ASN A C 1
ATOM 3113 O O . ASN A 1 382 ? 84.318 58.053 4.794 1.00 57.80 382 ASN A O 1
ATOM 3118 N N . LYS A 1 383 ? 82.412 58.792 3.804 1.00 48.12 383 LYS A N 1
ATOM 3119 C CA . LYS A 1 383 ? 81.509 57.869 4.482 1.00 45.18 383 LYS A CA 1
ATOM 3120 C C . LYS A 1 383 ? 80.635 57.189 3.451 1.00 44.27 383 LYS A C 1
ATOM 3121 O O . LYS A 1 383 ? 79.669 56.507 3.799 1.00 41.70 383 LYS A O 1
ATOM 3127 N N . GLY A 1 384 ? 81.004 57.388 2.185 1.00 44.14 384 GLY A N 1
ATOM 3128 C CA . GLY A 1 384 ? 80.318 56.748 1.074 1.00 50.06 384 GLY A CA 1
ATOM 3129 C C . GLY A 1 384 ? 79.197 57.467 0.375 1.00 50.42 384 GLY A C 1
ATOM 3130 O O . GLY A 1 384 ? 78.846 57.115 -0.769 1.00 51.97 384 GLY A O 1
ATOM 3131 N N . ILE A 1 385 ? 78.593 58.434 1.065 1.00 50.50 385 ILE A N 1
ATOM 3132 C CA . ILE A 1 385 ? 77.500 59.205 0.484 1.00 48.06 385 ILE A CA 1
ATOM 3133 C C . ILE A 1 385 ? 78.023 60.522 -0.053 1.00 48.08 385 ILE A C 1
ATOM 3134 O O . ILE A 1 385 ? 78.678 61.292 0.641 1.00 43.64 385 ILE A O 1
ATOM 3139 N N . LYS A 1 386 ? 77.703 60.754 -1.315 1.00 49.55 386 LYS A N 1
ATOM 3140 C CA . LYS A 1 386 ? 78.114 61.946 -2.021 1.00 51.46 386 LYS A CA 1
ATOM 3141 C C . LYS A 1 386 ? 76.933 62.895 -2.285 1.00 46.64 386 LYS A C 1
ATOM 3142 O O . LYS A 1 386 ? 75.906 62.487 -2.871 1.00 45.00 386 LYS A O 1
ATOM 3148 N N . LEU A 1 387 ? 77.036 64.126 -1.768 1.00 50.84 387 LEU A N 1
ATOM 3149 C CA . LEU A 1 387 ? 76.008 65.135 -2.040 1.00 44.67 387 LEU A CA 1
ATOM 3150 C C . LEU A 1 387 ? 76.396 65.829 -3.333 1.00 48.70 387 LEU A C 1
ATOM 3151 O O . LEU A 1 387 ? 77.573 66.133 -3.573 1.00 47.01 387 LEU A O 1
ATOM 3156 N N . LYS A 1 388 ? 75.395 65.987 -4.189 1.00 45.11 388 LYS A N 1
ATOM 3157 C CA . LYS A 1 388 ? 75.524 66.650 -5.472 1.00 46.69 388 LYS A CA 1
ATOM 3158 C C . LYS A 1 388 ? 74.514 67.789 -5.417 1.00 51.56 388 LYS A C 1
ATOM 3159 O O . LYS A 1 388 ? 73.295 67.550 -5.423 1.00 50.77 388 LYS A O 1
ATOM 3165 N N . ILE A 1 389 ? 75.025 69.018 -5.285 1.00 49.18 389 ILE A N 1
ATOM 3166 C CA . ILE A 1 389 ? 74.192 70.226 -5.205 1.00 44.69 389 ILE A CA 1
ATOM 3167 C C . ILE A 1 389 ? 73.422 70.485 -6.501 1.00 44.07 389 ILE A C 1
ATOM 3168 O O . ILE A 1 389 ? 73.995 70.583 -7.593 1.00 35.54 389 ILE A O 1
ATOM 3173 N N . LYS A 1 390 ? 72.102 70.488 -6.354 1.00 47.70 390 LYS A N 1
ATOM 3174 C CA . LYS A 1 390 ? 71.216 70.742 -7.460 1.00 48.69 390 LYS A CA 1
ATOM 3175 C C . LYS A 1 390 ? 71.036 72.249 -7.563 1.00 49.71 390 LYS A C 1
ATOM 3176 O O . LYS A 1 390 ? 71.272 72.794 -8.639 1.00 58.89 390 LYS A O 1
ATOM 3182 N N . GLY A 1 391 ? 70.769 72.939 -6.443 1.00 47.05 391 GLY A N 1
ATOM 3183 C CA . GLY A 1 391 ? 70.561 74.379 -6.539 1.00 44.70 391 GLY A CA 1
ATOM 3184 C C . GLY A 1 391 ? 70.597 75.287 -5.331 1.00 43.35 391 GLY A C 1
ATOM 3185 O O . GLY A 1 391 ? 69.717 75.248 -4.474 1.00 48.68 391 GLY A O 1
ATOM 3186 N N . LYS A 1 392 ? 71.553 76.211 -5.343 1.00 41.57 392 LYS A N 1
ATOM 3187 C CA . LYS A 1 392 ? 71.701 77.175 -4.255 1.00 37.32 392 LYS A CA 1
ATOM 3188 C C . LYS A 1 392 ? 70.727 78.335 -4.400 1.00 36.78 392 LYS A C 1
ATOM 3189 O O . LYS A 1 392 ? 70.709 79.029 -5.429 1.00 33.61 392 LYS A O 1
ATOM 3195 N N . SER A 1 393 ? 69.873 78.482 -3.393 1.00 28.40 393 SER A N 1
ATOM 3196 C CA . SER A 1 393 ? 68.913 79.571 -3.366 1.00 30.19 393 SER A CA 1
ATOM 3197 C C . SER A 1 393 ? 69.348 80.521 -2.245 1.00 27.34 393 SER A C 1
ATOM 3198 O O . SER A 1 393 ? 69.213 80.193 -1.079 1.00 29.87 393 SER A O 1
ATOM 3201 N N . LEU A 1 394 ? 69.942 81.658 -2.593 1.00 26.59 394 LEU A N 1
ATOM 3202 C CA . LEU A 1 394 ? 70.360 82.632 -1.588 1.00 29.50 394 LEU A CA 1
ATOM 3203 C C . LEU A 1 394 ? 69.307 83.743 -1.469 1.00 32.31 394 LEU A C 1
ATOM 3204 O O . LEU A 1 394 ? 68.923 84.361 -2.470 1.00 30.12 394 LEU A O 1
ATOM 3209 N N . ILE A 1 395 ? 68.880 83.977 -0.221 1.00 31.09 395 ILE A N 1
ATOM 3210 C CA . ILE A 1 395 ? 67.848 84.948 0.150 1.00 35.27 395 ILE A CA 1
ATOM 3211 C C . ILE A 1 395 ? 68.435 85.990 1.066 1.00 34.27 395 ILE A C 1
ATOM 3212 O O . ILE A 1 395 ? 69.105 85.659 2.039 1.00 37.73 395 ILE A O 1
ATOM 3217 N N . LEU A 1 396 ? 68.053 87.239 0.803 1.00 46.18 396 LEU A N 1
ATOM 3218 C CA . LEU A 1 396 ? 68.515 88.400 1.557 1.00 55.84 396 LEU A CA 1
ATOM 3219 C C . LEU A 1 396 ? 67.509 89.081 2.469 1.00 64.58 396 LEU A C 1
ATOM 3220 O O . LEU A 1 396 ? 66.593 89.796 2.029 1.00 61.59 396 LEU A O 1
ATOM 3225 N N . ALA A 1 397 ? 67.751 88.887 3.762 1.00 67.90 397 ALA A N 1
ATOM 3226 C CA . ALA A 1 397 ? 66.922 89.428 4.823 1.00 72.02 397 ALA A CA 1
ATOM 3227 C C . ALA A 1 397 ? 67.294 90.835 5.192 1.00 79.42 397 ALA A C 1
ATOM 3228 O O . ALA A 1 397 ? 68.278 91.407 4.712 1.00 79.87 397 ALA A O 1
ATOM 3230 N N . GLN A 1 398 ? 66.420 91.385 6.021 1.00 81.90 398 GLN A N 1
ATOM 3231 C CA . GLN A 1 398 ? 66.492 92.705 6.621 1.00 80.64 398 GLN A CA 1
ATOM 3232 C C . GLN A 1 398 ? 65.881 92.319 7.960 1.00 85.50 398 GLN A C 1
ATOM 3233 O O . GLN A 1 398 ? 66.506 92.503 9.001 1.00 81.47 398 GLN A O 1
ATOM 3239 N N . THR A 1 399 ? 64.719 91.653 7.878 1.00 79.80 399 THR A N 1
ATOM 3240 C CA . THR A 1 399 ? 63.932 91.107 8.997 1.00 81.91 399 THR A CA 1
ATOM 3241 C C . THR A 1 399 ? 62.811 90.232 8.362 1.00 83.93 399 THR A C 1
ATOM 3242 O O . THR A 1 399 ? 62.915 89.875 7.175 1.00 85.32 399 THR A O 1
ATOM 3246 N N . ARG A 1 400 ? 61.777 89.894 9.155 1.00 81.89 400 ARG A N 1
ATOM 3247 C CA . ARG A 1 400 ? 60.569 89.098 8.818 1.00 80.13 400 ARG A CA 1
ATOM 3248 C C . ARG A 1 400 ? 60.050 89.049 7.397 1.00 84.46 400 ARG A C 1
ATOM 3249 O O . ARG A 1 400 ? 59.356 88.089 7.060 1.00 80.82 400 ARG A O 1
ATOM 3257 N N . GLU A 1 401 ? 60.349 90.090 6.590 1.00 86.69 401 GLU A N 1
ATOM 3258 C CA . GLU A 1 401 ? 59.967 90.225 5.157 1.00 89.38 401 GLU A CA 1
ATOM 3259 C C . GLU A 1 401 ? 60.382 88.985 4.396 1.00 87.27 401 GLU A C 1
ATOM 3260 O O . GLU A 1 401 ? 59.987 88.748 3.258 1.00 87.92 401 GLU A O 1
ATOM 3266 N N . GLU A 1 402 ? 61.229 88.228 5.074 1.00 86.13 402 GLU A N 1
ATOM 3267 C CA . GLU A 1 402 ? 61.797 86.987 4.632 1.00 85.64 402 GLU A CA 1
ATOM 3268 C C . GLU A 1 402 ? 60.858 85.792 4.690 1.00 79.45 402 GLU A C 1
ATOM 3269 O O . GLU A 1 402 ? 60.994 84.893 3.867 1.00 76.96 402 GLU A O 1
ATOM 3275 N N . ALA A 1 403 ? 59.926 85.757 5.654 1.00 71.90 403 ALA A N 1
ATOM 3276 C CA . ALA A 1 403 ? 58.948 84.658 5.744 1.00 65.48 403 ALA A CA 1
ATOM 3277 C C . ALA A 1 403 ? 58.187 84.562 4.406 1.00 67.94 403 ALA A C 1
ATOM 3278 O O . ALA A 1 403 ? 57.797 83.469 3.975 1.00 61.07 403 ALA A O 1
ATOM 3280 N N . LYS A 1 404 ? 58.168 85.705 3.699 1.00 66.44 404 LYS A N 1
ATOM 3281 C CA . LYS A 1 404 ? 57.553 85.901 2.369 1.00 63.25 404 LYS A CA 1
ATOM 3282 C C . LYS A 1 404 ? 58.558 85.567 1.252 1.00 60.60 404 LYS A C 1
ATOM 3283 O O . LYS A 1 404 ? 58.244 84.847 0.306 1.00 58.27 404 LYS A O 1
ATOM 3289 N N . GLU A 1 405 ? 59.777 86.083 1.376 1.00 64.98 405 GLU A N 1
ATOM 3290 C CA . GLU A 1 405 ? 60.826 85.820 0.396 1.00 66.63 405 GLU A CA 1
ATOM 3291 C C . GLU A 1 405 ? 61.316 84.372 0.485 1.00 67.37 405 GLU A C 1
ATOM 3292 O O . GLU A 1 405 ? 62.109 83.948 -0.351 1.00 66.11 405 GLU A O 1
ATOM 3298 N N . LYS A 1 406 ? 60.860 83.632 1.503 1.00 64.88 406 LYS A N 1
ATOM 3299 C CA . LYS A 1 406 ? 61.210 82.218 1.696 1.00 58.77 406 LYS A CA 1
ATOM 3300 C C . LYS A 1 406 ? 60.044 81.374 1.240 1.00 55.77 406 LYS A C 1
ATOM 3301 O O . LYS A 1 406 ? 60.252 80.270 0.734 1.00 57.36 406 LYS A O 1
ATOM 3307 N N . LEU A 1 407 ? 58.836 81.938 1.333 1.00 56.85 407 LEU A N 1
ATOM 3308 C CA . LEU A 1 407 ? 57.619 81.270 0.886 1.00 56.64 407 LEU A CA 1
ATOM 3309 C C . LEU A 1 407 ? 57.760 80.952 -0.581 1.00 54.87 407 LEU A C 1
ATOM 3310 O O . LEU A 1 407 ? 57.701 79.779 -0.957 1.00 51.99 407 LEU A O 1
ATOM 3315 N N . ILE A 1 408 ? 58.169 81.964 -1.349 1.00 52.56 408 ILE A N 1
ATOM 3316 C CA . ILE A 1 408 ? 58.371 81.818 -2.784 1.00 53.66 408 ILE A CA 1
ATOM 3317 C C . ILE A 1 408 ? 59.319 80.627 -3.168 1.00 53.74 408 ILE A C 1
ATOM 3318 O O . ILE A 1 408 ? 58.857 79.754 -3.917 1.00 44.23 408 ILE A O 1
ATOM 3323 N N . PRO A 1 409 ? 60.584 80.530 -2.621 1.00 49.08 409 PRO A N 1
ATOM 3324 C CA . PRO A 1 409 ? 61.441 79.389 -2.993 1.00 50.51 409 PRO A CA 1
ATOM 3325 C C . PRO A 1 409 ? 61.059 78.030 -2.419 1.00 52.22 409 PRO A C 1
ATOM 3326 O O . PRO A 1 409 ? 61.437 77.015 -3.012 1.00 54.67 409 PRO A O 1
ATOM 3330 N N . VAL A 1 410 ? 60.351 78.007 -1.283 1.00 49.24 410 VAL A N 1
ATOM 3331 C CA . VAL A 1 410 ? 59.928 76.745 -0.655 1.00 43.27 410 VAL A CA 1
ATOM 3332 C C . VAL A 1 410 ? 58.862 76.044 -1.474 1.00 41.36 410 VAL A C 1
ATOM 3333 O O . VAL A 1 410 ? 58.972 74.849 -1.686 1.00 41.32 410 VAL A O 1
ATOM 3337 N N . ILE A 1 411 ? 57.879 76.801 -1.969 1.00 43.68 411 ILE A N 1
ATOM 3338 C CA . ILE A 1 411 ? 56.764 76.275 -2.780 1.00 51.54 411 ILE A CA 1
ATOM 3339 C C . ILE A 1 411 ? 57.244 75.521 -4.034 1.00 54.82 411 ILE A C 1
ATOM 3340 O O . ILE A 1 411 ? 56.635 74.526 -4.439 1.00 56.28 411 ILE A O 1
ATOM 3345 N N . ASN A 1 412 ? 58.387 75.946 -4.569 1.00 57.62 412 ASN A N 1
ATOM 3346 C CA . ASN A 1 412 ? 58.972 75.378 -5.785 1.00 61.09 412 ASN A CA 1
ATOM 3347 C C . ASN A 1 412 ? 59.994 74.283 -5.532 1.00 64.75 412 ASN A C 1
ATOM 3348 O O . ASN A 1 412 ? 60.483 73.651 -6.482 1.00 69.43 412 ASN A O 1
ATOM 3353 N N . LYS A 1 413 ? 60.277 74.027 -4.259 1.00 67.52 413 LYS A N 1
ATOM 3354 C CA . LYS A 1 413 ? 61.298 73.055 -3.893 1.00 70.21 413 LYS A CA 1
ATOM 3355 C C . LYS A 1 413 ? 60.988 71.585 -3.895 1.00 69.71 413 LYS A C 1
ATOM 3356 O O . LYS A 1 413 ? 61.707 70.798 -3.270 1.00 67.51 413 LYS A O 1
ATOM 3362 N N . ILE A 1 414 ? 59.937 71.185 -4.598 1.00 67.93 414 ILE A N 1
ATOM 3363 C CA . ILE A 1 414 ? 59.650 69.756 -4.629 1.00 65.81 414 ILE A CA 1
ATOM 3364 C C . ILE A 1 414 ? 60.541 69.084 -5.665 1.00 65.51 414 ILE A C 1
ATOM 3365 O O . ILE A 1 414 ? 60.820 67.893 -5.544 1.00 57.48 414 ILE A O 1
ATOM 3370 N N . LYS A 1 415 ? 61.105 69.918 -6.547 1.00 67.86 415 LYS A N 1
ATOM 3371 C CA . LYS A 1 415 ? 62.029 69.578 -7.650 1.00 73.63 415 LYS A CA 1
ATOM 3372 C C . LYS A 1 415 ? 62.375 68.118 -7.980 1.00 69.86 415 LYS A C 1
ATOM 3373 O O . LYS A 1 415 ? 62.294 67.725 -9.154 1.00 76.86 415 LYS A O 1
ATOM 3379 N N . ASP A 1 416 ? 62.759 67.372 -6.932 1.00 65.52 416 ASP A N 1
ATOM 3380 C CA . ASP A 1 416 ? 63.117 65.941 -6.897 1.00 59.64 416 ASP A CA 1
ATOM 3381 C C . ASP A 1 416 ? 64.165 65.742 -5.808 1.00 57.56 416 ASP A C 1
ATOM 3382 O O . ASP A 1 416 ? 64.780 64.673 -5.703 1.00 56.22 416 ASP A O 1
ATOM 3387 N N . VAL A 1 417 ? 64.338 66.759 -4.971 1.00 50.61 417 VAL A N 1
ATOM 3388 C CA . VAL A 1 417 ? 65.330 66.723 -3.910 1.00 36.84 417 VAL A CA 1
ATOM 3389 C C . VAL A 1 417 ? 65.211 65.624 -2.883 1.00 36.99 417 VAL A C 1
ATOM 3390 O O . VAL A 1 417 ? 64.107 65.225 -2.505 1.00 40.66 417 VAL A O 1
ATOM 3394 N N . ASP A 1 418 ? 66.377 65.102 -2.510 1.00 34.43 418 ASP A N 1
ATOM 3395 C CA . ASP A 1 418 ? 66.529 64.048 -1.521 1.00 32.93 418 ASP A CA 1
ATOM 3396 C C . ASP A 1 418 ? 66.689 64.651 -0.130 1.00 35.78 418 ASP A C 1
ATOM 3397 O O . ASP A 1 418 ? 66.297 64.037 0.871 1.00 33.31 418 ASP A O 1
ATOM 3402 N N . LEU A 1 419 ? 67.289 65.845 -0.081 1.00 39.07 419 LEU A N 1
ATOM 3403 C CA . LEU A 1 419 ? 67.517 66.631 1.152 1.00 31.70 419 LEU A CA 1
ATOM 3404 C C . LEU A 1 419 ? 67.490 68.125 0.810 1.00 27.34 419 LEU A C 1
ATOM 3405 O O . LEU A 1 419 ? 67.533 68.517 -0.366 1.00 29.22 419 LEU A O 1
ATOM 3410 N N . VAL A 1 420 ? 67.339 68.955 1.831 1.00 21.19 420 VAL A N 1
ATOM 3411 C CA . VAL A 1 420 ? 67.319 70.402 1.644 1.00 19.63 420 VAL A CA 1
ATOM 3412 C C . VAL A 1 420 ? 68.124 70.975 2.806 1.00 15.44 420 VAL A C 1
ATOM 3413 O O . VAL A 1 420 ? 67.776 70.745 3.974 1.00 24.23 420 VAL A O 1
ATOM 3417 N N . ILE A 1 421 ? 69.198 71.700 2.523 1.00 14.72 421 ILE A N 1
ATOM 3418 C CA . ILE A 1 421 ? 69.954 72.255 3.635 1.00 13.14 421 ILE A CA 1
ATOM 3419 C C . ILE A 1 421 ? 69.715 73.748 3.725 1.00 12.01 421 ILE A C 1
ATOM 3420 O O . ILE A 1 421 ? 69.981 74.474 2.781 1.00 11.80 421 ILE A O 1
ATOM 3425 N N . VAL A 1 422 ? 69.211 74.200 4.871 1.00 15.31 422 VAL A N 1
ATOM 3426 C CA . VAL A 1 422 ? 68.923 75.614 5.091 1.00 19.68 422 VAL A CA 1
ATOM 3427 C C . VAL A 1 422 ? 69.765 76.248 6.187 1.00 18.10 422 VAL A C 1
ATOM 3428 O O . VAL A 1 422 ? 69.763 75.791 7.336 1.00 19.46 422 VAL A O 1
ATOM 3432 N N . PHE A 1 423 ? 70.421 77.353 5.830 1.00 21.31 423 PHE A N 1
ATOM 3433 C CA . PHE A 1 423 ? 71.234 78.127 6.764 1.00 27.40 423 PHE A CA 1
ATOM 3434 C C . PHE A 1 423 ? 70.444 79.391 7.129 1.00 26.86 423 PHE A C 1
ATOM 3435 O O . PHE A 1 423 ? 70.262 80.269 6.277 1.00 30.57 423 PHE A O 1
ATOM 3443 N N . LEU A 1 424 ? 69.958 79.475 8.370 1.00 32.48 424 LEU A N 1
ATOM 3444 C CA . LEU A 1 424 ? 69.194 80.651 8.815 1.00 39.77 424 LEU A CA 1
ATOM 3445 C C . LEU A 1 424 ? 70.029 81.628 9.624 1.00 40.56 424 LEU A C 1
ATOM 3446 O O . LEU A 1 424 ? 70.902 81.192 10.372 1.00 44.56 424 LEU A O 1
ATOM 3451 N N . GLU A 1 425 ? 69.742 82.929 9.508 1.00 42.96 425 GLU A N 1
ATOM 3452 C CA . GLU A 1 425 ? 70.478 83.945 10.255 1.00 52.67 425 GLU A CA 1
ATOM 3453 C C . GLU A 1 425 ? 69.969 84.080 11.680 1.00 51.85 425 GLU A C 1
ATOM 3454 O O . GLU A 1 425 ? 68.769 84.169 11.885 1.00 53.85 425 GLU A O 1
ATOM 3460 N N . PHE A 1 436 ? 62.813 81.908 16.516 1.00 78.61 436 PHE A N 1
ATOM 3461 C CA . PHE A 1 436 ? 62.674 80.453 16.498 1.00 79.34 436 PHE A CA 1
ATOM 3462 C C . PHE A 1 436 ? 61.543 79.976 15.588 1.00 77.51 436 PHE A C 1
ATOM 3463 O O . PHE A 1 436 ? 61.606 78.852 15.062 1.00 76.33 436 PHE A O 1
ATOM 3471 N N . LEU A 1 437 ? 60.531 80.833 15.382 1.00 73.54 437 LEU A N 1
ATOM 3472 C CA . LEU A 1 437 ? 59.367 80.531 14.524 1.00 71.23 437 LEU A CA 1
ATOM 3473 C C . LEU A 1 437 ? 59.863 80.308 13.109 1.00 69.07 437 LEU A C 1
ATOM 3474 O O . LEU A 1 437 ? 59.158 79.752 12.274 1.00 64.00 437 LEU A O 1
ATOM 3479 N N . LEU A 1 438 ? 61.108 80.740 12.893 1.00 64.61 438 LEU A N 1
ATOM 3480 C CA . LEU A 1 438 ? 61.848 80.618 11.646 1.00 62.24 438 LEU A CA 1
ATOM 3481 C C . LEU A 1 438 ? 62.135 79.134 11.349 1.00 62.87 438 LEU A C 1
ATOM 3482 O O . LEU A 1 438 ? 61.662 78.632 10.321 1.00 62.88 438 LEU A O 1
ATOM 3487 N N . TYR A 1 439 ? 62.818 78.430 12.278 1.00 59.13 439 TYR A N 1
ATOM 3488 C CA . TYR A 1 439 ? 63.143 76.984 12.168 1.00 54.78 439 TYR A CA 1
ATOM 3489 C C . TYR A 1 439 ? 61.827 76.267 11.912 1.00 49.12 439 TYR A C 1
ATOM 3490 O O . TYR A 1 439 ? 61.654 75.645 10.864 1.00 48.48 439 TYR A O 1
ATOM 3499 N N . ASP A 1 440 ? 60.886 76.503 12.834 1.00 48.81 440 ASP A N 1
ATOM 3500 C CA . ASP A 1 440 ? 59.533 75.930 12.853 1.00 52.35 440 ASP A CA 1
ATOM 3501 C C . ASP A 1 440 ? 58.731 76.052 11.547 1.00 46.88 440 ASP A C 1
ATOM 3502 O O . ASP A 1 440 ? 58.186 75.067 11.055 1.00 42.18 440 ASP A O 1
ATOM 3507 N N . PHE A 1 441 ? 58.667 77.253 10.986 1.00 42.72 441 PHE A N 1
ATOM 3508 C CA . PHE A 1 441 ? 57.957 77.487 9.732 1.00 38.82 441 PHE A CA 1
ATOM 3509 C C . PHE A 1 441 ? 58.563 76.626 8.611 1.00 38.12 441 PHE A C 1
ATOM 3510 O O . PHE A 1 441 ? 57.857 75.829 7.996 1.00 37.31 441 PHE A O 1
ATOM 3518 N N . VAL A 1 442 ? 59.877 76.758 8.421 1.00 36.72 442 VAL A N 1
ATOM 3519 C CA . VAL A 1 442 ? 60.615 76.065 7.367 1.00 35.89 442 VAL A CA 1
ATOM 3520 C C . VAL A 1 442 ? 60.501 74.552 7.367 1.00 35.29 442 VAL A C 1
ATOM 3521 O O . VAL A 1 442 ? 60.321 73.951 6.302 1.00 31.95 442 VAL A O 1
ATOM 3525 N N . LYS A 1 443 ? 60.613 73.947 8.547 1.00 32.95 443 LYS A N 1
ATOM 3526 C CA . LYS A 1 443 ? 60.524 72.501 8.680 1.00 36.30 443 LYS A CA 1
ATOM 3527 C C . LYS A 1 443 ? 59.141 71.964 8.336 1.00 36.74 443 LYS A C 1
ATOM 3528 O O . LYS A 1 443 ? 59.048 70.970 7.610 1.00 38.79 443 LYS A O 1
ATOM 3534 N N . ARG A 1 444 ? 58.090 72.681 8.771 1.00 34.95 444 ARG A N 1
ATOM 3535 C CA . ARG A 1 444 ? 56.684 72.298 8.534 1.00 26.00 444 ARG A CA 1
ATOM 3536 C C . ARG A 1 444 ? 56.344 72.204 7.054 1.00 30.24 444 ARG A C 1
ATOM 3537 O O . ARG A 1 444 ? 55.710 71.252 6.611 1.00 31.16 444 ARG A O 1
ATOM 3545 N N . GLU A 1 445 ? 56.842 73.164 6.285 1.00 31.49 445 GLU A N 1
ATOM 3546 C CA . GLU A 1 445 ? 56.599 73.224 4.851 1.00 28.35 445 GLU A CA 1
ATOM 3547 C C . GLU A 1 445 ? 57.284 72.119 4.068 1.00 24.02 445 GLU A C 1
ATOM 3548 O O . GLU A 1 445 ? 56.713 71.581 3.099 1.00 14.14 445 GLU A O 1
ATOM 3554 N N . LEU A 1 446 ? 58.507 71.792 4.499 1.00 20.61 446 LEU A N 1
ATOM 3555 C CA . LEU A 1 446 ? 59.288 70.741 3.874 1.00 20.93 446 LEU A CA 1
ATOM 3556 C C . LEU A 1 446 ? 58.873 69.380 4.360 1.00 25.79 446 LEU A C 1
ATOM 3557 O O . LEU A 1 446 ? 59.232 68.357 3.763 1.00 25.64 446 LEU A O 1
ATOM 3562 N N . LEU A 1 447 ? 58.058 69.398 5.419 1.00 27.82 447 LEU A N 1
ATOM 3563 C CA . LEU A 1 447 ? 57.480 68.199 6.005 1.00 30.66 447 LEU A CA 1
ATOM 3564 C C . LEU A 1 447 ? 56.255 67.864 5.179 1.00 31.67 447 LEU A C 1
ATOM 3565 O O . LEU A 1 447 ? 55.982 66.686 4.900 1.00 34.32 447 LEU A O 1
ATOM 3570 N N . LYS A 1 448 ? 55.534 68.912 4.767 1.00 37.62 448 LYS A N 1
ATOM 3571 C CA . LYS A 1 448 ? 54.324 68.760 3.942 1.00 39.51 448 LYS A CA 1
ATOM 3572 C C . LYS A 1 448 ? 54.644 68.157 2.582 1.00 36.67 448 LYS A C 1
ATOM 3573 O O . LYS A 1 448 ? 53.910 67.300 2.089 1.00 33.84 448 LYS A O 1
ATOM 3579 N N . LYS A 1 449 ? 55.762 68.607 2.008 1.00 40.06 449 LYS A N 1
ATOM 3580 C CA . LYS A 1 449 ? 56.235 68.149 0.703 1.00 43.20 449 LYS A CA 1
ATOM 3581 C C . LYS A 1 449 ? 56.980 66.843 0.826 1.00 44.40 449 LYS A C 1
ATOM 3582 O O . LYS A 1 449 ? 57.321 66.204 -0.179 1.00 49.81 449 LYS A O 1
ATOM 3596 N N . ILE A 1 451 ? 59.946 66.255 1.903 1.00 34.76 451 ILE A N 1
ATOM 3597 C CA . ILE A 1 451 ? 61.361 66.362 1.575 1.00 23.50 451 ILE A CA 1
ATOM 3598 C C . ILE A 1 451 ? 62.130 66.583 2.877 1.00 13.52 451 ILE A C 1
ATOM 3599 O O . ILE A 1 451 ? 61.903 67.568 3.586 1.00 13.12 451 ILE A O 1
ATOM 3604 N N . PRO A 1 452 ? 63.046 65.651 3.225 1.00 9.70 452 PRO A N 1
ATOM 3605 C CA . PRO A 1 452 ? 63.876 65.731 4.426 1.00 12.53 452 PRO A CA 1
ATOM 3606 C C . PRO A 1 452 ? 64.529 67.115 4.478 1.00 14.50 452 PRO A C 1
ATOM 3607 O O . PRO A 1 452 ? 64.900 67.667 3.425 1.00 15.87 452 PRO A O 1
ATOM 3611 N N . SER A 1 453 ? 64.659 67.675 5.674 1.00 15.13 453 SER A N 1
ATOM 3612 C CA . SER A 1 453 ? 65.242 69.004 5.803 1.00 15.27 453 SER A CA 1
ATOM 3613 C C . SER A 1 453 ? 66.171 69.158 6.960 1.00 16.27 453 SER A C 1
ATOM 3614 O O . SER A 1 453 ? 65.835 68.741 8.062 1.00 22.94 453 SER A O 1
ATOM 3617 N N . GLN A 1 454 ? 67.316 69.794 6.712 1.00 17.31 454 GLN A N 1
ATOM 3618 C CA . GLN A 1 454 ? 68.313 70.065 7.750 1.00 16.14 454 GLN A CA 1
ATOM 3619 C C . GLN A 1 454 ? 68.466 71.576 7.865 1.00 7.89 454 GLN A C 1
ATOM 3620 O O . GLN A 1 454 ? 69.092 72.191 7.022 1.00 10.55 454 GLN A O 1
ATOM 3626 N N . VAL A 1 455 ? 67.899 72.142 8.932 1.00 6.58 455 VAL A N 1
ATOM 3627 C CA . VAL A 1 455 ? 67.895 73.580 9.203 1.00 12.29 455 VAL A CA 1
ATOM 3628 C C . VAL A 1 455 ? 69.055 74.004 10.117 1.00 13.55 455 VAL A C 1
ATOM 3629 O O . VAL A 1 455 ? 68.941 74.007 11.342 1.00 24.37 455 VAL A O 1
ATOM 3633 N N . ILE A 1 456 ? 70.178 74.381 9.523 1.00 18.25 456 ILE A N 1
ATOM 3634 C CA . ILE A 1 456 ? 71.352 74.801 10.291 1.00 15.72 456 ILE A CA 1
ATOM 3635 C C . ILE A 1 456 ? 71.207 76.286 10.642 1.00 19.89 456 ILE A C 1
ATOM 3636 O O . ILE A 1 456 ? 70.974 77.094 9.739 1.00 18.88 456 ILE A O 1
ATOM 3641 N N . LEU A 1 457 ? 71.246 76.619 11.945 1.00 21.86 457 LEU A N 1
ATOM 3642 C CA . LEU A 1 457 ? 71.147 78.017 12.423 1.00 23.91 457 LEU A CA 1
ATOM 3643 C C . LEU A 1 457 ? 72.533 78.650 12.391 1.00 25.92 457 LEU A C 1
ATOM 3644 O O . LEU A 1 457 ? 73.522 77.964 12.667 1.00 23.10 457 LEU A O 1
ATOM 3649 N N . ASN A 1 458 ? 72.614 79.935 12.038 1.00 26.76 458 ASN A N 1
ATOM 3650 C CA . ASN A 1 458 ? 73.902 80.639 11.976 1.00 36.13 458 ASN A CA 1
ATOM 3651 C C . ASN A 1 458 ? 74.470 80.860 13.360 1.00 34.15 458 ASN A C 1
ATOM 3652 O O . ASN A 1 458 ? 75.684 80.961 13.550 1.00 29.49 458 ASN A O 1
ATOM 3657 N N . ARG A 1 459 ? 73.552 80.891 14.321 1.00 38.44 459 ARG A N 1
ATOM 3658 C CA . ARG A 1 459 ? 73.858 81.071 15.734 1.00 40.83 459 ARG A CA 1
ATOM 3659 C C . ARG A 1 459 ? 74.643 79.875 16.300 1.00 41.33 459 ARG A C 1
ATOM 3660 O O . ARG A 1 459 ? 75.554 80.057 17.100 1.00 42.47 459 ARG A O 1
ATOM 3668 N N . THR A 1 460 ? 74.307 78.674 15.816 1.00 41.10 460 THR A N 1
ATOM 3669 C CA . THR A 1 460 ? 74.932 77.400 16.182 1.00 33.94 460 THR A CA 1
ATOM 3670 C C . THR A 1 460 ? 76.425 77.347 15.805 1.00 33.24 460 THR A C 1
ATOM 3671 O O . THR A 1 460 ? 77.242 76.966 16.629 1.00 36.75 460 THR A O 1
ATOM 3675 N N . LEU A 1 461 ? 76.770 77.753 14.582 1.00 30.92 461 LEU A N 1
ATOM 3676 C CA . LEU A 1 461 ? 78.172 77.775 14.099 1.00 38.47 461 LEU A CA 1
ATOM 3677 C C . LEU A 1 461 ? 79.046 78.804 14.823 1.00 35.31 461 LEU A C 1
ATOM 3678 O O . LEU A 1 461 ? 80.277 78.668 14.928 1.00 33.55 461 LEU A O 1
ATOM 3683 N N . LYS A 1 462 ? 78.368 79.874 15.229 1.00 42.48 462 LYS A N 1
ATOM 3684 C CA . LYS A 1 462 ? 78.934 80.994 15.967 1.00 50.14 462 LYS A CA 1
ATOM 3685 C C . LYS A 1 462 ? 79.269 80.569 17.408 1.00 50.85 462 LYS A C 1
ATOM 3686 O O . LYS A 1 462 ? 80.378 80.788 17.895 1.00 50.94 462 LYS A O 1
ATOM 3692 N N . ASN A 1 463 ? 78.321 79.863 18.019 1.00 51.91 463 ASN A N 1
ATOM 3693 C CA . ASN A 1 463 ? 78.402 79.422 19.399 1.00 52.50 463 ASN A CA 1
ATOM 3694 C C . ASN A 1 463 ? 79.008 78.059 19.754 1.00 56.78 463 ASN A C 1
ATOM 3695 O O . ASN A 1 463 ? 79.660 77.940 20.802 1.00 58.34 463 ASN A O 1
ATOM 3700 N N . GLU A 1 464 ? 78.712 77.011 18.976 1.00 54.35 464 GLU A N 1
ATOM 3701 C CA . GLU A 1 464 ? 79.261 75.678 19.274 1.00 51.33 464 GLU A CA 1
ATOM 3702 C C . GLU A 1 464 ? 80.541 75.391 18.526 1.00 41.70 464 GLU A C 1
ATOM 3703 O O . GLU A 1 464 ? 80.913 76.109 17.587 1.00 38.88 464 GLU A O 1
ATOM 3709 N N . ASN A 1 465 ? 81.235 74.362 18.995 1.00 45.17 465 ASN A N 1
ATOM 3710 C CA . ASN A 1 465 ? 82.478 73.928 18.389 1.00 46.75 465 ASN A CA 1
ATOM 3711 C C . ASN A 1 465 ? 82.129 73.204 17.087 1.00 44.34 465 ASN A C 1
ATOM 3712 O O . ASN A 1 465 ? 81.385 72.217 17.084 1.00 48.46 465 ASN A O 1
ATOM 3717 N N . LEU A 1 466 ? 82.683 73.730 15.997 1.00 44.86 466 LEU A N 1
ATOM 3718 C CA . LEU A 1 466 ? 82.454 73.252 14.632 1.00 49.59 466 LEU A CA 1
ATOM 3719 C C . LEU A 1 466 ? 82.497 71.745 14.353 1.00 48.34 466 LEU A C 1
ATOM 3720 O O . LEU A 1 466 ? 81.764 71.265 13.485 1.00 45.14 466 LEU A O 1
ATOM 3725 N N . LYS A 1 467 ? 83.286 70.994 15.120 1.00 48.89 467 LYS A N 1
ATOM 3726 C CA . LYS A 1 467 ? 83.346 69.546 14.930 1.00 49.28 467 LYS A CA 1
ATOM 3727 C C . LYS A 1 467 ? 82.094 68.873 15.455 1.00 47.39 467 LYS A C 1
ATOM 3728 O O . LYS A 1 467 ? 81.599 67.936 14.832 1.00 47.31 467 LYS A O 1
ATOM 3734 N N . PHE A 1 468 ? 81.546 69.410 16.548 1.00 40.92 468 PHE A N 1
ATOM 3735 C CA . PHE A 1 468 ? 80.355 68.835 17.160 1.00 39.47 468 PHE A CA 1
ATOM 3736 C C . PHE A 1 468 ? 79.154 69.109 16.330 1.00 40.92 468 PHE A C 1
ATOM 3737 O O . PHE A 1 468 ? 78.299 68.236 16.208 1.00 41.49 468 PHE A O 1
ATOM 3745 N N . VAL A 1 469 ? 79.115 70.298 15.725 1.00 35.31 469 VAL A N 1
ATOM 3746 C CA . VAL A 1 469 ? 78.017 70.704 14.843 1.00 27.28 469 VAL A CA 1
ATOM 3747 C C . VAL A 1 469 ? 78.068 69.832 13.607 1.00 25.05 469 VAL A C 1
ATOM 3748 O O . VAL A 1 469 ? 77.072 69.244 13.244 1.00 25.71 469 VAL A O 1
ATOM 3752 N N . LEU A 1 470 ? 79.274 69.661 13.066 1.00 27.27 470 LEU A N 1
ATOM 3753 C CA . LEU A 1 470 ? 79.536 68.822 11.894 1.00 21.07 470 LEU A CA 1
ATOM 3754 C C . LEU A 1 470 ? 79.048 67.407 12.196 1.00 22.11 470 LEU A C 1
ATOM 3755 O O . LEU A 1 470 ? 78.336 66.823 11.402 1.00 14.74 470 LEU A O 1
ATOM 3760 N N . LEU A 1 471 ? 79.329 66.921 13.405 1.00 22.07 471 LEU A N 1
ATOM 3761 C CA . LEU A 1 471 ? 78.901 65.582 13.809 1.00 22.73 471 LEU A CA 1
ATOM 3762 C C . LEU A 1 471 ? 77.410 65.492 14.039 1.00 25.27 471 LEU A C 1
ATOM 3763 O O . LEU A 1 471 ? 76.752 64.580 13.502 1.00 28.09 471 LEU A O 1
ATOM 3768 N N . ASN A 1 472 ? 76.877 66.485 14.762 1.00 20.57 472 ASN A N 1
ATOM 3769 C CA . ASN A 1 472 ? 75.449 66.580 15.072 1.00 21.15 472 ASN A CA 1
ATOM 3770 C C . ASN A 1 472 ? 74.681 66.510 13.766 1.00 23.64 472 ASN A C 1
ATOM 3771 O O . ASN A 1 472 ? 73.848 65.609 13.564 1.00 22.15 472 ASN A O 1
ATOM 3776 N N . VAL A 1 473 ? 75.145 67.317 12.817 1.00 14.67 473 VAL A N 1
ATOM 3777 C CA . VAL A 1 473 ? 74.533 67.409 11.499 1.00 22.83 473 VAL A CA 1
ATOM 3778 C C . VAL A 1 473 ? 74.676 66.102 10.696 1.00 21.74 473 VAL A C 1
ATOM 3779 O O . VAL A 1 473 ? 73.685 65.602 10.165 1.00 16.14 473 VAL A O 1
ATOM 3783 N N . ALA A 1 474 ? 75.892 65.541 10.700 1.00 22.53 474 ALA A N 1
ATOM 3784 C CA . ALA A 1 474 ? 76.255 64.301 9.997 1.00 16.77 474 ALA A CA 1
ATOM 3785 C C . ALA A 1 474 ? 75.285 63.172 10.281 1.00 13.80 474 ALA A C 1
ATOM 3786 O O . ALA A 1 474 ? 74.614 62.697 9.365 1.00 13.15 474 ALA A O 1
ATOM 3788 N N . GLU A 1 475 ? 75.167 62.843 11.577 1.00 14.60 475 GLU A N 1
ATOM 3789 C CA . GLU A 1 475 ? 74.287 61.796 12.126 1.00 11.13 475 GLU A CA 1
ATOM 3790 C C . GLU A 1 475 ? 72.844 61.958 11.674 1.00 6.76 475 GLU A C 1
ATOM 3791 O O . GLU A 1 475 ? 72.205 60.983 11.299 1.00 4.55 475 GLU A O 1
ATOM 3797 N N . GLN A 1 476 ? 72.377 63.209 11.667 1.00 6.79 476 GLN A N 1
ATOM 3798 C CA . GLN A 1 476 ? 71.005 63.541 11.278 1.00 9.20 476 GLN A CA 1
ATOM 3799 C C . GLN A 1 476 ? 70.695 63.496 9.787 1.00 11.67 476 GLN A C 1
ATOM 3800 O O . GLN A 1 476 ? 69.605 63.078 9.411 1.00 10.32 476 GLN A O 1
ATOM 3806 N N . VAL A 1 477 ? 71.623 63.966 8.949 1.00 9.98 477 VAL A N 1
ATOM 3807 C CA . VAL A 1 477 ? 71.482 63.944 7.483 1.00 12.94 477 VAL A CA 1
ATOM 3808 C C . VAL A 1 477 ? 71.483 62.492 6.989 1.00 16.12 477 VAL A C 1
ATOM 3809 O O . VAL A 1 477 ? 70.820 62.169 6.007 1.00 13.31 477 VAL A O 1
ATOM 3813 N N . LEU A 1 478 ? 72.240 61.638 7.682 1.00 11.70 478 LEU A N 1
ATOM 3814 C CA . LEU A 1 478 ? 72.335 60.228 7.354 1.00 15.55 478 LEU A CA 1
ATOM 3815 C C . LEU A 1 478 ? 71.008 59.505 7.595 1.00 19.45 478 LEU A C 1
ATOM 3816 O O . LEU A 1 478 ? 70.501 58.796 6.716 1.00 15.77 478 LEU A O 1
ATOM 3821 N N . ALA A 1 479 ? 70.400 59.803 8.736 1.00 18.51 479 ALA A N 1
ATOM 3822 C CA . ALA A 1 479 ? 69.131 59.221 9.130 1.00 19.66 479 ALA A CA 1
ATOM 3823 C C . ALA A 1 479 ? 68.010 59.614 8.173 1.00 21.99 479 ALA A C 1
ATOM 3824 O O . ALA A 1 479 ? 67.257 58.746 7.704 1.00 27.97 479 ALA A O 1
ATOM 3826 N N . LYS A 1 480 ? 67.939 60.912 7.863 1.00 21.69 480 LYS A N 1
ATOM 3827 C CA . LYS A 1 480 ? 66.920 61.491 6.951 1.00 27.78 480 LYS A CA 1
ATOM 3828 C C . LYS A 1 480 ? 66.956 60.959 5.513 1.00 31.93 480 LYS A C 1
ATOM 3829 O O . LYS A 1 480 ? 66.004 61.147 4.776 1.00 34.54 480 LYS A O 1
ATOM 3835 N N . THR A 1 481 ? 68.078 60.370 5.097 1.00 29.27 481 THR A N 1
ATOM 3836 C CA . THR A 1 481 ? 68.238 59.893 3.721 1.00 24.37 481 THR A CA 1
ATOM 3837 C C . THR A 1 481 ? 68.314 58.386 3.598 1.00 27.05 481 THR A C 1
ATOM 3838 O O . THR A 1 481 ? 68.649 57.856 2.528 1.00 30.62 481 THR A O 1
ATOM 3842 N N . GLY A 1 482 ? 68.010 57.720 4.715 1.00 29.17 482 GLY A N 1
ATOM 3843 C CA . GLY A 1 482 ? 68.028 56.266 4.803 1.00 26.10 482 GLY A CA 1
ATOM 3844 C C . GLY A 1 482 ? 69.408 55.662 5.009 1.00 24.58 482 GLY A C 1
ATOM 3845 O O . GLY A 1 482 ? 69.534 54.463 5.253 1.00 27.89 482 GLY A O 1
ATOM 3846 N N . ASN A 1 483 ? 70.438 56.503 4.933 1.00 27.29 483 ASN A N 1
ATOM 3847 C CA . ASN A 1 483 ? 71.823 56.091 5.108 1.00 23.91 483 ASN A CA 1
ATOM 3848 C C . ASN A 1 483 ? 72.146 56.188 6.599 1.00 25.01 483 ASN A C 1
ATOM 3849 O O . ASN A 1 483 ? 73.068 56.883 7.019 1.00 19.99 483 ASN A O 1
ATOM 3854 N N . ILE A 1 484 ? 71.353 55.457 7.387 1.00 22.33 484 ILE A N 1
ATOM 3855 C CA . ILE A 1 484 ? 71.438 55.411 8.843 1.00 23.09 484 ILE A CA 1
ATOM 3856 C C . ILE A 1 484 ? 72.847 55.110 9.396 1.00 25.20 484 ILE A C 1
ATOM 3857 O O . ILE A 1 484 ? 73.507 54.154 8.973 1.00 26.52 484 ILE A O 1
ATOM 3862 N N . PRO A 1 485 ? 73.331 55.942 10.337 1.00 27.28 485 PRO A N 1
ATOM 3863 C CA . PRO A 1 485 ? 74.664 55.760 10.930 1.00 30.20 485 PRO A CA 1
ATOM 3864 C C . PRO A 1 485 ? 74.918 54.465 11.682 1.00 26.26 485 PRO A C 1
ATOM 3865 O O . PRO A 1 485 ? 76.024 53.899 11.648 1.00 24.62 485 PRO A O 1
ATOM 3869 N N . TYR A 1 486 ? 73.866 54.000 12.329 1.00 21.78 486 TYR A N 1
ATOM 3870 C CA . TYR A 1 486 ? 73.921 52.808 13.134 1.00 22.40 486 TYR A CA 1
ATOM 3871 C C . TYR A 1 486 ? 72.525 52.252 13.327 1.00 26.94 486 TYR A C 1
ATOM 3872 O O . TYR A 1 486 ? 71.531 52.912 12.977 1.00 23.40 486 TYR A O 1
ATOM 3881 N N . LYS A 1 487 ? 72.460 51.071 13.937 1.00 25.66 487 LYS A N 1
ATOM 3882 C CA . LYS A 1 487 ? 71.202 50.404 14.283 1.00 24.14 487 LYS A CA 1
ATOM 3883 C C . LYS A 1 487 ? 71.525 49.611 15.517 1.00 24.37 487 LYS A C 1
ATOM 3884 O O . LYS A 1 487 ? 72.689 49.297 15.754 1.00 28.04 487 LYS A O 1
ATOM 3890 N N . LEU A 1 488 ? 70.496 49.302 16.300 1.00 27.22 488 LEU A N 1
ATOM 3891 C CA . LEU A 1 488 ? 70.627 48.542 17.536 1.00 28.11 488 LEU A CA 1
ATOM 3892 C C . LEU A 1 488 ? 71.127 47.128 17.254 1.00 35.46 488 LEU A C 1
ATOM 3893 O O . LEU A 1 488 ? 70.888 46.585 16.170 1.00 35.55 488 LEU A O 1
ATOM 3898 N N . LYS A 1 489 ? 71.896 46.595 18.199 1.00 37.70 489 LYS A N 1
ATOM 3899 C CA . LYS A 1 489 ? 72.473 45.265 18.102 1.00 33.23 489 LYS A CA 1
ATOM 3900 C C . LYS A 1 489 ? 71.480 44.227 18.583 1.00 36.74 489 LYS A C 1
ATOM 3901 O O . LYS A 1 489 ? 71.364 43.167 17.997 1.00 37.40 489 LYS A O 1
ATOM 3907 N N . GLU A 1 490 ? 70.801 44.529 19.680 1.00 36.62 490 GLU A N 1
ATOM 3908 C CA . GLU A 1 490 ? 69.843 43.609 20.254 1.00 38.62 490 GLU A CA 1
ATOM 3909 C C . GLU A 1 490 ? 68.756 44.448 20.904 1.00 40.42 490 GLU A C 1
ATOM 3910 O O . GLU A 1 490 ? 69.056 45.548 21.367 1.00 48.03 490 GLU A O 1
ATOM 3916 N N . ILE A 1 491 ? 67.490 44.049 20.756 1.00 37.16 491 ILE A N 1
ATOM 3917 C CA . ILE A 1 491 ? 66.386 44.719 21.454 1.00 30.44 491 ILE A CA 1
ATOM 3918 C C . ILE A 1 491 ? 65.889 43.573 22.298 1.00 34.91 491 ILE A C 1
ATOM 3919 O O . ILE A 1 491 ? 65.685 42.470 21.770 1.00 34.65 491 ILE A O 1
ATOM 3924 N N . GLU A 1 492 ? 65.657 43.839 23.583 1.00 35.41 492 GLU A N 1
ATOM 3925 C CA . GLU A 1 492 ? 65.188 42.820 24.517 1.00 42.43 492 GLU A CA 1
ATOM 3926 C C . GLU A 1 492 ? 63.809 42.276 24.162 1.00 43.16 492 GLU A C 1
ATOM 3927 O O . GLU A 1 492 ? 62.873 43.070 24.031 1.00 46.84 492 GLU A O 1
ATOM 3933 N N . GLY A 1 493 ? 63.733 40.985 23.817 1.00 37.91 493 GLY A N 1
ATOM 3934 C CA . GLY A 1 493 ? 62.428 40.407 23.597 1.00 32.37 493 GLY A CA 1
ATOM 3935 C C . GLY A 1 493 ? 61.841 39.616 22.462 1.00 35.13 493 GLY A C 1
ATOM 3936 O O . GLY A 1 493 ? 60.627 39.383 22.529 1.00 37.45 493 GLY A O 1
ATOM 3937 N N . LYS A 1 494 ? 62.605 39.191 21.458 1.00 36.58 494 LYS A N 1
ATOM 3938 C CA . LYS A 1 494 ? 62.043 38.399 20.321 1.00 39.89 494 LYS A CA 1
ATOM 3939 C C . LYS A 1 494 ? 60.628 38.829 19.854 1.00 37.52 494 LYS A C 1
ATOM 3940 O O . LYS A 1 494 ? 59.599 38.253 20.236 1.00 35.53 494 LYS A O 1
ATOM 3946 N N . VAL A 1 495 ? 60.611 39.969 19.189 1.00 27.33 495 VAL A N 1
ATOM 3947 C CA . VAL A 1 495 ? 59.413 40.564 18.653 1.00 22.44 495 VAL A CA 1
ATOM 3948 C C . VAL A 1 495 ? 59.759 40.676 17.192 1.00 22.76 495 VAL A C 1
ATOM 3949 O O . VAL A 1 495 ? 60.855 41.110 16.872 1.00 23.03 495 VAL A O 1
ATOM 3953 N N . ASP A 1 496 ? 58.819 40.365 16.306 1.00 23.29 496 ASP A N 1
ATOM 3954 C CA . ASP A 1 496 ? 59.099 40.419 14.881 1.00 22.76 496 ASP A CA 1
ATOM 3955 C C . ASP A 1 496 ? 58.917 41.787 14.180 1.00 27.45 496 ASP A C 1
ATOM 3956 O O . ASP A 1 496 ? 59.511 41.999 13.113 1.00 27.60 496 ASP A O 1
ATOM 3961 N N . ALA A 1 497 ? 58.126 42.704 14.766 1.00 24.26 497 ALA A N 1
ATOM 3962 C CA . ALA A 1 497 ? 57.900 44.082 14.231 1.00 20.82 497 ALA A CA 1
ATOM 3963 C C . ALA A 1 497 ? 57.248 45.032 15.232 1.00 20.07 497 ALA A C 1
ATOM 3964 O O . ALA A 1 497 ? 56.368 44.644 16.009 1.00 21.18 497 ALA A O 1
ATOM 3966 N N . PHE A 1 498 ? 57.711 46.282 15.206 1.00 20.40 498 PHE A N 1
ATOM 3967 C CA . PHE A 1 498 ? 57.227 47.351 16.090 1.00 18.96 498 PHE A CA 1
ATOM 3968 C C . PHE A 1 498 ? 56.453 48.335 15.240 1.00 21.92 498 PHE A C 1
ATOM 3969 O O . PHE A 1 498 ? 57.035 49.038 14.409 1.00 27.98 498 PHE A O 1
ATOM 3977 N N . VAL A 1 499 ? 55.134 48.321 15.360 1.00 12.09 499 VAL A N 1
ATOM 3978 C CA . VAL A 1 499 ? 54.352 49.234 14.560 1.00 9.27 499 VAL A CA 1
ATOM 3979 C C . VAL A 1 499 ? 53.821 50.380 15.406 1.00 11.21 499 VAL A C 1
ATOM 3980 O O . VAL A 1 499 ? 53.250 50.162 16.463 1.00 9.23 499 VAL A O 1
ATOM 3984 N N . GLY A 1 500 ? 54.090 51.608 14.974 1.00 14.94 500 GLY A N 1
ATOM 3985 C CA . GLY A 1 500 ? 53.605 52.758 15.717 1.00 12.69 500 GLY A CA 1
ATOM 3986 C C . GLY A 1 500 ? 52.555 53.515 14.938 1.00 10.93 500 GLY A C 1
ATOM 3987 O O . GLY A 1 500 ? 52.785 53.813 13.765 1.00 6.26 500 GLY A O 1
ATOM 3988 N N . ILE A 1 501 ? 51.404 53.770 15.568 1.00 13.31 501 ILE A N 1
ATOM 3989 C CA . ILE A 1 501 ? 50.309 54.482 14.906 1.00 19.03 501 ILE A CA 1
ATOM 3990 C C . ILE A 1 501 ? 49.747 55.694 15.677 1.00 16.36 501 ILE A C 1
ATOM 3991 O O . ILE A 1 501 ? 49.921 55.791 16.894 1.00 19.71 501 ILE A O 1
ATOM 3996 N N . ASP A 1 502 ? 49.249 56.674 14.912 1.00 15.51 502 ASP A N 1
ATOM 3997 C CA . ASP A 1 502 ? 48.481 57.815 15.416 1.00 14.30 502 ASP A CA 1
ATOM 3998 C C . ASP A 1 502 ? 47.503 57.982 14.285 1.00 19.60 502 ASP A C 1
ATOM 3999 O O . ASP A 1 502 ? 47.815 57.743 13.106 1.00 22.58 502 ASP A O 1
ATOM 4004 N N . ILE A 1 503 ? 46.271 58.253 14.688 1.00 21.32 503 ILE A N 1
ATOM 4005 C CA . ILE A 1 503 ? 45.171 58.495 13.793 1.00 18.47 503 ILE A CA 1
ATOM 4006 C C . ILE A 1 503 ? 44.595 59.775 14.374 1.00 21.58 503 ILE A C 1
ATOM 4007 O O . ILE A 1 503 ? 44.361 59.865 15.591 1.00 19.07 503 ILE A O 1
ATOM 4012 N N . SER A 1 504 ? 44.534 60.802 13.530 1.00 27.97 504 SER A N 1
ATOM 4013 C CA . SER A 1 504 ? 43.988 62.104 13.912 1.00 38.93 504 SER A CA 1
ATOM 4014 C C . SER A 1 504 ? 42.871 62.446 12.949 1.00 37.30 504 SER A C 1
ATOM 4015 O O . SER A 1 504 ? 43.037 62.400 11.733 1.00 45.06 504 SER A O 1
ATOM 4018 N N . ARG A 1 505 ? 41.729 62.803 13.516 1.00 47.58 505 ARG A N 1
ATOM 4019 C CA . ARG A 1 505 ? 40.527 63.117 12.751 1.00 51.30 505 ARG A CA 1
ATOM 4020 C C . ARG A 1 505 ? 40.050 64.566 12.821 1.00 46.24 505 ARG A C 1
ATOM 4021 O O . ARG A 1 505 ? 40.427 65.316 13.724 1.00 44.93 505 ARG A O 1
ATOM 4029 N N . ILE A 1 506 ? 39.271 64.975 11.828 1.00 45.14 506 ILE A N 1
ATOM 4030 C CA . ILE A 1 506 ? 38.703 66.305 11.895 1.00 50.18 506 ILE A CA 1
ATOM 4031 C C . ILE A 1 506 ? 37.223 66.143 12.240 1.00 58.65 506 ILE A C 1
ATOM 4032 O O . ILE A 1 506 ? 36.478 65.379 11.607 1.00 47.74 506 ILE A O 1
ATOM 4037 N N . THR A 1 507 ? 36.889 66.772 13.367 1.00 62.15 507 THR A N 1
ATOM 4038 C CA . THR A 1 507 ? 35.555 66.774 13.938 1.00 69.18 507 THR A CA 1
ATOM 4039 C C . THR A 1 507 ? 34.740 67.972 13.425 1.00 77.04 507 THR A C 1
ATOM 4040 O O . THR A 1 507 ? 35.173 69.145 13.473 1.00 77.64 507 THR A O 1
ATOM 4044 N N . ARG A 1 508 ? 33.590 67.631 12.840 1.00 81.32 508 ARG A N 1
ATOM 4045 C CA . ARG A 1 508 ? 32.627 68.606 12.333 1.00 86.18 508 ARG A CA 1
ATOM 4046 C C . ARG A 1 508 ? 31.249 68.111 12.723 1.00 89.74 508 ARG A C 1
ATOM 4047 O O . ARG A 1 508 ? 30.694 67.197 12.102 1.00 93.78 508 ARG A O 1
ATOM 4055 N N . ASP A 1 509 ? 30.738 68.718 13.801 1.00 93.62 509 ASP A N 1
ATOM 4056 C CA . ASP A 1 509 ? 29.435 68.433 14.435 1.00 95.93 509 ASP A CA 1
ATOM 4057 C C . ASP A 1 509 ? 29.432 67.139 15.258 1.00 102.28 509 ASP A C 1
ATOM 4058 O O . ASP A 1 509 ? 29.703 67.179 16.474 1.00 97.47 509 ASP A O 1
ATOM 4063 N N . GLY A 1 510 ? 29.194 66.012 14.585 1.00 99.45 510 GLY A N 1
ATOM 4064 C CA . GLY A 1 510 ? 29.122 64.729 15.266 1.00 100.32 510 GLY A CA 1
ATOM 4065 C C . GLY A 1 510 ? 29.915 63.571 14.699 1.00 100.49 510 GLY A C 1
ATOM 4066 O O . GLY A 1 510 ? 30.693 62.973 15.449 1.00 99.77 510 GLY A O 1
ATOM 4067 N N . LYS A 1 511 ? 29.675 63.214 13.428 1.00 99.63 511 LYS A N 1
ATOM 4068 C CA . LYS A 1 511 ? 30.387 62.107 12.767 1.00 95.75 511 LYS A CA 1
ATOM 4069 C C . LYS A 1 511 ? 31.579 62.544 11.886 1.00 95.70 511 LYS A C 1
ATOM 4070 O O . LYS A 1 511 ? 31.520 63.571 11.193 1.00 94.15 511 LYS A O 1
ATOM 4076 N N . THR A 1 512 ? 32.673 61.775 11.993 1.00 92.64 512 THR A N 1
ATOM 4077 C CA . THR A 1 512 ? 33.961 62.012 11.317 1.00 86.35 512 THR A CA 1
ATOM 4078 C C . THR A 1 512 ? 33.981 62.266 9.809 1.00 81.33 512 THR A C 1
ATOM 4079 O O . THR A 1 512 ? 33.607 61.405 8.994 1.00 81.83 512 THR A O 1
ATOM 4083 N N . VAL A 1 513 ? 34.559 63.422 9.483 1.00 79.20 513 VAL A N 1
ATOM 4084 C CA . VAL A 1 513 ? 34.729 63.921 8.126 1.00 71.59 513 VAL A CA 1
ATOM 4085 C C . VAL A 1 513 ? 36.068 63.432 7.532 1.00 71.35 513 VAL A C 1
ATOM 4086 O O . VAL A 1 513 ? 36.101 62.443 6.792 1.00 64.93 513 VAL A O 1
ATOM 4090 N N . ASN A 1 514 ? 37.156 64.130 7.856 1.00 60.35 514 ASN A N 1
ATOM 4091 C CA . ASN A 1 514 ? 38.478 63.765 7.369 1.00 53.70 514 ASN A CA 1
ATOM 4092 C C . ASN A 1 514 ? 39.285 63.095 8.493 1.00 47.30 514 ASN A C 1
ATOM 4093 O O . ASN A 1 514 ? 39.047 63.348 9.687 1.00 41.44 514 ASN A O 1
ATOM 4098 N N . ALA A 1 515 ? 40.188 62.204 8.069 1.00 44.72 515 ALA A N 1
ATOM 4099 C CA . ALA A 1 515 ? 41.086 61.426 8.934 1.00 39.58 515 ALA A CA 1
ATOM 4100 C C . ALA A 1 515 ? 42.366 61.044 8.207 1.00 33.56 515 ALA A C 1
ATOM 4101 O O . ALA A 1 515 ? 42.354 60.734 7.022 1.00 33.83 515 ALA A O 1
ATOM 4103 N N . VAL A 1 516 ? 43.468 61.076 8.942 1.00 31.51 516 VAL A N 1
ATOM 4104 C CA . VAL A 1 516 ? 44.785 60.721 8.434 1.00 26.71 516 VAL A CA 1
ATOM 4105 C C . VAL A 1 516 ? 45.391 59.706 9.415 1.00 29.29 516 VAL A C 1
ATOM 4106 O O . VAL A 1 516 ? 45.332 59.909 10.644 1.00 21.48 516 VAL A O 1
ATOM 4110 N N . ALA A 1 517 ? 45.987 58.640 8.863 1.00 17.72 517 ALA A N 1
ATOM 4111 C CA . ALA A 1 517 ? 46.657 57.590 9.646 1.00 18.86 517 ALA A CA 1
ATOM 4112 C C . ALA A 1 517 ? 48.120 57.526 9.279 1.00 24.55 517 ALA A C 1
ATOM 4113 O O . ALA A 1 517 ? 48.462 57.459 8.088 1.00 24.32 517 ALA A O 1
ATOM 4115 N N . PHE A 1 518 ? 48.984 57.546 10.292 1.00 17.93 518 PHE A N 1
ATOM 4116 C CA . PHE A 1 518 ? 50.411 57.421 10.043 1.00 18.72 518 PHE A CA 1
ATOM 4117 C C . PHE A 1 518 ? 51.056 56.249 10.796 1.00 22.38 518 PHE A C 1
ATOM 4118 O O . PHE A 1 518 ? 51.371 56.341 11.995 1.00 19.78 518 PHE A O 1
ATOM 4126 N N . THR A 1 519 ? 51.358 55.207 10.022 1.00 17.72 519 THR A N 1
ATOM 4127 C CA . THR A 1 519 ? 51.972 53.967 10.512 1.00 17.82 519 THR A CA 1
ATOM 4128 C C . THR A 1 519 ? 53.464 53.892 10.186 1.00 15.96 519 THR A C 1
ATOM 4129 O O . THR A 1 519 ? 53.922 54.372 9.130 1.00 15.06 519 THR A O 1
ATOM 4133 N N . LYS A 1 520 ? 54.210 53.358 11.156 1.00 16.67 520 LYS A N 1
ATOM 4134 C CA . LYS A 1 520 ? 55.656 53.186 11.077 1.00 9.25 520 LYS A CA 1
ATOM 4135 C C . LYS A 1 520 ? 56.001 51.773 11.524 1.00 5.91 520 LYS A C 1
ATOM 4136 O O . LYS A 1 520 ? 55.859 51.414 12.697 1.00 4.80 520 LYS A O 1
ATOM 4142 N N . ILE A 1 521 ? 56.402 50.959 10.564 1.00 6.62 521 ILE A N 1
ATOM 4143 C CA . ILE A 1 521 ? 56.784 49.575 10.839 1.00 12.97 521 ILE A CA 1
ATOM 4144 C C . ILE A 1 521 ? 58.308 49.472 10.990 1.00 13.30 521 ILE A C 1
ATOM 4145 O O . ILE A 1 521 ? 59.054 49.908 10.096 1.00 6.43 521 ILE A O 1
ATOM 4150 N N . PHE A 1 522 ? 58.732 48.886 12.120 1.00 12.04 522 PHE A N 1
ATOM 4151 C CA . PHE A 1 522 ? 60.149 48.691 12.456 1.00 20.22 522 PHE A CA 1
ATOM 4152 C C . PHE A 1 522 ? 60.612 47.222 12.571 1.00 23.98 522 PHE A C 1
ATOM 4153 O O . PHE A 1 522 ? 59.792 46.294 12.617 1.00 23.84 522 PHE A O 1
ATOM 4161 N N . ASN A 1 523 ? 61.946 47.063 12.596 1.00 32.57 523 ASN A N 1
ATOM 4162 C CA . ASN A 1 523 ? 62.727 45.800 12.685 1.00 32.50 523 ASN A CA 1
ATOM 4163 C C . ASN A 1 523 ? 63.014 45.467 14.141 1.00 29.66 523 ASN A C 1
ATOM 4164 O O . ASN A 1 523 ? 62.905 46.332 14.998 1.00 28.49 523 ASN A O 1
ATOM 4169 N N . SER A 1 524 ? 63.502 44.249 14.398 1.00 35.32 524 SER A N 1
ATOM 4170 C CA . SER A 1 524 ? 63.884 43.800 15.756 1.00 33.36 524 SER A CA 1
ATOM 4171 C C . SER A 1 524 ? 65.225 44.434 16.127 1.00 33.83 524 SER A C 1
ATOM 4172 O O . SER A 1 524 ? 65.708 44.300 17.254 1.00 35.96 524 SER A O 1
ATOM 4175 N N . LYS A 1 525 ? 65.851 45.051 15.122 1.00 37.11 525 LYS A N 1
ATOM 4176 C CA . LYS A 1 525 ? 67.122 45.745 15.264 1.00 38.21 525 LYS A CA 1
ATOM 4177 C C . LYS A 1 525 ? 66.877 47.275 15.255 1.00 35.69 525 LYS A C 1
ATOM 4178 O O . LYS A 1 525 ? 67.805 48.081 15.231 1.00 39.34 525 LYS A O 1
ATOM 4184 N N . GLY A 1 526 ? 65.596 47.642 15.249 1.00 36.63 526 GLY A N 1
ATOM 4185 C CA . GLY A 1 526 ? 65.187 49.032 15.282 1.00 28.54 526 GLY A CA 1
ATOM 4186 C C . GLY A 1 526 ? 65.119 49.811 13.982 1.00 32.70 526 GLY A C 1
ATOM 4187 O O . GLY A 1 526 ? 64.681 50.963 14.025 1.00 28.53 526 GLY A O 1
ATOM 4188 N N . GLU A 1 527 ? 65.556 49.245 12.849 1.00 27.80 527 GLU A N 1
ATOM 4189 C CA . GLU A 1 527 ? 65.536 49.989 11.587 1.00 27.15 527 GLU A CA 1
ATOM 4190 C C . GLU A 1 527 ? 64.175 50.093 10.904 1.00 30.27 527 GLU A C 1
ATOM 4191 O O . GLU A 1 527 ? 63.312 49.234 11.096 1.00 33.32 527 GLU A O 1
ATOM 4197 N N . LEU A 1 528 ? 63.971 51.179 10.151 1.00 29.49 528 LEU A N 1
ATOM 4198 C CA . LEU A 1 528 ? 62.696 51.428 9.487 1.00 24.39 528 LEU A CA 1
ATOM 4199 C C . LEU A 1 528 ? 62.429 50.543 8.278 1.00 25.93 528 LEU A C 1
ATOM 4200 O O . LEU A 1 528 ? 63.099 50.634 7.238 1.00 21.79 528 LEU A O 1
ATOM 4205 N N . VAL A 1 529 ? 61.426 49.692 8.431 1.00 17.58 529 VAL A N 1
ATOM 4206 C CA . VAL A 1 529 ? 61.043 48.826 7.358 1.00 18.55 529 VAL A CA 1
ATOM 4207 C C . VAL A 1 529 ? 60.210 49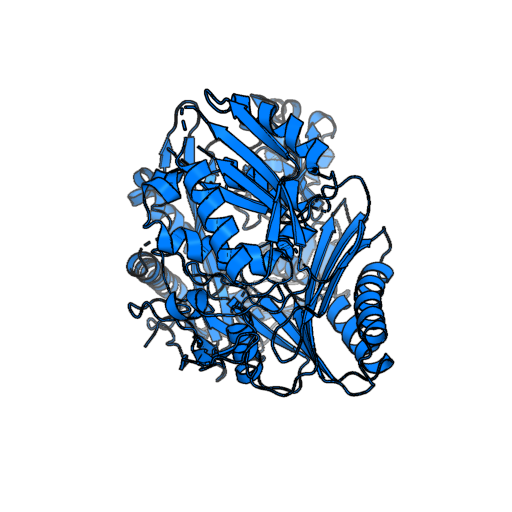.665 6.375 1.00 19.26 529 VAL A C 1
ATOM 4208 O O . VAL A 1 529 ? 60.644 49.832 5.243 1.00 24.97 529 VAL A O 1
ATOM 4212 N N . ARG A 1 530 ? 59.058 50.201 6.797 1.00 20.29 530 ARG A N 1
ATOM 4213 C CA . ARG A 1 530 ? 58.220 51.041 5.929 1.00 17.45 530 ARG A CA 1
ATOM 4214 C C . ARG A 1 530 ? 57.312 51.894 6.750 1.00 19.64 530 ARG A C 1
ATOM 4215 O O . ARG A 1 530 ? 56.978 51.513 7.862 1.00 26.07 530 ARG A O 1
ATOM 4223 N N . TYR A 1 531 ? 56.885 53.027 6.188 1.00 21.92 531 TYR A N 1
ATOM 4224 C CA . TYR A 1 531 ? 55.887 53.893 6.826 1.00 18.83 531 TYR A CA 1
ATOM 4225 C C . TYR A 1 531 ? 54.701 53.926 5.886 1.00 23.28 531 TYR A C 1
ATOM 4226 O O . TYR A 1 531 ? 54.844 53.643 4.689 1.00 19.26 531 TYR A O 1
ATOM 4235 N N . TYR A 1 532 ? 53.551 54.328 6.405 1.00 22.23 532 TYR A N 1
ATOM 4236 C CA . TYR A 1 532 ? 52.363 54.435 5.576 1.00 22.77 532 TYR A CA 1
ATOM 4237 C C . TYR A 1 532 ? 51.498 55.582 6.067 1.00 15.83 532 TYR A C 1
ATOM 4238 O O . TYR A 1 532 ? 50.972 55.588 7.189 1.00 16.13 532 TYR A O 1
ATOM 4247 N N . LEU A 1 533 ? 51.387 56.567 5.195 1.00 16.66 533 LEU A N 1
ATOM 4248 C CA . LEU A 1 533 ? 50.631 57.759 5.474 1.00 21.52 533 LEU A CA 1
ATOM 4249 C C . LEU A 1 533 ? 49.464 57.843 4.501 1.00 21.87 533 LEU A C 1
ATOM 4250 O O . LEU A 1 533 ? 49.684 57.920 3.298 1.00 24.07 533 LEU A O 1
ATOM 4255 N N . THR A 1 534 ? 48.234 57.769 5.017 1.00 22.67 534 THR A N 1
ATOM 4256 C CA . THR A 1 534 ? 47.047 57.832 4.176 1.00 23.51 534 THR A CA 1
ATOM 4257 C C . THR A 1 534 ? 46.018 58.725 4.804 1.00 29.02 534 THR A C 1
ATOM 4258 O O . THR A 1 534 ? 45.845 58.723 6.027 1.00 27.85 534 THR A O 1
ATOM 4262 N N . SER A 1 535 ? 45.308 59.448 3.936 1.00 35.07 535 SER A N 1
ATOM 4263 C CA . SER A 1 535 ? 44.190 60.294 4.337 1.00 37.26 535 SER A CA 1
ATOM 4264 C C . SER A 1 535 ? 43.004 59.392 4.009 1.00 36.97 535 SER A C 1
ATOM 4265 O O . SER A 1 535 ? 43.027 58.667 3.014 1.00 40.22 535 SER A O 1
ATOM 4268 N N . TYR A 1 536 ? 42.006 59.378 4.884 1.00 40.22 536 TYR A N 1
ATOM 4269 C CA . TYR A 1 536 ? 40.839 58.535 4.703 1.00 42.57 536 TYR A CA 1
ATOM 4270 C C . TYR A 1 536 ? 39.540 59.339 4.606 1.00 51.37 536 TYR A C 1
ATOM 4271 O O . TYR A 1 536 ? 39.422 60.377 5.284 1.00 50.25 536 TYR A O 1
ATOM 4280 N N . PRO A 1 537 ? 38.560 58.886 3.765 1.00 60.25 537 PRO A N 1
ATOM 4281 C CA . PRO A 1 537 ? 37.236 59.554 3.554 1.00 66.27 537 PRO A CA 1
ATOM 4282 C C . PRO A 1 537 ? 36.278 59.502 4.768 1.00 68.71 537 PRO A C 1
ATOM 4283 O O . PRO A 1 537 ? 36.660 59.101 5.867 1.00 70.59 537 PRO A O 1
ATOM 4287 N N . ALA A 1 538 ? 35.011 59.871 4.536 1.00 76.51 538 ALA A N 1
ATOM 4288 C CA . ALA A 1 538 ? 34.003 59.877 5.603 1.00 76.15 538 ALA A CA 1
ATOM 4289 C C . ALA A 1 538 ? 33.037 58.696 5.690 1.00 79.69 538 ALA A C 1
ATOM 4290 O O . ALA A 1 538 ? 32.064 58.623 4.930 1.00 80.78 538 ALA A O 1
ATOM 4292 N N . PHE A 1 539 ? 33.364 57.729 6.556 1.00 79.57 539 PHE A N 1
ATOM 4293 C CA . PHE A 1 539 ? 32.513 56.562 6.833 1.00 83.30 539 PHE A CA 1
ATOM 4294 C C . PHE A 1 539 ? 32.650 56.170 8.298 1.00 84.37 539 PHE A C 1
ATOM 4295 O O . PHE A 1 539 ? 33.734 56.281 8.857 1.00 89.42 539 PHE A O 1
ATOM 4303 N N . GLY A 1 540 ? 31.557 55.704 8.894 1.00 87.59 540 GLY A N 1
ATOM 4304 C CA . GLY A 1 540 ? 31.525 55.337 10.309 1.00 86.98 540 GLY A CA 1
ATOM 4305 C C . GLY A 1 540 ? 32.612 54.453 10.906 1.00 90.13 540 GLY A C 1
ATOM 4306 O O . GLY A 1 540 ? 33.646 54.953 11.359 1.00 88.78 540 GLY A O 1
ATOM 4307 N N . GLU A 1 541 ? 32.363 53.144 10.912 1.00 91.54 541 GLU A N 1
ATOM 4308 C CA . GLU A 1 541 ? 33.297 52.151 11.451 1.00 91.91 541 GLU A CA 1
ATOM 4309 C C . GLU A 1 541 ? 34.338 51.735 10.438 1.00 90.25 541 GLU A C 1
ATOM 4310 O O . GLU A 1 541 ? 35.375 51.200 10.829 1.00 87.25 541 GLU A O 1
ATOM 4316 N N . LYS A 1 542 ? 33.999 51.861 9.148 1.00 86.29 542 LYS A N 1
ATOM 4317 C CA . LYS A 1 542 ? 34.869 51.478 8.027 1.00 84.70 542 LYS A CA 1
ATOM 4318 C C . LYS A 1 542 ? 36.182 52.235 8.015 1.00 84.86 542 LYS A C 1
ATOM 4319 O O . LYS A 1 542 ? 37.124 51.803 7.360 1.00 82.81 542 LYS A O 1
ATOM 4325 N N . LEU A 1 543 ? 36.224 53.338 8.772 1.00 79.56 543 LEU A N 1
ATOM 4326 C CA . LEU A 1 543 ? 37.399 54.196 8.947 1.00 78.02 543 LEU A CA 1
ATOM 4327 C C . LEU A 1 543 ? 38.478 53.463 9.735 1.00 73.77 543 LEU A C 1
ATOM 4328 O O . LEU A 1 543 ? 39.459 52.969 9.169 1.00 81.41 543 LEU A O 1
ATOM 4333 N N . THR A 1 544 ? 38.212 53.330 11.034 1.00 68.26 544 THR A N 1
ATOM 4334 C CA . THR A 1 544 ? 39.048 52.658 12.014 1.00 61.62 544 THR A CA 1
ATOM 4335 C C . THR A 1 544 ? 39.525 51.307 11.486 1.00 57.34 544 THR A C 1
ATOM 4336 O O . THR A 1 544 ? 40.727 51.062 11.416 1.00 58.34 544 THR A O 1
ATOM 4340 N N . GLU A 1 545 ? 38.566 50.524 10.988 1.00 55.25 545 GLU A N 1
ATOM 4341 C CA . GLU A 1 545 ? 38.772 49.198 10.411 1.00 52.09 545 GLU A CA 1
ATOM 4342 C C . GLU A 1 545 ? 39.675 49.187 9.184 1.00 46.39 545 GLU A C 1
ATOM 4343 O O . GLU A 1 545 ? 40.556 48.331 9.084 1.00 41.29 545 GLU A O 1
ATOM 4349 N N . LYS A 1 546 ? 39.454 50.127 8.257 1.00 41.41 546 LYS A N 1
ATOM 4350 C CA . LYS A 1 546 ? 40.256 50.185 7.031 1.00 42.18 546 LYS A CA 1
ATOM 4351 C C . LYS A 1 546 ? 41.648 50.580 7.396 1.00 36.48 546 LYS A C 1
ATOM 4352 O O . LYS A 1 546 ? 42.573 49.833 7.107 1.00 39.78 546 LYS A O 1
ATOM 4358 N N . ALA A 1 547 ? 41.748 51.643 8.200 1.00 39.90 547 ALA A N 1
ATOM 4359 C CA . ALA A 1 547 ? 43.018 52.190 8.693 1.00 36.07 547 ALA A CA 1
ATOM 4360 C C . ALA A 1 547 ? 43.904 51.122 9.305 1.00 33.20 547 ALA A C 1
ATOM 4361 O O . ALA A 1 547 ? 45.083 51.008 8.930 1.00 34.02 547 ALA A O 1
ATOM 4363 N N . ILE A 1 548 ? 43.282 50.270 10.130 1.00 23.68 548 ILE A N 1
ATOM 4364 C CA . ILE A 1 548 ? 43.980 49.186 10.791 1.00 19.96 548 ILE A CA 1
ATOM 4365 C C . ILE A 1 548 ? 44.108 47.926 9.949 1.00 24.83 548 ILE A C 1
ATOM 4366 O O . ILE A 1 548 ? 45.075 47.184 10.112 1.00 28.68 548 ILE A O 1
ATOM 4371 N N . GLY A 1 549 ? 43.202 47.725 8.996 1.00 22.45 549 GLY A N 1
ATOM 4372 C CA . GLY A 1 549 ? 43.294 46.552 8.133 1.00 23.88 549 GLY A CA 1
ATOM 4373 C C . GLY A 1 549 ? 44.381 46.787 7.106 1.00 27.00 549 GLY A C 1
ATOM 4374 O O . GLY A 1 549 ? 45.092 45.847 6.687 1.00 13.62 549 GLY A O 1
ATOM 4375 N N . ASP A 1 550 ? 44.492 48.068 6.720 1.00 19.29 550 ASP A N 1
ATOM 4376 C CA . ASP A 1 550 ? 45.490 48.542 5.768 1.00 24.10 550 ASP A CA 1
ATOM 4377 C C . ASP A 1 550 ? 46.842 48.296 6.391 1.00 22.91 550 ASP A C 1
ATOM 4378 O O . ASP A 1 550 ? 47.722 47.715 5.735 1.00 30.86 550 ASP A O 1
ATOM 4383 N N . VAL A 1 551 ? 46.959 48.622 7.683 1.00 16.37 551 VAL A N 1
ATOM 4384 C CA . VAL A 1 551 ? 48.181 48.389 8.460 1.00 14.50 551 VAL A CA 1
ATOM 4385 C C . VAL A 1 551 ? 48.553 46.886 8.429 1.00 15.24 551 VAL A C 1
ATOM 4386 O O . VAL A 1 551 ? 49.709 46.500 8.192 1.00 16.97 551 VAL A O 1
ATOM 4390 N N . PHE A 1 552 ? 47.526 46.052 8.551 1.00 17.12 552 PHE A N 1
ATOM 4391 C CA . PHE A 1 552 ? 47.693 44.615 8.526 1.00 16.07 552 PHE A CA 1
ATOM 4392 C C . PHE A 1 552 ? 48.031 44.058 7.166 1.00 15.75 552 PHE A C 1
ATOM 4393 O O . PHE A 1 552 ? 48.936 43.240 7.072 1.00 10.32 552 PHE A O 1
ATOM 4401 N N . SER A 1 553 ? 47.370 44.560 6.110 1.00 18.79 553 SER A N 1
ATOM 4402 C CA . SER A 1 553 ? 47.675 44.116 4.745 1.00 16.14 553 SER A CA 1
ATOM 4403 C C . SER A 1 553 ? 49.074 44.564 4.338 1.00 14.69 553 SER A C 1
ATOM 4404 O O . SER A 1 553 ? 49.740 43.858 3.596 1.00 18.75 553 SER A O 1
ATOM 4407 N N . LEU A 1 554 ? 49.546 45.680 4.897 1.00 18.70 554 LEU A N 1
ATOM 4408 C CA . LEU A 1 554 ? 50.905 46.149 4.623 1.00 15.66 554 LEU A CA 1
ATOM 4409 C C . LEU A 1 554 ? 51.911 45.197 5.283 1.00 22.82 554 LEU A C 1
ATOM 4410 O O . LEU A 1 554 ? 52.920 44.873 4.665 1.00 28.43 554 LEU A O 1
ATOM 4415 N N . LEU A 1 555 ? 51.610 44.706 6.493 1.00 17.75 555 LEU A N 1
ATOM 4416 C CA . LEU A 1 555 ? 52.513 43.779 7.185 1.00 19.82 555 LEU A CA 1
ATOM 4417 C C . LEU A 1 555 ? 52.601 42.494 6.397 1.00 22.50 555 LEU A C 1
ATOM 4418 O O . LEU A 1 555 ? 53.682 41.940 6.226 1.00 20.68 555 LEU A O 1
ATOM 4423 N N . GLU A 1 556 ? 51.477 42.113 5.793 1.00 28.37 556 GLU A N 1
ATOM 4424 C CA . GLU A 1 556 ? 51.398 40.907 4.971 1.00 28.81 556 GLU A CA 1
ATOM 4425 C C . GLU A 1 556 ? 52.231 41.115 3.707 1.00 27.68 556 GLU A C 1
ATOM 4426 O O . GLU A 1 556 ? 53.014 40.235 3.334 1.00 31.76 556 GLU A O 1
ATOM 4432 N N . LYS A 1 557 ? 52.106 42.310 3.112 1.00 23.88 557 LYS A N 1
ATOM 4433 C CA . LYS A 1 557 ? 52.837 42.676 1.900 1.00 27.66 557 LYS A CA 1
ATOM 4434 C C . LYS A 1 557 ? 54.351 42.663 2.135 1.00 28.67 557 LYS A C 1
ATOM 4435 O O . LYS A 1 557 ? 55.127 42.428 1.194 1.00 33.94 557 LYS A O 1
ATOM 4441 N N . LEU A 1 558 ? 54.734 42.834 3.405 1.00 25.92 558 LEU A N 1
ATOM 4442 C CA . LEU A 1 558 ? 56.122 42.861 3.832 1.00 32.70 558 LEU A CA 1
ATOM 4443 C C . LEU A 1 558 ? 56.653 41.501 4.328 1.00 39.42 558 LEU A C 1
ATOM 4444 O O . LEU A 1 558 ? 57.676 41.444 5.032 1.00 42.55 558 LEU A O 1
ATOM 4449 N N . GLY A 1 559 ? 55.945 40.422 3.969 1.00 44.04 559 GLY A N 1
ATOM 4450 C CA . GLY A 1 559 ? 56.353 39.053 4.317 1.00 51.90 559 GLY A CA 1
ATOM 4451 C C . GLY A 1 559 ? 56.383 38.568 5.761 1.00 47.22 559 GLY A C 1
ATOM 4452 O O . GLY A 1 559 ? 57.301 37.842 6.178 1.00 50.13 559 GLY A O 1
ATOM 4453 N N . PHE A 1 560 ? 55.410 39.010 6.542 1.00 44.48 560 PHE A N 1
ATOM 4454 C CA . PHE A 1 560 ? 55.304 38.584 7.916 1.00 43.60 560 PHE A CA 1
ATOM 4455 C C . PHE A 1 560 ? 54.364 37.393 7.926 1.00 46.15 560 PHE A C 1
ATOM 4456 O O . PHE A 1 560 ? 53.161 37.508 7.648 1.00 39.18 560 PHE A O 1
ATOM 4464 N N . LYS A 1 561 ? 54.964 36.241 8.206 1.00 50.95 561 LYS A N 1
ATOM 4465 C CA . LYS A 1 561 ? 54.293 34.951 8.255 1.00 51.00 561 LYS A CA 1
ATOM 4466 C C . LYS A 1 561 ? 53.402 34.848 9.494 1.00 45.44 561 LYS A C 1
ATOM 4467 O O . LYS A 1 561 ? 53.543 35.611 10.454 1.00 39.51 561 LYS A O 1
ATOM 4473 N N . LYS A 1 562 ? 52.452 33.920 9.416 1.00 50.59 562 LYS A N 1
ATOM 4474 C CA . LYS A 1 562 ? 51.462 33.608 10.454 1.00 54.91 562 LYS A CA 1
ATOM 4475 C C . LYS A 1 562 ? 52.184 33.190 11.745 1.00 48.93 562 LYS A C 1
ATOM 4476 O O . LYS A 1 562 ? 53.032 32.304 11.713 1.00 49.72 562 LYS A O 1
ATOM 4482 N N . GLY A 1 563 ? 51.938 33.923 12.832 1.00 47.62 563 GLY A N 1
ATOM 4483 C CA . GLY A 1 563 ? 52.551 33.608 14.116 1.00 37.74 563 GLY A CA 1
ATOM 4484 C C . GLY A 1 563 ? 53.755 34.442 14.503 1.00 34.42 563 GLY A C 1
ATOM 4485 O O . GLY A 1 563 ? 54.589 34.032 15.335 1.00 31.32 563 GLY A O 1
ATOM 4486 N N . SER A 1 564 ? 53.863 35.605 13.871 1.00 32.25 564 SER A N 1
ATOM 4487 C CA . SER A 1 564 ? 54.949 36.525 14.156 1.00 29.87 564 SER A CA 1
ATOM 4488 C C . SER A 1 564 ? 54.442 37.520 15.221 1.00 24.92 564 SER A C 1
ATOM 4489 O O . SER A 1 564 ? 53.258 37.892 15.213 1.00 24.91 564 SER A O 1
ATOM 4492 N N . LYS A 1 565 ? 55.311 37.851 16.186 1.00 22.77 565 LYS A N 1
ATOM 4493 C CA . LYS A 1 565 ? 54.969 38.755 17.298 1.00 18.65 565 LYS A CA 1
ATOM 4494 C C . LYS A 1 565 ? 54.996 40.203 16.886 1.00 21.93 565 LYS A C 1
ATOM 4495 O O . LYS A 1 565 ? 55.988 40.682 16.333 1.00 19.93 565 LYS A O 1
ATOM 4501 N N . ILE A 1 566 ? 53.873 40.883 17.108 1.00 24.36 566 ILE A N 1
ATOM 4502 C CA . ILE A 1 566 ? 53.761 42.276 16.734 1.00 21.67 566 ILE A CA 1
ATOM 4503 C C . ILE A 1 566 ? 53.412 43.236 17.871 1.00 24.34 566 ILE A C 1
ATOM 4504 O O . ILE A 1 566 ? 52.375 43.129 18.519 1.00 19.82 566 ILE A O 1
ATOM 4509 N N . VAL A 1 567 ? 54.324 44.171 18.105 1.00 24.59 567 VAL A N 1
ATOM 4510 C CA . VAL A 1 567 ? 54.147 45.188 19.128 1.00 24.25 567 VAL A CA 1
ATOM 4511 C C . VAL A 1 567 ? 53.657 46.472 18.482 1.00 21.73 567 VAL A C 1
ATOM 4512 O O . VAL A 1 567 ? 54.298 46.994 17.569 1.00 28.45 567 VAL A O 1
ATOM 4516 N N . VAL A 1 568 ? 52.516 46.962 18.964 1.00 21.64 568 VAL A N 1
ATOM 4517 C CA . VAL A 1 568 ? 51.927 48.174 18.443 1.00 19.37 568 VAL A CA 1
ATOM 4518 C C . VAL A 1 568 ? 52.015 49.240 19.486 1.00 19.83 568 VAL A C 1
ATOM 4519 O O . VAL A 1 568 ? 51.719 48.994 20.643 1.00 22.22 568 VAL A O 1
ATOM 4523 N N . HIS A 1 569 ? 52.468 50.420 19.077 1.00 18.39 569 HIS A N 1
ATOM 4524 C CA . HIS A 1 569 ? 52.562 51.577 19.967 1.00 15.57 569 HIS A CA 1
ATOM 4525 C C . HIS A 1 569 ? 51.580 52.553 19.410 1.00 15.92 569 HIS A C 1
ATOM 4526 O O . HIS A 1 569 ? 51.595 52.848 18.199 1.00 16.78 569 HIS A O 1
ATOM 4533 N N . ARG A 1 570 ? 50.692 53.009 20.283 1.00 18.68 570 ARG A N 1
ATOM 4534 C CA . ARG A 1 570 ? 49.673 53.965 19.904 1.00 20.79 570 ARG A CA 1
ATOM 4535 C C . ARG A 1 570 ? 50.066 55.273 20.522 1.00 25.20 570 ARG A C 1
ATOM 4536 O O . ARG A 1 570 ? 50.277 55.351 21.740 1.00 32.07 570 ARG A O 1
ATOM 4544 N N . ASP A 1 571 ? 50.120 56.302 19.682 1.00 27.45 571 ASP A N 1
ATOM 4545 C CA . ASP A 1 571 ? 50.495 57.636 20.101 1.00 36.31 571 ASP A CA 1
ATOM 4546 C C . ASP A 1 571 ? 49.495 58.167 21.114 1.00 38.77 571 ASP A C 1
ATOM 4547 O O . ASP A 1 571 ? 49.853 58.873 22.060 1.00 43.63 571 ASP A O 1
ATOM 4552 N N . GLY A 1 572 ? 48.247 57.787 20.960 1.00 41.79 572 GLY A N 1
ATOM 4553 C CA . GLY A 1 572 ? 47.294 58.298 21.912 1.00 46.42 572 GLY A CA 1
ATOM 4554 C C . GLY A 1 572 ? 46.764 57.176 22.729 1.00 51.25 572 GLY A C 1
ATOM 4555 O O . GLY A 1 572 ? 47.468 56.207 23.022 1.00 50.06 572 GLY A O 1
ATOM 4556 N N . ARG A 1 573 ? 45.523 57.377 23.149 1.00 51.51 573 ARG A N 1
ATOM 4557 C CA . ARG A 1 573 ? 44.789 56.389 23.897 1.00 54.88 573 ARG A CA 1
ATOM 4558 C C . ARG A 1 573 ? 44.079 55.577 22.807 1.00 54.64 573 ARG A C 1
ATOM 4559 O O . ARG A 1 573 ? 43.547 56.137 21.840 1.00 58.59 573 ARG A O 1
ATOM 4567 N N . LEU A 1 574 ? 44.218 54.262 22.889 1.00 53.87 574 LEU A N 1
ATOM 4568 C CA . LEU A 1 574 ? 43.580 53.343 21.962 1.00 50.19 574 LEU A CA 1
ATOM 4569 C C . LEU A 1 574 ? 42.077 53.346 22.233 1.00 56.75 574 LEU A C 1
ATOM 4570 O O . LEU A 1 574 ? 41.640 52.937 23.317 1.00 60.15 574 LEU A O 1
ATOM 4575 N N . TYR A 1 575 ? 41.291 53.815 21.267 1.00 60.45 575 TYR A N 1
ATOM 4576 C CA . TYR A 1 575 ? 39.832 53.836 21.406 1.00 58.54 575 TYR A CA 1
ATOM 4577 C C . TYR A 1 575 ? 39.357 52.403 21.277 1.00 56.12 575 TYR A C 1
ATOM 4578 O O . TYR A 1 575 ? 39.976 51.622 20.564 1.00 50.21 575 TYR A O 1
ATOM 4587 N N . ARG A 1 576 ? 38.309 52.054 22.025 1.00 57.40 576 ARG A N 1
ATOM 4588 C CA . ARG A 1 576 ? 37.709 50.707 22.063 1.00 56.73 576 ARG A CA 1
ATOM 4589 C C . ARG A 1 576 ? 37.556 50.036 20.687 1.00 53.05 576 ARG A C 1
ATOM 4590 O O . ARG A 1 576 ? 37.778 48.833 20.538 1.00 49.29 576 ARG A O 1
ATOM 4598 N N . ASP A 1 577 ? 37.285 50.874 19.687 1.00 48.74 577 ASP A N 1
ATOM 4599 C CA . ASP A 1 577 ? 37.096 50.495 18.279 1.00 52.61 577 ASP A CA 1
ATOM 4600 C C . ASP A 1 577 ? 38.379 49.985 17.662 1.00 50.21 577 ASP A C 1
ATOM 4601 O O . ASP A 1 577 ? 38.376 49.041 16.873 1.00 46.48 577 ASP A O 1
ATOM 4606 N N . GLU A 1 578 ? 39.468 50.662 17.995 1.00 39.40 578 GLU A N 1
ATOM 4607 C CA . GLU A 1 578 ? 40.777 50.315 17.501 1.00 32.25 578 GLU A CA 1
ATOM 4608 C C . GLU A 1 578 ? 41.252 49.036 18.139 1.00 31.57 578 GLU A C 1
ATOM 4609 O O . GLU A 1 578 ? 41.615 48.123 17.415 1.00 31.32 578 GLU A O 1
ATOM 4615 N N . VAL A 1 579 ? 41.126 48.925 19.468 1.00 30.23 579 VAL A N 1
ATOM 4616 C CA . VAL A 1 579 ? 41.534 47.732 20.234 1.00 25.81 579 VAL A CA 1
ATOM 4617 C C . VAL A 1 579 ? 40.904 46.488 19.602 1.00 25.13 579 VAL A C 1
ATOM 4618 O O . VAL A 1 579 ? 41.583 45.487 19.332 1.00 19.02 579 VAL A O 1
ATOM 4622 N N . ALA A 1 580 ? 39.635 46.664 19.220 1.00 26.84 580 ALA A N 1
ATOM 4623 C CA . ALA A 1 580 ? 38.800 45.644 18.573 1.00 28.76 580 ALA A CA 1
ATOM 4624 C C . ALA A 1 580 ? 39.352 45.208 17.214 1.00 31.14 580 ALA A C 1
ATOM 4625 O O . ALA A 1 580 ? 39.690 44.021 17.021 1.00 36.15 580 ALA A O 1
ATOM 4627 N N . ALA A 1 581 ? 39.487 46.195 16.311 1.00 29.96 581 ALA A N 1
ATOM 4628 C CA . ALA A 1 581 ? 39.971 46.021 14.938 1.00 24.72 581 ALA A CA 1
ATOM 4629 C C . ALA A 1 581 ? 41.240 45.222 14.912 1.00 22.56 581 ALA A C 1
ATOM 4630 O O . ALA A 1 581 ? 41.359 44.283 14.160 1.00 23.99 581 ALA A O 1
ATOM 4632 N N . PHE A 1 582 ? 42.124 45.532 15.853 1.00 27.84 582 PHE A N 1
ATOM 4633 C CA . PHE A 1 582 ? 43.414 44.873 16.008 1.00 24.73 582 PHE A CA 1
ATOM 4634 C C . PHE A 1 582 ? 43.247 43.402 16.340 1.00 28.89 582 PHE A C 1
ATOM 4635 O O . PHE A 1 582 ? 43.680 42.548 15.564 1.00 29.18 582 PHE A O 1
ATOM 4643 N N . LYS A 1 583 ? 42.547 43.133 17.447 1.00 30.72 583 LYS A N 1
ATOM 4644 C CA . LYS A 1 583 ? 42.284 41.784 17.939 1.00 30.71 583 LYS A CA 1
ATOM 4645 C C . LYS A 1 583 ? 41.679 40.894 16.872 1.00 32.72 583 LYS A C 1
ATOM 4646 O O . LYS A 1 583 ? 42.043 39.724 16.774 1.00 39.07 583 LYS A O 1
ATOM 4652 N N . LYS A 1 584 ? 40.792 41.463 16.055 1.00 34.57 584 LYS A N 1
ATOM 4653 C CA . LYS A 1 584 ? 40.143 40.704 14.997 1.00 40.38 584 LYS A CA 1
ATOM 4654 C C . LYS A 1 584 ? 41.019 40.495 13.791 1.00 41.51 584 LYS A C 1
ATOM 4655 O O . LYS A 1 584 ? 40.972 39.430 13.188 1.00 42.73 584 LYS A O 1
ATOM 4661 N N . TYR A 1 585 ? 41.863 41.486 13.495 1.00 36.89 585 TYR A N 1
ATOM 4662 C CA . TYR A 1 585 ? 42.803 41.425 12.372 1.00 36.31 585 TYR A CA 1
ATOM 4663 C C . TYR A 1 585 ? 44.058 40.682 12.807 1.00 36.07 585 TYR A C 1
ATOM 4664 O O . TYR A 1 585 ? 44.867 40.262 11.980 1.00 34.09 585 TYR A O 1
ATOM 4673 N N . GLY A 1 586 ? 44.214 40.538 14.123 1.00 33.96 586 GLY A N 1
ATOM 4674 C CA . GLY A 1 586 ? 45.313 39.776 14.687 1.00 33.48 586 GLY A CA 1
ATOM 4675 C C . GLY A 1 586 ? 44.901 38.314 14.551 1.00 36.39 586 GLY A C 1
ATOM 4676 O O . GLY A 1 586 ? 45.718 37.469 14.205 1.00 34.60 586 GLY A O 1
ATOM 4677 N N . GLU A 1 587 ? 43.603 38.043 14.748 1.00 36.99 587 GLU A N 1
ATOM 4678 C CA . GLU A 1 587 ? 43.030 36.694 14.649 1.00 46.53 587 GLU A CA 1
ATOM 4679 C C . GLU A 1 587 ? 43.036 36.232 13.214 1.00 41.28 587 GLU A C 1
ATOM 4680 O O . GLU A 1 587 ? 43.479 35.115 12.926 1.00 43.26 587 GLU A O 1
ATOM 4686 N N . LEU A 1 588 ? 42.610 37.139 12.335 1.00 39.34 588 LEU A N 1
ATOM 4687 C CA . LEU A 1 588 ? 42.519 36.936 10.890 1.00 38.16 588 LEU A CA 1
ATOM 4688 C C . LEU A 1 588 ? 43.822 36.626 10.159 1.00 36.14 588 LEU A C 1
ATOM 4689 O O . LEU A 1 588 ? 43.833 35.755 9.303 1.00 39.34 588 LEU A O 1
ATOM 4694 N N . TYR A 1 589 ? 44.909 37.326 10.497 1.00 31.01 589 TYR A N 1
ATOM 4695 C CA . TYR A 1 589 ? 46.220 37.106 9.861 1.00 31.72 589 TYR A CA 1
ATOM 4696 C C . TYR A 1 589 ? 47.112 36.180 10.663 1.00 32.67 589 TYR A C 1
ATOM 4697 O O . TYR A 1 589 ? 48.260 35.909 10.268 1.00 32.40 589 TYR A O 1
ATOM 4706 N N . GLY A 1 590 ? 46.597 35.774 11.822 1.00 30.95 590 GLY A N 1
ATOM 4707 C CA . GLY A 1 590 ? 47.290 34.870 12.719 1.00 31.76 590 GLY A CA 1
ATOM 4708 C C . GLY A 1 590 ? 48.535 35.446 13.354 1.00 34.31 590 GLY A C 1
ATOM 4709 O O . GLY A 1 590 ? 49.554 34.769 13.363 1.00 38.61 590 GLY A O 1
ATOM 4710 N N . TYR A 1 591 ? 48.472 36.696 13.825 1.00 34.48 591 TYR A N 1
ATOM 4711 C CA . TYR A 1 591 ? 49.617 37.362 14.492 1.00 33.50 591 TYR A CA 1
ATOM 4712 C C . TYR A 1 591 ? 49.485 37.393 16.037 1.00 26.92 591 TYR A C 1
ATOM 4713 O O . TYR A 1 591 ? 48.362 37.397 16.566 1.00 24.06 591 TYR A O 1
ATOM 4722 N N . SER A 1 592 ? 50.628 37.395 16.739 1.00 30.06 592 SER A N 1
ATOM 4723 C CA . SER A 1 592 ? 50.647 37.512 18.207 1.00 29.46 592 SER A CA 1
ATOM 4724 C C . SER A 1 592 ? 50.805 39.032 18.506 1.00 2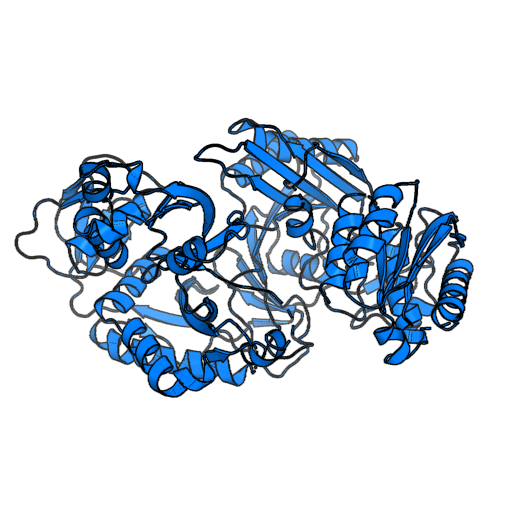7.94 592 SER A C 1
ATOM 4725 O O . SER A 1 592 ? 51.869 39.636 18.309 1.00 20.61 592 SER A O 1
ATOM 4728 N N . LEU A 1 593 ? 49.682 39.639 18.886 1.00 26.15 593 LEU A N 1
ATOM 4729 C CA . LEU A 1 593 ? 49.589 41.050 19.182 1.00 22.85 593 LEU A CA 1
ATOM 4730 C C . LEU A 1 593 ? 49.871 41.503 20.595 1.00 27.96 593 LEU A C 1
ATOM 4731 O O . LEU A 1 593 ? 49.507 40.836 21.570 1.00 34.58 593 LEU A O 1
ATOM 4736 N N . GLU A 1 594 ? 50.530 42.662 20.667 1.00 28.73 594 GLU A N 1
ATOM 4737 C CA . GLU A 1 594 ? 50.883 43.372 21.893 1.00 24.18 594 GLU A CA 1
ATOM 4738 C C . GLU A 1 594 ? 50.483 44.814 21.589 1.00 22.72 594 GLU A C 1
ATOM 4739 O O . GLU A 1 594 ? 50.987 45.418 20.629 1.00 18.47 594 GLU A O 1
ATOM 4745 N N . LEU A 1 595 ? 49.513 45.319 22.350 1.00 14.50 595 LEU A N 1
ATOM 4746 C CA . LEU A 1 595 ? 49.017 46.683 22.190 1.00 19.82 595 LEU A CA 1
ATOM 4747 C C . LEU A 1 595 ? 49.414 47.604 23.315 1.00 18.78 595 LEU A C 1
ATOM 4748 O O . LEU A 1 595 ? 49.138 47.336 24.498 1.00 16.70 595 LEU A O 1
ATOM 4753 N N . LEU A 1 596 ? 50.092 48.684 22.947 1.00 12.55 596 LEU A N 1
ATOM 4754 C CA . LEU A 1 596 ? 50.511 49.675 23.920 1.00 16.54 596 LEU A CA 1
ATOM 4755 C C . LEU A 1 596 ? 49.974 51.046 23.583 1.00 19.80 596 LEU A C 1
ATOM 4756 O O . LEU A 1 596 ? 49.900 51.423 22.414 1.00 21.19 596 LEU A O 1
ATOM 4761 N N . GLU A 1 597 ? 49.550 51.753 24.624 1.00 17.82 597 GLU A N 1
ATOM 4762 C CA . GLU A 1 597 ? 49.066 53.130 24.547 1.00 20.40 597 GLU A CA 1
ATOM 4763 C C . GLU A 1 597 ? 50.294 53.914 25.040 1.00 22.68 597 GLU A C 1
ATOM 4764 O O . GLU A 1 597 ? 51.005 53.428 25.933 1.00 20.16 597 GLU A O 1
ATOM 4770 N N . ILE A 1 598 ? 50.596 55.065 24.430 1.00 21.76 598 ILE A N 1
ATOM 4771 C CA . ILE A 1 598 ? 51.735 55.886 24.893 1.00 18.16 598 ILE A CA 1
ATOM 4772 C C . ILE A 1 598 ? 51.231 57.285 25.205 1.00 16.84 598 ILE A C 1
ATOM 4773 O O . ILE A 1 598 ? 51.035 58.097 24.315 1.00 29.29 598 ILE A O 1
ATOM 4778 N N . ILE A 1 599 ? 51.004 57.534 26.491 1.00 20.18 599 ILE A N 1
ATOM 4779 C CA . ILE A 1 599 ? 50.474 58.800 26.976 1.00 18.92 599 ILE A CA 1
ATOM 4780 C C . ILE A 1 599 ? 51.588 59.744 27.407 1.00 24.87 599 ILE A C 1
ATOM 4781 O O . ILE A 1 599 ? 52.248 59.502 28.428 1.00 28.54 599 ILE A O 1
ATOM 4786 N N . LYS A 1 600 ? 51.747 60.838 26.654 1.00 28.08 600 LYS A N 1
ATOM 4787 C CA . LYS A 1 600 ? 52.777 61.840 26.928 1.00 25.21 600 LYS A CA 1
ATOM 4788 C C . LYS A 1 600 ? 52.332 63.019 27.772 1.00 27.51 600 LYS A C 1
ATOM 4789 O O . LYS A 1 600 ? 53.140 63.596 28.508 1.00 27.68 600 LYS A O 1
ATOM 4795 N N . ARG A 1 601 ? 51.033 63.317 27.707 1.00 29.41 601 ARG A N 1
ATOM 4796 C CA . ARG A 1 601 ? 50.431 64.432 28.442 1.00 31.30 601 ARG A CA 1
ATOM 4797 C C . ARG A 1 601 ? 49.803 64.101 29.823 1.00 28.92 601 ARG A C 1
ATOM 4798 O O . ARG A 1 601 ? 49.194 63.053 30.001 1.00 23.82 601 ARG A O 1
ATOM 4806 N N . ASN A 1 602 ? 49.995 65.018 30.778 1.00 26.60 602 ASN A N 1
ATOM 4807 C CA . ASN A 1 602 ? 49.467 65.007 32.156 1.00 24.61 602 ASN A CA 1
ATOM 4808 C C . ASN A 1 602 ? 49.778 63.831 33.105 1.00 24.46 602 ASN A C 1
ATOM 4809 O O . ASN A 1 602 ? 48.976 63.436 33.980 1.00 26.40 602 ASN A O 1
ATOM 4814 N N . ASN A 1 603 ? 51.014 63.369 32.999 1.00 26.08 603 ASN A N 1
ATOM 4815 C CA . ASN A 1 603 ? 51.514 62.248 33.771 1.00 21.11 603 ASN A CA 1
ATOM 4816 C C . ASN A 1 603 ? 52.175 62.670 35.081 1.00 17.60 603 ASN A C 1
ATOM 4817 O O . ASN A 1 603 ? 52.414 63.867 35.300 1.00 21.89 603 ASN A O 1
ATOM 4822 N N . PRO A 1 604 ? 52.369 61.715 36.021 1.00 19.83 604 PRO A N 1
ATOM 4823 C CA . PRO A 1 604 ? 53.019 62.056 37.290 1.00 23.35 604 PRO A CA 1
ATOM 4824 C C . PRO A 1 604 ? 54.496 62.284 37.010 1.00 23.57 604 PRO A C 1
ATOM 4825 O O . PRO A 1 604 ? 55.133 61.474 36.329 1.00 26.86 604 PRO A O 1
ATOM 4829 N N . ARG A 1 605 ? 55.000 63.426 37.474 1.00 22.72 605 ARG A N 1
ATOM 4830 C CA . ARG A 1 605 ? 56.387 63.811 37.266 1.00 23.83 605 ARG A CA 1
ATOM 4831 C C . ARG A 1 605 ? 57.359 63.125 38.224 1.00 18.59 605 ARG A C 1
ATOM 4832 O O . ARG A 1 605 ? 56.921 62.381 39.098 1.00 16.93 605 ARG A O 1
ATOM 4840 N N . PHE A 1 606 ? 58.657 63.227 37.916 1.00 20.75 606 PHE A N 1
ATOM 4841 C CA . PHE A 1 606 ? 59.740 62.671 38.740 1.00 25.50 606 PHE A CA 1
ATOM 4842 C C . PHE A 1 606 ? 60.539 63.850 39.289 1.00 31.13 606 PHE A C 1
ATOM 4843 O O . PHE A 1 606 ? 60.972 64.744 38.532 1.00 37.92 606 PHE A O 1
ATOM 4851 N N . PHE A 1 607 ? 60.719 63.858 40.607 1.00 29.40 607 PHE A N 1
ATOM 4852 C CA . PHE A 1 607 ? 61.455 64.912 41.284 1.00 27.81 607 PHE A CA 1
ATOM 4853 C C . PHE A 1 607 ? 62.634 64.245 41.971 1.00 34.75 607 PHE A C 1
ATOM 4854 O O . PHE A 1 607 ? 62.452 63.319 42.761 1.00 29.19 607 PHE A O 1
ATOM 4862 N N . SER A 1 608 ? 63.835 64.661 41.573 1.00 39.02 608 SER A N 1
ATOM 4863 C CA . SER A 1 608 ? 65.109 64.186 42.112 1.00 46.11 608 SER A CA 1
ATOM 4864 C C . SER A 1 608 ? 66.223 64.974 41.458 1.00 48.30 608 SER A C 1
ATOM 4865 O O . SER A 1 608 ? 66.026 65.571 40.391 1.00 47.07 608 SER A O 1
ATOM 4868 N N . ASN A 1 609 ? 67.406 64.888 42.068 1.00 53.03 609 ASN A N 1
ATOM 4869 C CA . ASN A 1 609 ? 68.604 65.601 41.637 1.00 56.31 609 ASN A CA 1
ATOM 4870 C C . ASN A 1 609 ? 69.592 64.763 40.835 1.00 59.28 609 ASN A C 1
ATOM 4871 O O . ASN A 1 609 ? 70.655 65.243 40.414 1.00 61.64 609 ASN A O 1
ATOM 4876 N N . GLU A 1 610 ? 69.154 63.549 40.531 1.00 60.81 610 GLU A N 1
ATOM 4877 C CA . GLU A 1 610 ? 69.886 62.540 39.786 1.00 58.32 610 GLU A CA 1
ATOM 4878 C C . GLU A 1 610 ? 70.382 62.942 38.381 1.00 57.74 610 GLU A C 1
ATOM 4879 O O . GLU A 1 610 ? 71.482 62.538 37.976 1.00 61.46 610 GLU A O 1
ATOM 4885 N N . LYS A 1 611 ? 69.565 63.701 37.648 1.00 55.06 611 LYS A N 1
ATOM 4886 C CA . LYS A 1 611 ? 69.853 64.163 36.274 1.00 49.73 611 LYS A CA 1
ATOM 4887 C C . LYS A 1 611 ? 70.112 63.074 35.206 1.00 50.59 611 LYS A C 1
ATOM 4888 O O . LYS A 1 611 ? 70.224 63.388 34.027 1.00 48.79 611 LYS A O 1
ATOM 4894 N N . PHE A 1 612 ? 70.160 61.806 35.632 1.00 45.68 612 PHE A N 1
ATOM 4895 C CA . PHE A 1 612 ? 70.343 60.627 34.765 1.00 46.81 612 PHE A CA 1
ATOM 4896 C C . PHE A 1 612 ? 69.208 59.615 34.988 1.00 44.65 612 PHE A C 1
ATOM 4897 O O . PHE A 1 612 ? 69.391 58.386 35.089 1.00 43.60 612 PHE A O 1
ATOM 4905 N N . ILE A 1 613 ? 68.018 60.193 34.940 1.00 39.00 613 ILE A N 1
ATOM 4906 C CA . ILE A 1 613 ? 66.741 59.556 35.163 1.00 37.64 613 ILE A CA 1
ATOM 4907 C C . ILE A 1 613 ? 66.195 58.592 34.071 1.00 34.81 613 ILE A C 1
ATOM 4908 O O . ILE A 1 613 ? 65.289 57.787 34.348 1.00 30.77 613 ILE A O 1
ATOM 4913 N N . LYS A 1 614 ? 66.804 58.585 32.877 1.00 29.82 614 LYS A N 1
ATOM 4914 C CA . LYS A 1 614 ? 66.340 57.691 31.805 1.00 28.85 614 LYS A CA 1
ATOM 4915 C C . LYS A 1 614 ? 66.339 56.246 32.277 1.00 23.68 614 LYS A C 1
ATOM 4916 O O . LYS A 1 614 ? 67.402 55.717 32.631 1.00 28.33 614 LYS A O 1
ATOM 4922 N N . GLY A 1 615 ? 65.123 55.682 32.329 1.00 25.16 615 GLY A N 1
ATOM 4923 C CA . GLY A 1 615 ? 64.878 54.303 32.748 1.00 25.42 615 GLY A CA 1
ATOM 4924 C C . GLY A 1 615 ? 64.101 54.208 34.058 1.00 22.80 615 GLY A C 1
ATOM 4925 O O . GLY A 1 615 ? 63.635 53.132 34.462 1.00 18.09 615 GLY A O 1
ATOM 4926 N N . TYR A 1 616 ? 63.937 55.354 34.713 1.00 21.92 616 TYR A N 1
ATOM 4927 C CA . TYR A 1 616 ? 63.217 55.411 35.966 1.00 23.20 616 TYR A CA 1
ATOM 4928 C C . TYR A 1 616 ? 61.747 55.096 35.830 1.00 23.96 616 TYR A C 1
ATOM 4929 O O . TYR A 1 616 ? 61.102 55.559 34.881 1.00 28.48 616 TYR A O 1
ATOM 4938 N N . PHE A 1 617 ? 61.219 54.343 36.806 1.00 20.19 617 PHE A N 1
ATOM 4939 C CA . PHE A 1 617 ? 59.821 53.916 36.787 1.00 14.54 617 PHE A CA 1
ATOM 4940 C C . PHE A 1 617 ? 59.024 53.707 38.072 1.00 11.28 617 PHE A C 1
ATOM 4941 O O . PHE A 1 617 ? 59.565 53.358 39.113 1.00 13.69 617 PHE A O 1
ATOM 4949 N N . TYR A 1 618 ? 57.712 53.878 37.956 1.00 7.52 618 TYR A N 1
ATOM 4950 C CA . TYR A 1 618 ? 56.774 53.629 39.051 1.00 12.82 618 TYR A CA 1
ATOM 4951 C C . TYR A 1 618 ? 55.779 52.741 38.330 1.00 9.40 618 TYR A C 1
ATOM 4952 O O . TYR A 1 618 ? 55.378 53.063 37.214 1.00 13.01 618 TYR A O 1
ATOM 4961 N N . LYS A 1 619 ? 55.386 51.635 38.954 1.00 7.84 619 LYS A N 1
ATOM 4962 C CA . LYS A 1 619 ? 54.440 50.726 38.312 1.00 13.71 619 LYS A CA 1
ATOM 4963 C C . LYS A 1 619 ? 53.032 50.780 38.931 1.00 23.09 619 LYS A C 1
ATOM 4964 O O . LYS A 1 619 ? 52.871 50.868 40.153 1.00 18.71 619 LYS A O 1
ATOM 4970 N N . LEU A 1 620 ? 52.029 50.827 38.048 1.00 20.34 620 LEU A N 1
ATOM 4971 C CA . LEU A 1 620 ? 50.615 50.866 38.420 1.00 25.32 620 LEU A CA 1
ATOM 4972 C C . LEU A 1 620 ? 49.912 49.504 38.247 1.00 31.82 620 LEU A C 1
ATOM 4973 O O . LEU A 1 620 ? 50.566 48.487 37.963 1.00 31.86 620 LEU A O 1
ATOM 4978 N N . SER A 1 621 ? 48.588 49.498 38.419 1.00 38.24 621 SER A N 1
ATOM 4979 C CA . SER A 1 621 ? 47.774 48.283 38.372 1.00 45.26 621 SER A CA 1
ATOM 4980 C C . SER A 1 621 ? 47.686 47.466 37.095 1.00 49.28 621 SER A C 1
ATOM 4981 O O . SER A 1 621 ? 48.384 46.454 36.968 1.00 57.40 621 SER A O 1
ATOM 4984 N N . GLU A 1 622 ? 46.831 47.903 36.169 1.00 52.76 622 GLU A N 1
ATOM 4985 C CA . GLU A 1 622 ? 46.577 47.223 34.891 1.00 56.03 622 GLU A CA 1
ATOM 4986 C C . GLU A 1 622 ? 47.747 47.356 33.891 1.00 51.20 622 GLU A C 1
ATOM 4987 O O . GLU A 1 622 ? 47.574 47.802 32.741 1.00 53.13 622 GLU A O 1
ATOM 4993 N N . ASP A 1 623 ? 48.927 46.928 34.352 1.00 44.82 623 ASP A N 1
ATOM 4994 C CA . ASP A 1 623 ? 50.199 46.968 33.625 1.00 36.82 623 ASP A CA 1
ATOM 4995 C C . ASP A 1 623 ? 50.506 48.294 32.937 1.00 35.96 623 ASP A C 1
ATOM 4996 O O . ASP A 1 623 ? 50.725 48.371 31.727 1.00 30.21 623 ASP A O 1
ATOM 5001 N N . SER A 1 624 ? 50.336 49.354 33.717 1.00 32.29 624 SER A N 1
ATOM 5002 C CA . SER A 1 624 ? 50.638 50.697 33.286 1.00 29.28 624 SER A CA 1
ATOM 5003 C C . SER A 1 624 ? 51.864 51.095 34.114 1.00 31.26 624 SER A C 1
ATOM 5004 O O . SER A 1 624 ? 52.033 50.610 35.243 1.00 33.24 624 SER A O 1
ATOM 5007 N N . VAL A 1 625 ? 52.795 51.816 33.474 1.00 28.99 625 VAL A N 1
ATOM 5008 C CA . VAL A 1 625 ? 54.069 52.250 34.071 1.00 21.19 625 VAL A CA 1
ATOM 5009 C C . VAL A 1 625 ? 54.342 53.703 33.723 1.00 26.57 625 VAL A C 1
ATOM 5010 O O . VAL A 1 625 ? 54.263 54.092 32.549 1.00 21.82 625 VAL A O 1
ATOM 5014 N N . ILE A 1 626 ? 54.757 54.470 34.733 1.00 20.77 626 ILE A N 1
ATOM 5015 C CA . ILE A 1 626 ? 55.133 55.873 34.540 1.00 23.05 626 ILE A CA 1
ATOM 5016 C C . ILE A 1 626 ? 56.630 55.710 34.321 1.00 24.55 626 ILE A C 1
ATOM 5017 O O . ILE A 1 626 ? 57.339 55.184 35.170 1.00 24.72 626 ILE A O 1
ATOM 5022 N N . LEU A 1 627 ? 57.080 56.127 33.148 1.00 24.15 627 LEU A N 1
ATOM 5023 C CA . LEU A 1 627 ? 58.448 55.919 32.738 1.00 20.50 627 LEU A CA 1
ATOM 5024 C C . LEU A 1 627 ? 59.230 57.148 32.315 1.00 26.14 627 LEU A C 1
ATOM 5025 O O . LEU A 1 627 ? 58.739 57.970 31.530 1.00 27.97 627 LEU A O 1
ATOM 5030 N N . ALA A 1 628 ? 60.496 57.190 32.722 1.00 18.05 628 ALA A N 1
ATOM 5031 C CA . ALA A 1 628 ? 61.376 58.270 32.331 1.00 17.63 628 ALA A CA 1
ATOM 5032 C C . ALA A 1 628 ? 62.122 57.789 31.072 1.00 20.29 628 ALA A C 1
ATOM 5033 O O . ALA A 1 628 ? 62.978 56.884 31.155 1.00 14.79 628 ALA A O 1
ATOM 5035 N N . THR A 1 629 ? 61.785 58.398 29.930 1.00 15.50 629 THR A N 1
ATOM 5036 C CA . THR A 1 629 ? 62.372 58.056 28.635 1.00 19.34 629 THR A CA 1
ATOM 5037 C C . THR A 1 629 ? 63.629 58.774 28.207 1.00 26.61 629 THR A C 1
ATOM 5038 O O . THR A 1 629 ? 64.226 58.414 27.180 1.00 27.41 629 THR A O 1
ATOM 5042 N N . TYR A 1 630 ? 63.972 59.848 28.920 1.00 32.97 630 TYR A N 1
ATOM 5043 C CA . TYR A 1 630 ? 65.145 60.675 28.617 1.00 32.57 630 TYR A CA 1
ATOM 5044 C C . TYR A 1 630 ? 65.670 61.334 29.896 1.00 33.56 630 TYR A C 1
ATOM 5045 O O . TYR A 1 630 ? 64.899 61.568 30.825 1.00 32.85 630 TYR A O 1
ATOM 5054 N N . ASN A 1 631 ? 66.964 61.672 29.902 1.00 39.82 631 ASN A N 1
ATOM 5055 C CA . ASN A 1 631 ? 67.649 62.313 31.035 1.00 40.64 631 ASN A CA 1
ATOM 5056 C C . ASN A 1 631 ? 67.273 63.800 31.159 1.00 47.03 631 ASN A C 1
ATOM 5057 O O . ASN A 1 631 ? 66.969 64.445 30.149 1.00 45.06 631 ASN A O 1
ATOM 5062 N N . GLN A 1 632 ? 67.299 64.340 32.384 1.00 49.64 632 GLN A N 1
ATOM 5063 C CA . GLN A 1 632 ? 66.957 65.757 32.633 1.00 61.01 632 GLN A CA 1
ATOM 5064 C C . GLN A 1 632 ? 68.053 66.673 32.101 1.00 67.23 632 GLN A C 1
ATOM 5065 O O . GLN A 1 632 ? 69.140 66.739 32.690 1.00 68.65 632 GLN A O 1
ATOM 5071 N N . VAL A 1 633 ? 67.783 67.356 30.987 1.00 72.62 633 VAL A N 1
ATOM 5072 C CA . VAL A 1 633 ? 68.763 68.275 30.390 1.00 75.77 633 VAL A CA 1
ATOM 5073 C C . VAL A 1 633 ? 68.487 69.733 30.793 1.00 82.40 633 VAL A C 1
ATOM 5074 O O . VAL A 1 633 ? 69.344 70.372 31.419 1.00 82.51 633 VAL A O 1
ATOM 5078 N N . TYR A 1 634 ? 67.323 70.263 30.404 1.00 92.12 634 TYR A N 1
ATOM 5079 C CA . TYR A 1 634 ? 66.925 71.631 30.775 1.00 101.07 634 TYR A CA 1
ATOM 5080 C C . TYR A 1 634 ? 66.040 71.541 32.020 1.00 99.73 634 TYR A C 1
ATOM 5081 O O . TYR A 1 634 ? 65.305 70.559 32.195 1.00 102.29 634 TYR A O 1
ATOM 5090 N N . GLU A 1 635 ? 66.123 72.569 32.869 1.00 105.73 635 GLU A N 1
ATOM 5091 C CA . GLU A 1 635 ? 65.388 72.662 34.143 1.00 102.25 635 GLU A CA 1
ATOM 5092 C C . GLU A 1 635 ? 63.862 72.654 34.061 1.00 99.81 635 GLU A C 1
ATOM 5093 O O . GLU A 1 635 ? 63.278 73.436 33.297 1.00 100.84 635 GLU A O 1
ATOM 5099 N N . GLY A 1 636 ? 63.237 71.769 34.850 1.00 102.70 636 GLY A N 1
ATOM 5100 C CA . GLY A 1 636 ? 61.781 71.633 34.881 1.00 98.91 636 GLY A CA 1
ATOM 5101 C C . GLY A 1 636 ? 61.147 71.037 33.628 1.00 96.25 636 GLY A C 1
ATOM 5102 O O . GLY A 1 636 ? 59.917 70.871 33.563 1.00 95.22 636 GLY A O 1
ATOM 5103 N N . THR A 1 637 ? 61.997 70.761 32.627 1.00 96.60 637 THR A N 1
ATOM 5104 C CA . THR A 1 637 ? 61.610 70.171 31.335 1.00 91.32 637 THR A CA 1
ATOM 5105 C C . THR A 1 637 ? 61.689 68.634 31.393 1.00 84.41 637 THR A C 1
ATOM 5106 O O . THR A 1 637 ? 62.522 68.002 30.709 1.00 85.95 637 THR A O 1
ATOM 5110 N N . HIS A 1 638 ? 60.907 68.056 32.305 1.00 76.67 638 HIS A N 1
ATOM 5111 C CA . HIS A 1 638 ? 60.831 66.615 32.381 1.00 66.37 638 HIS A CA 1
ATOM 5112 C C . HIS A 1 638 ? 59.434 66.063 32.439 1.00 59.71 638 HIS A C 1
ATOM 5113 O O . HIS A 1 638 ? 58.758 66.095 33.468 1.00 65.18 638 HIS A O 1
ATOM 5120 N N . GLN A 1 639 ? 59.067 65.487 31.301 1.00 57.68 639 GLN A N 1
ATOM 5121 C CA . GLN A 1 639 ? 57.778 64.890 31.077 1.00 53.24 639 GLN A CA 1
ATOM 5122 C C . GLN A 1 639 ? 57.911 63.363 30.957 1.00 46.59 639 GLN A C 1
ATOM 5123 O O . GLN A 1 639 ? 58.433 62.854 29.950 1.00 50.96 639 GLN A O 1
ATOM 5129 N N . PRO A 1 640 ? 57.487 62.610 31.999 1.00 39.10 640 PRO A N 1
ATOM 5130 C CA . PRO A 1 640 ? 57.578 61.149 31.938 1.00 32.80 640 PRO A CA 1
ATOM 5131 C C . PRO A 1 640 ? 56.382 60.643 31.147 1.00 28.28 640 PRO A C 1
ATOM 5132 O O . PRO A 1 640 ? 55.306 61.249 31.201 1.00 35.06 640 PRO A O 1
ATOM 5136 N N . ILE A 1 641 ? 56.551 59.562 30.397 1.00 25.21 641 ILE A N 1
ATOM 5137 C CA . ILE A 1 641 ? 55.414 59.017 29.648 1.00 21.80 641 ILE A CA 1
ATOM 5138 C C . ILE A 1 641 ? 54.722 57.888 30.435 1.00 24.19 641 ILE A C 1
ATOM 5139 O O . ILE A 1 641 ? 55.285 57.334 31.389 1.00 22.38 641 ILE A O 1
ATOM 5144 N N . LYS A 1 642 ? 53.470 57.611 30.090 1.00 18.85 642 LYS A N 1
ATOM 5145 C CA . LYS A 1 642 ? 52.733 56.539 30.741 1.00 17.02 642 LYS A CA 1
ATOM 5146 C C . LYS A 1 642 ? 52.457 55.549 29.647 1.00 18.15 642 LYS A C 1
ATOM 5147 O O . LYS A 1 642 ? 51.853 55.883 28.627 1.00 15.75 642 LYS A O 1
ATOM 5153 N N . VAL A 1 643 ? 53.026 54.359 29.832 1.00 23.52 643 VAL A N 1
ATOM 5154 C CA . VAL A 1 643 ? 52.905 53.222 28.902 1.00 20.76 643 VAL A CA 1
ATOM 5155 C C . VAL A 1 643 ? 51.865 52.293 29.502 1.00 21.27 643 VAL A C 1
ATOM 5156 O O . VAL A 1 643 ? 51.952 51.973 30.676 1.00 18.88 643 VAL A O 1
ATOM 5160 N N . ARG A 1 644 ? 50.890 51.881 28.698 1.00 19.65 644 ARG A N 1
ATOM 5161 C CA . ARG A 1 644 ? 49.853 50.984 29.164 1.00 21.69 644 ARG A CA 1
ATOM 5162 C C . ARG A 1 644 ? 49.785 49.746 28.281 1.00 22.93 644 ARG A C 1
ATOM 5163 O O . ARG A 1 644 ? 49.818 49.857 27.059 1.00 23.36 644 ARG A O 1
ATOM 5171 N N . LYS A 1 645 ? 49.781 48.567 28.900 1.00 22.95 645 LYS A N 1
ATOM 5172 C CA . LYS A 1 645 ? 49.680 47.323 28.146 1.00 24.82 645 LYS A CA 1
ATOM 5173 C C . LYS A 1 645 ? 48.207 47.055 28.138 1.00 28.22 645 LYS A C 1
ATOM 5174 O O . LYS A 1 645 ? 47.623 46.648 29.151 1.00 32.83 645 LYS A O 1
ATOM 5180 N N . VAL A 1 646 ? 47.601 47.351 26.998 1.00 28.90 646 VAL A N 1
ATOM 5181 C CA . VAL A 1 646 ? 46.175 47.183 26.835 1.00 28.07 646 VAL A CA 1
ATOM 5182 C C . VAL A 1 646 ? 45.922 45.718 26.615 1.00 27.06 646 VAL A C 1
ATOM 5183 O O . VAL A 1 646 ? 45.195 45.101 27.380 1.00 27.18 646 VAL A O 1
ATOM 5187 N N . TYR A 1 647 ? 46.654 45.167 25.654 1.00 25.71 647 TYR A N 1
ATOM 5188 C CA . TYR A 1 647 ? 46.584 43.766 25.268 1.00 32.53 647 TYR A CA 1
ATOM 5189 C C . TYR A 1 647 ? 48.038 43.344 25.129 1.00 35.45 647 TYR A C 1
ATOM 5190 O O . TYR A 1 647 ? 48.860 44.125 24.638 1.00 38.41 647 TYR A O 1
ATOM 5199 N N . GLY A 1 648 ? 48.365 42.149 25.622 1.00 29.44 648 GLY A N 1
ATOM 5200 C CA . GLY A 1 648 ? 49.737 41.670 25.554 1.00 30.39 648 GLY A CA 1
ATOM 5201 C C . GLY A 1 648 ? 50.090 40.444 26.370 1.00 28.83 648 GLY A C 1
ATOM 5202 O O . GLY A 1 648 ? 49.602 40.235 27.476 1.00 31.48 648 GLY A O 1
ATOM 5203 N N . GLU A 1 649 ? 51.024 39.676 25.823 1.00 33.95 649 GLU A N 1
ATOM 5204 C CA . GLU A 1 649 ? 51.521 38.420 26.385 1.00 34.61 649 GLU A CA 1
ATOM 5205 C C . GLU A 1 649 ? 52.809 38.676 27.168 1.00 42.68 649 GLU A C 1
ATOM 5206 O O . GLU A 1 649 ? 53.108 37.951 28.128 1.00 40.89 649 GLU A O 1
ATOM 5212 N N . LEU A 1 650 ? 53.548 39.717 26.749 1.00 42.06 650 LEU A N 1
ATOM 5213 C CA . LEU A 1 650 ? 54.829 40.125 27.358 1.00 39.51 650 LEU A CA 1
ATOM 5214 C C . LEU A 1 650 ? 54.658 41.074 28.547 1.00 39.46 650 LEU A C 1
ATOM 5215 O O . LEU A 1 650 ? 53.690 41.813 28.610 1.00 36.85 650 LEU A O 1
ATOM 5220 N N . PRO A 1 651 ? 55.574 41.036 29.527 1.00 41.50 651 PRO A N 1
ATOM 5221 C CA . PRO A 1 651 ? 55.458 41.936 30.689 1.00 45.48 651 PRO A CA 1
ATOM 5222 C C . PRO A 1 651 ? 55.775 43.392 30.325 1.00 42.14 651 PRO A C 1
ATOM 5223 O O . PRO A 1 651 ? 56.568 43.614 29.410 1.00 37.81 651 PRO A O 1
ATOM 5227 N N . VAL A 1 652 ? 55.211 44.365 31.059 1.00 39.63 652 VAL A N 1
ATOM 5228 C CA . VAL A 1 652 ? 55.474 45.797 30.786 1.00 30.84 652 VAL A CA 1
ATOM 5229 C C . VAL A 1 652 ? 56.918 46.193 30.869 1.00 28.94 652 VAL A C 1
ATOM 5230 O O . VAL A 1 652 ? 57.370 46.989 30.074 1.00 37.76 652 VAL A O 1
ATOM 5234 N N . GLU A 1 653 ? 57.634 45.644 31.835 1.00 21.90 653 GLU A N 1
ATOM 5235 C CA . GLU A 1 653 ? 59.046 45.940 31.993 1.00 30.55 653 GLU A CA 1
ATOM 5236 C C . GLU A 1 653 ? 59.863 45.640 30.707 1.00 26.26 653 GLU A C 1
ATOM 5237 O O . GLU A 1 653 ? 60.720 46.438 30.299 1.00 24.56 653 GLU A O 1
ATOM 5243 N N . VAL A 1 654 ? 59.476 44.568 30.015 1.00 20.24 654 VAL A N 1
ATOM 5244 C CA . VAL A 1 654 ? 60.129 44.138 28.781 1.00 24.79 654 VAL A CA 1
ATOM 5245 C C . VAL A 1 654 ? 59.763 45.107 27.639 1.00 23.29 654 VAL A C 1
ATOM 5246 O O . VAL A 1 654 ? 60.627 45.553 26.882 1.00 27.32 654 VAL A O 1
ATOM 5250 N N . LEU A 1 655 ? 58.489 45.473 27.576 1.00 20.86 655 LEU A N 1
ATOM 5251 C CA . LEU A 1 655 ? 57.975 46.384 26.574 1.00 15.05 655 LEU A CA 1
ATOM 5252 C C . LEU A 1 655 ? 58.502 47.779 26.765 1.00 19.73 655 LEU A C 1
ATOM 5253 O O . LEU A 1 655 ? 58.643 48.531 25.793 1.00 22.55 655 LEU A O 1
ATOM 5258 N N . CYS A 1 656 ? 58.764 48.120 28.030 1.00 16.64 656 CYS A N 1
ATOM 5259 C CA . CYS A 1 656 ? 59.295 49.427 28.416 1.00 17.92 656 CYS A CA 1
ATOM 5260 C C . CYS A 1 656 ? 60.738 49.573 27.983 1.00 19.37 656 CYS A C 1
ATOM 5261 O O . CYS A 1 656 ? 61.124 50.615 27.475 1.00 17.52 656 CYS A O 1
ATOM 5264 N N . SER A 1 657 ? 61.505 48.492 28.127 1.00 22.85 657 SER A N 1
ATOM 5265 C CA . SER A 1 657 ? 62.912 48.446 27.726 1.00 26.10 657 SER A CA 1
ATOM 5266 C C . SER A 1 657 ? 63.048 48.642 26.203 1.00 24.36 657 SER A C 1
ATOM 5267 O O . SER A 1 657 ? 63.952 49.339 25.737 1.00 20.14 657 SER A O 1
ATOM 5270 N N . GLN A 1 658 ? 62.111 48.073 25.450 1.00 16.48 658 GLN A N 1
ATOM 5271 C CA . GLN A 1 658 ? 62.103 48.186 23.987 1.00 17.86 658 GLN A CA 1
ATOM 5272 C C . GLN A 1 658 ? 61.744 49.611 23.550 1.00 19.21 658 GLN A C 1
ATOM 5273 O O . GLN A 1 658 ? 62.143 50.060 22.500 1.00 14.71 658 GLN A O 1
ATOM 5279 N N . ILE A 1 659 ? 60.955 50.302 24.371 1.00 19.71 659 ILE A N 1
ATOM 5280 C CA . ILE A 1 659 ? 60.536 51.672 24.111 1.00 16.61 659 ILE A CA 1
ATOM 5281 C C . ILE A 1 659 ? 61.750 52.545 24.280 1.00 17.74 659 ILE A C 1
ATOM 5282 O O . ILE A 1 659 ? 62.056 53.358 23.408 1.00 26.79 659 ILE A O 1
ATOM 5287 N N . LEU A 1 660 ? 62.452 52.303 25.392 1.00 15.73 660 LEU A N 1
ATOM 5288 C CA . LEU A 1 660 ? 63.674 52.995 25.781 1.00 8.18 660 LEU A CA 1
ATOM 5289 C C . LEU A 1 660 ? 64.771 52.797 24.767 1.00 10.24 660 LEU A C 1
ATOM 5290 O O . LEU A 1 660 ? 65.489 53.740 24.456 1.00 12.21 660 LEU A O 1
ATOM 5295 N N . SER A 1 661 ? 64.858 51.590 24.202 1.00 9.01 661 SER A N 1
ATOM 5296 C CA . SER A 1 661 ? 65.875 51.309 23.192 1.00 12.08 661 SER A CA 1
ATOM 5297 C C . SER A 1 661 ? 65.559 52.016 21.888 1.00 9.79 661 SER A C 1
ATOM 5298 O O . SER A 1 661 ? 66.449 52.576 21.280 1.00 13.92 661 SER A O 1
ATOM 5301 N N . LEU A 1 662 ? 64.275 52.103 21.552 1.00 9.05 662 LEU A N 1
ATOM 5302 C CA . LEU A 1 662 ? 63.805 52.739 20.321 1.00 5.31 662 LEU A CA 1
ATOM 5303 C C . LEU A 1 662 ? 63.889 54.239 20.322 1.00 6.03 662 LEU A C 1
ATOM 5304 O O . LEU A 1 662 ? 63.654 54.839 19.289 1.00 2.00 662 LEU A O 1
ATOM 5309 N N . THR A 1 663 ? 64.206 54.855 21.465 1.00 8.44 663 THR A N 1
ATOM 5310 C CA . THR A 1 663 ? 64.329 56.323 21.515 1.00 9.09 663 THR A CA 1
ATOM 5311 C C . THR A 1 663 ? 65.579 56.681 20.743 1.00 11.75 663 THR A C 1
ATOM 5312 O O . THR A 1 663 ? 65.676 57.724 20.133 1.00 10.00 663 THR A O 1
ATOM 5316 N N . LEU A 1 664 ? 66.514 55.740 20.769 1.00 16.18 664 LEU A N 1
ATOM 5317 C CA . LEU A 1 664 ? 67.811 55.837 20.107 1.00 18.12 664 LEU A CA 1
ATOM 5318 C C . LEU A 1 664 ? 67.727 55.674 18.599 1.00 16.25 664 LEU A C 1
ATOM 5319 O O . LEU A 1 664 ? 68.717 55.856 17.890 1.00 19.82 664 LEU A O 1
ATOM 5332 N N . ASN A 1 666 ? 66.010 57.545 16.897 1.00 23.65 666 ASN A N 1
ATOM 5333 C CA . ASN A 1 666 ? 65.651 58.897 16.485 1.00 17.91 666 ASN A CA 1
ATOM 5334 C C . ASN A 1 666 ? 66.883 59.695 16.088 1.00 19.67 666 ASN A C 1
ATOM 5335 O O . ASN A 1 666 ? 66.786 60.862 15.730 1.00 19.52 666 ASN A O 1
ATOM 5340 N N . TYR A 1 667 ? 68.033 59.036 16.236 1.00 21.34 667 TYR A N 1
ATOM 5341 C CA . TYR A 1 667 ? 69.358 59.518 15.865 1.00 25.03 667 TYR A CA 1
ATOM 5342 C C . TYR A 1 667 ? 69.675 60.948 16.247 1.00 28.74 667 TYR A C 1
ATOM 5343 O O . TYR A 1 667 ? 70.130 61.744 15.425 1.00 29.20 667 TYR A O 1
ATOM 5352 N N . SER A 1 668 ? 69.394 61.283 17.495 1.00 32.30 668 SER A N 1
ATOM 5353 C CA . SER A 1 668 ? 69.659 62.614 18.003 1.00 33.51 668 SER A CA 1
ATOM 5354 C C . SER A 1 668 ? 70.466 62.393 19.268 1.00 35.09 668 SER A C 1
ATOM 5355 O O . SER A 1 668 ? 69.918 62.324 20.381 1.00 39.09 668 SER A O 1
ATOM 5358 N N . SER A 1 669 ? 71.769 62.218 19.074 1.00 36.21 669 SER A N 1
ATOM 5359 C CA . SER A 1 669 ? 72.680 61.956 20.180 1.00 37.25 669 SER A CA 1
ATOM 5360 C C . SER A 1 669 ? 73.038 63.122 21.084 1.00 39.75 669 SER A C 1
ATOM 5361 O O . SER A 1 669 ? 73.360 62.952 22.258 1.00 34.85 669 SER A O 1
ATOM 5364 N N . PHE A 1 670 ? 72.983 64.308 20.505 1.00 39.38 670 PHE A N 1
ATOM 5365 C CA . PHE A 1 670 ? 73.348 65.522 21.203 1.00 43.02 670 PHE A CA 1
ATOM 5366 C C . PHE A 1 670 ? 72.143 66.194 21.825 1.00 42.30 670 PHE A C 1
ATOM 5367 O O . PHE A 1 670 ? 72.257 67.001 22.736 1.00 37.70 670 PHE A O 1
ATOM 5375 N N . GLN A 1 671 ? 70.976 65.781 21.362 1.00 48.21 671 GLN A N 1
ATOM 5376 C CA . GLN A 1 671 ? 69.711 66.311 21.847 1.00 51.80 671 GLN A CA 1
ATOM 5377 C C . GLN A 1 671 ? 68.833 65.157 22.344 1.00 53.25 671 GLN A C 1
ATOM 5378 O O . GLN A 1 671 ? 69.074 63.999 21.995 1.00 49.44 671 GLN A O 1
ATOM 5384 N N . PRO A 1 672 ? 67.893 65.437 23.265 1.00 52.98 672 PRO A N 1
ATOM 5385 C CA . PRO A 1 672 ? 67.064 64.336 23.733 1.00 45.58 672 PRO A CA 1
ATOM 5386 C C . PRO A 1 672 ? 65.707 64.287 23.062 1.00 42.16 672 PRO A C 1
ATOM 5387 O O . PRO A 1 672 ? 65.148 65.307 22.641 1.00 41.02 672 PRO A O 1
ATOM 5391 N N . ILE A 1 673 ? 65.240 63.062 22.895 1.00 42.40 673 ILE A N 1
ATOM 5392 C CA . ILE A 1 673 ? 63.950 62.772 22.298 1.00 38.22 673 ILE A CA 1
ATOM 5393 C C . ILE A 1 673 ? 63.214 61.868 23.271 1.00 28.32 673 ILE A C 1
ATOM 5394 O O . ILE A 1 673 ? 63.674 60.792 23.631 1.00 31.61 673 ILE A O 1
ATOM 5399 N N . LYS A 1 674 ? 62.095 62.400 23.730 1.00 27.83 674 LYS A N 1
ATOM 5400 C CA . LYS A 1 674 ? 61.197 61.812 24.705 1.00 20.34 674 LYS A CA 1
ATOM 5401 C C . LYS A 1 674 ? 60.491 60.574 24.219 1.00 24.58 674 LYS A C 1
ATOM 5402 O O . LYS A 1 674 ? 60.286 59.638 24.988 1.00 20.86 674 LYS A O 1
ATOM 5408 N N . LEU A 1 675 ? 60.144 60.565 22.938 1.00 20.40 675 LEU A N 1
ATOM 5409 C CA . LEU A 1 675 ? 59.376 59.471 22.366 1.00 19.21 675 LEU A CA 1
ATOM 5410 C C . LEU A 1 675 ? 60.109 58.383 21.557 1.00 14.45 675 LEU A C 1
ATOM 5411 O O . LEU A 1 675 ? 61.141 58.663 20.928 1.00 18.01 675 LEU A O 1
ATOM 5416 N N . PRO A 1 676 ? 59.619 57.106 21.610 1.00 12.44 676 PRO A N 1
ATOM 5417 C CA . PRO A 1 676 ? 60.225 55.993 20.864 1.00 10.59 676 PRO A CA 1
ATOM 5418 C C . PRO A 1 676 ? 60.055 56.337 19.405 1.00 10.85 676 PRO A C 1
ATOM 5419 O O . PRO A 1 676 ? 59.058 56.968 19.048 1.00 11.14 676 PRO A O 1
ATOM 5423 N N . ALA A 1 677 ? 60.982 55.897 18.562 1.00 10.24 677 ALA A N 1
ATOM 5424 C CA . ALA A 1 677 ? 60.902 56.183 17.129 1.00 13.94 677 ALA A CA 1
ATOM 5425 C C . ALA A 1 677 ? 59.582 55.804 16.470 1.00 14.01 677 ALA A C 1
ATOM 5426 O O . ALA A 1 677 ? 59.139 56.479 15.530 1.00 16.63 677 ALA A O 1
ATOM 5428 N N . THR A 1 678 ? 58.917 54.808 17.054 1.00 13.48 678 THR A N 1
ATOM 5429 C CA . THR A 1 678 ? 57.613 54.319 16.572 1.00 21.94 678 THR A CA 1
ATOM 5430 C C . THR A 1 678 ? 56.468 55.352 16.649 1.00 19.20 678 THR A C 1
ATOM 5431 O O . THR A 1 678 ? 55.497 55.291 15.864 1.00 16.49 678 THR A O 1
ATOM 5435 N N . VAL A 1 679 ? 56.583 56.284 17.608 1.00 18.86 679 VAL A N 1
ATOM 5436 C CA . VAL A 1 679 ? 55.581 57.338 17.771 1.00 16.20 679 VAL A CA 1
ATOM 5437 C C . VAL A 1 679 ? 56.122 58.749 17.728 1.00 14.65 679 VAL A C 1
ATOM 5438 O O . VAL A 1 679 ? 55.350 59.690 17.635 1.00 18.27 679 VAL A O 1
ATOM 5442 N N . HIS A 1 680 ? 57.440 58.908 17.730 1.00 16.00 680 HIS A N 1
ATOM 5443 C CA . HIS A 1 680 ? 58.027 60.239 17.674 1.00 17.44 680 HIS A CA 1
ATOM 5444 C C . HIS A 1 680 ? 57.644 60.886 16.375 1.00 23.10 680 HIS A C 1
ATOM 5445 O O . HIS A 1 680 ? 57.800 60.300 15.300 1.00 22.77 680 HIS A O 1
ATOM 5452 N N . TYR A 1 681 ? 57.072 62.076 16.528 1.00 31.24 681 TYR A N 1
ATOM 5453 C CA . TYR A 1 681 ? 56.565 62.918 15.442 1.00 31.97 681 TYR A CA 1
ATOM 5454 C C . TYR A 1 681 ? 55.261 62.433 14.790 1.00 37.68 681 TYR A C 1
ATOM 5455 O O . TYR A 1 681 ? 54.714 63.127 13.925 1.00 32.93 681 TYR A O 1
ATOM 5464 N N . SER A 1 682 ? 54.753 61.265 15.206 1.00 35.00 682 SER A N 1
ATOM 5465 C CA . SER A 1 682 ? 53.524 60.720 14.626 1.00 37.40 682 SER A CA 1
ATOM 5466 C C . SER A 1 682 ? 52.285 61.602 14.763 1.00 39.71 682 SER A C 1
ATOM 5467 O O . SER A 1 682 ? 51.534 61.746 13.784 1.00 39.75 682 SER A O 1
ATOM 5470 N N . ASP A 1 683 ? 52.137 62.278 15.911 1.00 39.51 683 ASP A N 1
ATOM 5471 C CA . ASP A 1 683 ? 50.980 63.145 16.116 1.00 37.04 683 ASP A CA 1
ATOM 5472 C C . ASP A 1 683 ? 51.105 64.486 15.398 1.00 36.21 683 ASP A C 1
ATOM 5473 O O . ASP A 1 683 ? 50.090 65.092 15.056 1.00 34.38 683 ASP A O 1
ATOM 5478 N N . LYS A 1 684 ? 52.337 64.941 15.170 1.00 34.04 684 LYS A N 1
ATOM 5479 C CA . LYS A 1 684 ? 52.552 66.210 14.465 1.00 33.79 684 LYS A CA 1
ATOM 5480 C C . LYS A 1 684 ? 52.382 66.101 12.955 1.00 27.40 684 LYS A C 1
ATOM 5481 O O . LYS A 1 684 ? 51.843 67.016 12.347 1.00 25.65 684 LYS A O 1
ATOM 5487 N N . ILE A 1 685 ? 52.732 64.940 12.390 1.00 27.19 685 ILE A N 1
ATOM 5488 C CA . ILE A 1 685 ? 52.618 64.644 10.946 1.00 24.14 685 ILE A CA 1
ATOM 5489 C C . ILE A 1 685 ? 51.142 64.432 10.486 1.00 26.13 685 ILE A C 1
ATOM 5490 O O . ILE A 1 685 ? 50.741 64.942 9.446 1.00 28.63 685 ILE A O 1
ATOM 5495 N N . THR A 1 686 ? 50.336 63.731 11.286 1.00 29.28 686 THR A N 1
ATOM 5496 C CA . THR A 1 686 ? 48.934 63.477 10.975 1.00 25.41 686 THR A CA 1
ATOM 5497 C C . THR A 1 686 ? 48.106 64.765 11.017 1.00 27.50 686 THR A C 1
ATOM 5498 O O . THR A 1 686 ? 47.337 65.034 10.099 1.00 39.04 686 THR A O 1
ATOM 5502 N N . LYS A 1 687 ? 48.311 65.584 12.045 1.00 24.58 687 LYS A N 1
ATOM 5503 C CA . LYS A 1 687 ? 47.582 66.842 12.196 1.00 27.95 687 LYS A CA 1
ATOM 5504 C C . LYS A 1 687 ? 47.941 67.857 11.124 1.00 29.03 687 LYS A C 1
ATOM 5505 O O . LYS A 1 687 ? 47.215 68.808 10.888 1.00 25.98 687 LYS A O 1
ATOM 5511 N N . LEU A 1 688 ? 49.056 67.606 10.458 1.00 27.56 688 LEU A N 1
ATOM 5512 C CA . LEU A 1 688 ? 49.576 68.469 9.406 1.00 31.79 688 LEU A CA 1
ATOM 5513 C C . LEU A 1 688 ? 48.950 68.116 8.050 1.00 35.08 688 LEU A C 1
ATOM 5514 O O . LEU A 1 688 ? 48.609 68.995 7.239 1.00 34.40 688 LEU A O 1
ATOM 5527 N N . LEU A 1 690 ? 46.105 66.621 7.716 1.00 46.95 690 LEU A N 1
ATOM 5528 C CA . LEU A 1 690 ? 44.664 66.927 7.890 1.00 53.97 690 LEU A CA 1
ATOM 5529 C C . LEU A 1 690 ? 44.325 68.352 7.377 1.00 49.95 690 LEU A C 1
ATOM 5530 O O . LEU A 1 690 ? 43.273 68.576 6.764 1.00 51.91 690 LEU A O 1
ATOM 5535 N N . ARG A 1 691 ? 45.246 69.289 7.632 1.00 54.47 691 ARG A N 1
ATOM 5536 C CA . ARG A 1 691 ? 45.167 70.693 7.211 1.00 58.61 691 ARG A CA 1
ATOM 5537 C C . ARG A 1 691 ? 45.384 70.821 5.683 1.00 53.59 691 ARG A C 1
ATOM 5538 O O . ARG A 1 691 ? 45.460 71.921 5.153 1.00 57.92 691 ARG A O 1
ATOM 5546 N N . GLY A 1 692 ? 45.514 69.687 4.997 1.00 53.70 692 GLY A N 1
ATOM 5547 C CA . GLY A 1 692 ? 45.712 69.660 3.559 1.00 47.68 692 GLY A CA 1
ATOM 5548 C C . GLY A 1 692 ? 44.436 69.882 2.777 1.00 46.86 692 GLY A C 1
ATOM 5549 O O . GLY A 1 692 ? 43.371 70.105 3.341 1.00 48.30 692 GLY A O 1
ATOM 5550 N N . ILE A 1 693 ? 44.564 69.851 1.461 1.00 51.95 693 ILE A N 1
ATOM 5551 C CA . ILE A 1 693 ? 43.455 70.056 0.540 1.00 55.37 693 ILE A CA 1
ATOM 5552 C C . ILE A 1 693 ? 43.348 68.787 -0.268 1.00 57.06 693 ILE A C 1
ATOM 5553 O O . ILE A 1 693 ? 42.286 68.435 -0.754 1.00 61.51 693 ILE A O 1
ATOM 5558 N N . GLU A 1 694 ? 44.478 68.117 -0.428 1.00 58.65 694 GLU A N 1
ATOM 5559 C CA . GLU A 1 694 ? 44.525 66.883 -1.185 1.00 57.47 694 GLU A CA 1
ATOM 5560 C C . GLU A 1 694 ? 44.767 65.713 -0.264 1.00 53.60 694 GLU A C 1
ATOM 5561 O O . GLU A 1 694 ? 45.348 65.868 0.810 1.00 55.97 694 GLU A O 1
ATOM 5567 N N . PRO A 1 695 ? 44.239 64.535 -0.635 1.00 50.73 695 PRO A N 1
ATOM 5568 C CA . PRO A 1 695 ? 44.443 63.353 0.196 1.00 52.71 695 PRO A CA 1
ATOM 5569 C C . PRO A 1 695 ? 45.746 62.684 -0.175 1.00 52.32 695 PRO A C 1
ATOM 5570 O O . PRO A 1 695 ? 46.229 62.832 -1.297 1.00 56.12 695 PRO A O 1
ATOM 5574 N N . ILE A 1 696 ? 46.324 61.973 0.787 1.00 52.93 696 ILE A N 1
ATOM 5575 C CA . ILE A 1 696 ? 47.566 61.245 0.567 1.00 48.39 696 ILE A CA 1
ATOM 5576 C C . ILE A 1 696 ? 47.309 59.767 0.686 1.00 45.53 696 ILE A C 1
ATOM 5577 O O . ILE A 1 696 ? 46.299 59.316 1.235 1.00 41.91 696 ILE A O 1
ATOM 5582 N N . LYS A 1 697 ? 48.262 59.038 0.132 1.00 45.30 697 LYS A N 1
ATOM 5583 C CA . LYS A 1 697 ? 48.342 57.594 0.128 1.00 37.16 697 LYS A CA 1
ATOM 5584 C C . LYS A 1 697 ? 49.813 57.481 -0.267 1.00 32.84 697 LYS A C 1
ATOM 5585 O O . LYS A 1 697 ? 50.144 57.641 -1.445 1.00 30.32 697 LYS A O 1
ATOM 5591 N N . LYS A 1 698 ? 50.684 57.412 0.745 1.00 28.92 698 LYS A N 1
ATOM 5592 C CA . LYS A 1 698 ? 52.121 57.280 0.536 1.00 31.11 698 LYS A CA 1
ATOM 5593 C C . LYS A 1 698 ? 52.740 56.258 1.457 1.00 30.51 698 LYS A C 1
ATOM 5594 O O . LYS A 1 698 ? 52.367 56.106 2.616 1.00 30.63 698 LYS A O 1
ATOM 5600 N N . GLU A 1 699 ? 53.771 55.636 0.921 1.00 26.38 699 GLU A N 1
ATOM 5601 C CA . GLU A 1 699 ? 54.538 54.618 1.582 1.00 27.21 699 GLU A CA 1
ATOM 5602 C C . GLU A 1 699 ? 56.008 54.985 1.338 1.00 23.67 699 GLU A C 1
ATOM 5603 O O . GLU A 1 699 ? 56.361 55.518 0.287 1.00 23.35 699 GLU A O 1
ATOM 5609 N N . GLY A 1 700 ? 56.858 54.727 2.315 1.00 25.90 700 GLY A N 1
ATOM 5610 C CA . GLY A 1 700 ? 58.265 55.035 2.151 1.00 25.19 700 GLY A CA 1
ATOM 5611 C C . GLY A 1 700 ? 59.078 54.213 3.104 1.00 20.99 700 GLY A C 1
ATOM 5612 O O . GLY A 1 700 ? 58.544 53.372 3.801 1.00 21.63 700 GLY A O 1
ATOM 5613 N N . ASP A 1 701 ? 60.356 54.537 3.190 1.00 21.18 701 ASP A N 1
ATOM 5614 C CA . ASP A 1 701 ? 61.313 53.823 4.017 1.00 22.10 701 ASP A CA 1
ATOM 5615 C C . ASP A 1 701 ? 62.380 54.792 4.517 1.00 23.41 701 ASP A C 1
ATOM 5616 O O . ASP A 1 701 ? 63.446 54.389 4.982 1.00 28.89 701 ASP A O 1
ATOM 5621 N N . ILE A 1 702 ? 62.048 56.078 4.443 1.00 26.85 702 ILE A N 1
ATOM 5622 C CA . ILE A 1 702 ? 62.913 57.200 4.823 1.00 22.22 702 ILE A CA 1
ATOM 5623 C C . ILE A 1 702 ? 62.350 57.869 6.067 1.00 21.08 702 ILE A C 1
ATOM 5624 O O . ILE A 1 702 ? 61.130 58.024 6.192 1.00 21.14 702 ILE A O 1
ATOM 5637 N N . TYR A 1 704 ? 62.012 60.965 6.986 1.00 20.77 704 TYR A N 1
ATOM 5638 C CA . TYR A 1 704 ? 62.076 62.368 6.528 1.00 20.42 704 TYR A CA 1
ATOM 5639 C C . TYR A 1 704 ? 61.751 63.507 7.520 1.00 28.29 704 TYR A C 1
ATOM 5640 O O . TYR A 1 704 ? 62.038 64.699 7.244 1.00 31.02 704 TYR A O 1
ATOM 5649 N N . TRP A 1 705 ? 61.148 63.139 8.648 1.00 18.74 705 TRP A N 1
ATOM 5650 C CA . TRP A 1 705 ? 60.733 64.102 9.663 1.00 17.57 705 TRP A CA 1
ATOM 5651 C C . TRP A 1 705 ? 61.823 64.600 10.624 1.00 16.05 705 TRP A C 1
ATOM 5652 O O . TRP A 1 705 ? 61.756 65.718 11.151 1.00 9.21 705 TRP A O 1
ATOM 5663 N N . LEU A 1 706 ? 62.871 63.797 10.760 1.00 16.74 706 LEU A N 1
ATOM 5664 C CA . LEU A 1 706 ? 63.969 64.085 11.675 1.00 23.87 706 LEU A CA 1
ATOM 5665 C C . LEU A 1 706 ? 64.718 65.400 11.509 1.00 26.37 706 LEU A C 1
ATOM 5666 O O . LEU A 1 706 ? 65.389 65.864 12.444 1.00 24.51 706 LEU A O 1
#

GO terms:
  GO:0004521 RNA endonuclease activity (F, IDA)

Secondary structure (DSSP, 8-state):
--EESEEEEEE--SS-EEB--EESS---HHHHHHHHHHHHHHH-S-EEEETTEEEESS--TT---EEEE-SSS-EEEEE---EE----S-HHHHHHHHHHHHHHT-HHHHHHHHHHHHHHHHHEEE-SS-EEEEEEEEEEEEEEBSSS-EEEEEEEEEEEEESS-HHHHHHH-----TT-EEEETT----EEEEEEEESTTS-HHHHHH----SSHHHHHHHHHHHH-HHHHHH-EEEEETTS-EEEGGGEEE-----HHHHTSTT--HHHHHHHHHHHHHHHHHHHHTTTEEE-SSPEEP-EE------EE-SS--EE--SS--HHHHHH-----S-SEEEEEEEEEE--HHHHHHHHHHHHHHTTT-EEEEEEEEEEE-SSTTHHHHHHHHHHTTTSS-SEEEEEE--HHHHHHHHHHHH----EEEEHHHHHHS-HHHHHHHHHHHHHHHTT--S-EES--TT--SEEEEE-EEE---SSS---EEEEEEEE-TTS-EEEEEEEEE-S-TTHHHHHHHHHHHHHHHHTT--TT-EEEEEESS---HHHHHHHHHHHHHHT-EEEEEEEE-SSPPPEE-S-S--TTEEEEBSSSEEEE--S---STT----EEEEEEE-SS-HHHHHHHHHHTT----SSS---S-TTTTTHHHHHH----SS--EEEE-----

Nearest PDB structures (foldseek):
  1yvu-assembly1_A  TM=1.001E+00  e=0.000E+00  Aquifex aeolicus VF5
  2f8t-assembly2_B  TM=9.237E-01  e=0.000E+00  Aquifex aeolicus
  2nub-assembly1_A  TM=9.068E-01  e=0.000E+00  Aquifex aeolicus
  6kr6-assembly1_A  TM=6.215E-01  e=1.228E-29  Drosophila melanogaster
  5xq2-assembly1_A  TM=5.659E-01  e=1.440E-26  Thermus thermophilus HB27

Solvent-accessible surface area: 34775 Å² total

CATH classification: 2.30.340.10 (+2 more: 3.40.50.2300, 3.30.420.10)

Sequence (676 aa):
EALLNLYRIEYRPKDTTFTVFKPTHEIQKEKLNKVRWRVFLQTGLPTFRREDEFWCAGKVEKDTLYLTLSNGEIVELKRVGEEEFRGFQNERECQELFRDFLTKTKVKDKFISDFYKKFRDKITVQGKNRKIALIPEVN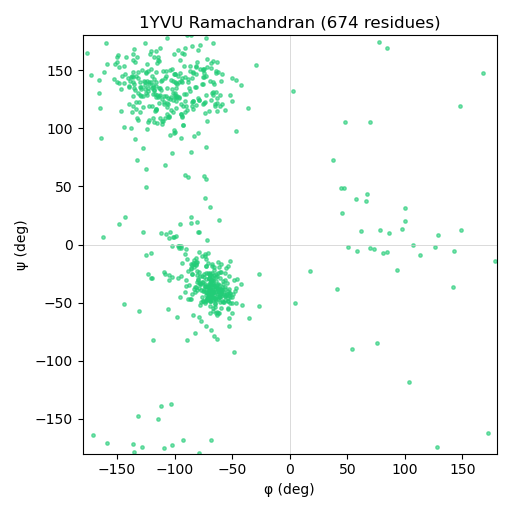EKVLKSEEGYFLLHLDLKFRIQPFETLQTLLERNDFNPKRIRVKPIGIDFVGRVQDVFKAKEKGEEFFRLCERSTHKSSKKAWEELLKNRELREKAFLVVLEKGYTYPATILKPVLTYERNEVADIVREPGKRLNLIRYILRRYVKALRDYGWYISPEEERAKGKLNFKDTVLDAKGKNTKVITNLRKFLELCRPFVKKDVLSVEIISVSVWRKEEFLKELINFLKNKGIKLKIKGKSLILAQTREEAKEKLIPVINKIKDVDLVIVFLEFLLYDFVKRELLKKIPSQVILNRTLKNENLKFVLLNVAEQVLAKTGNIPYKLKEIEGKVDAFVGIDISRITRDGKTVNAVAFTKIFNSKGELVRYYLTSYPAFGEKLTEKAIGDVFSLLEKLGFKKGSKIVVHRDGRLYRDEVAAFKKYGELYGYSLELLEIIKRNNPRFFSNEKFIKGYFYKLSEDSVILATYNQVYEGTHQPIKVRKVYGELPVEVLCSQILSLTLNYSSFQPIKLPATVHYSDKITKLLRGIEPIKKEGDIYWL

Organism: Aquifex aeolicus (strain VF5) (NCBI:txid224324)